Protein AF-0000000072294744 (afdb_homodimer)

Secondary structure (DSSP, 8-state):
-------------------------------------------TT--HHHHH-S-EEEEEES-TTSTT--EEEEEEHHHHHHHBHHHHHHHHSS-S--TTPEEEE-SS-HHHHHHHHHHHHH-------TTS-HHHHHHHHHHHHHHHHHHHHTTB-HHHHHHHHHHHHHHHHHHT----HHHHHHHHHHSPTT-HHHHHHHHHHHHHHHSTT---HHHHHHHHH-HHHHHHHHHHHHHS-TT-EEEEE-GGGGT--S------------EE-TTS-EE----S-EE-TTTT---------SS-----------HHHHTT--/-------------------------------------------TT--HHHHH-S-EEEEEES-TTSTT--EEEEEEHHHHHHHBHHHHHHHHSS-S--TTPEEEE-SS-HHHHHHHHHHHHH-------TTS-HHHHHHHHHHHHHHHHHHHHTTB-HHHHHHHHHHHHHHHHHHT----HHHHHHHHHHSPTT-HHHHHHHHHHHHHHHSTT---HHHHHHHHH-HHHHHHHHHHHHHS-TT-EEEEE-GGGGS--S------------EE-TTS-EE----S-EE-TTTT----------S-----------HHHHTT--

Organism: Botryotinia fuckeliana (strain B05.10) (NCBI:txid332648)

Sequence (644 aa):
MGNPNEHECAVSAGNDSPKKSQSASQSNRSTAQSKSTAMMKLEPDVLFTDTMGMETIMLKVGPSDDIHGNMVFSIHKNLLIASSRRFAKMLRTTGPLDRNQMYSIHDTSPAIFKYFNEYLYTHRIPVVSRRLSKAEQGTRILELCQLYVFAEMFEMDNTFLNKIIDTIQDGLAVSSTFLSFSLVRNILEHSKPESPLRKFCAANALYSAMVPGLDTTGFQWLIKNSEEFLAEFMKMLVKLTKATDPRIRDVKQEYAKETKIKEEELENGGVAVDNGSVIVSVVGPGVHPCQFHIHGRSGSGSGAADGADDDEICYLLADLEAMGNPNEHECAVSAGNDSPKKSQSASQSNRSTAQSKSTAMMKLEPDVLFTDTMGMETIMLKVGPSDDIHGNMVFSIHKNLLIASSRRFAKMLRTTGPLDRNQMYSIHDTSPAIFKYFNEYLYTHRIPVVSRRLSKAEQGTRILELCQLYVFAEMFEMDNTFLNKIIDTIQDGLAVSSTFLSFSLVRNILEHSKPESPLRKFCAANALYSAMVPGLDTTGFQWLIKNSEEFLAEFMKMLVKLTKATDPRIRDVKQEYAKETKIKEEELENGGVAVDNGSVIVSVVGPGVHPCQFHIHGRSGSGSGAADGADDDEICYLLADLEA

Foldseek 3Di:
DDDDDDDDPDDDDDDDDPDPPPDDPPPPPPVLVQCLDPPVCVVVPDDPDVQLDDQKAKEWEEAPVCVVHIDIDIGRLSLQLQFFVQSVVVVVVPPPDPSPDYHYDHLDHPVLVVQVRCCSVPVDGDAADPPDDLVVLVVSLLSLLRNLLVSQVRHTDQLSNLVSVLRSLQSCQNSQFADDLVSLVVSVVRHDQPALVLLLNLLRLLLQVLQPPHDSPSVVVCCVPPPSSVVSNVVNVVVDDNFADASDAAQCVVVPDDDDDPPDDLPPFFDQDPVRTGRRHDDDHYDHSCSSGDWQDPPPDDDPCSPSSNRPPRPVVSVVVD/DDYDDDDDDPDDPPPDPPDDPCPDCPVPPPVCPQCLDDLVCCVVPDDPDVQLDDQKAKEWEEAPVCVVHIDIDIGRLSLQLQFFVQSVVVVVVPPPDPSPDYHYDHLDHPVLVVQVRCCSVPVDGDAADPVDDLVVLVVSLLSLLRNLLVSVVRHTDQLSNLVSVLRSLQSCQNSQFADDLVSLVVSVVRHDQPALVLLLNLLRLLLQVLQPPHDSPSVVVCCVPPPSSVVSNVVNVVVDDNFADASDAAQCVVVPDDDDPPPDDLPDFQDQDPVRTGRRHDDDHYDHSCSSGDWQDPPPDDDPPSPSSNRPPRPVVSVVVD

InterPro domains:
  IPR000210 BTB/POZ domain [PF00651] (70-161)
  IPR000210 BTB/POZ domain [PS50097] (55-129)
  IPR011333 SKP1/BTB/POZ domain superfamily [G3DSA:3.30.710.10] (57-208)
  IPR011333 SKP1/BTB/POZ domain superfamily [SSF54695] (69-158)

Solvent-accessible surface area (backbone atoms only — not comparable to full-atom values): 38616 Å² total; per-residue (Å²): 135,91,79,80,88,87,78,85,80,83,75,93,75,84,84,85,80,77,78,78,76,77,78,72,84,71,73,76,74,70,73,73,75,66,63,68,68,78,67,76,59,68,49,93,80,66,55,68,55,70,60,28,53,52,54,54,38,36,35,39,24,11,53,84,81,55,79,85,44,65,42,71,42,53,41,42,42,44,47,46,39,75,44,14,57,50,47,30,56,61,53,67,71,45,62,89,71,57,77,77,50,70,44,77,41,56,89,44,49,45,74,41,48,48,49,53,54,29,26,71,65,66,72,45,72,92,72,57,53,83,88,47,52,69,68,53,37,54,50,47,49,53,44,47,53,52,37,43,38,47,39,57,74,41,46,35,50,53,63,60,50,35,50,44,53,50,43,45,26,45,24,29,40,68,66,15,41,72,84,48,55,69,56,47,53,52,46,65,73,67,44,61,88,88,33,46,66,56,47,48,45,24,36,47,49,53,46,46,68,69,41,70,89,54,87,47,64,57,52,52,49,42,48,74,73,28,71,68,53,31,53,40,31,53,53,35,61,71,71,47,57,96,61,42,32,70,40,35,65,27,71,64,56,76,74,56,68,80,79,76,71,80,74,73,76,85,66,74,62,48,50,69,37,94,87,70,51,48,34,39,78,78,59,78,51,37,33,53,68,61,72,60,45,74,62,55,76,79,80,73,83,90,75,94,65,74,67,51,74,70,60,56,63,51,66,76,57,52,61,66,75,97,136,92,91,88,93,85,92,82,84,79,83,80,78,70,77,72,73,78,76,75,78,63,81,73,78,76,71,71,73,71,75,72,78,68,73,82,59,84,62,81,58,70,48,92,80,69,56,69,56,70,61,28,54,50,54,54,38,34,35,38,24,11,54,84,80,55,78,86,43,65,42,71,41,54,41,43,43,45,47,48,38,74,45,14,57,50,46,30,55,60,52,67,71,45,62,88,72,55,74,77,49,68,44,77,40,56,88,45,50,45,74,42,49,48,49,53,54,28,26,71,65,68,72,45,71,90,72,57,54,84,87,46,51,69,69,53,38,52,52,48,48,53,44,47,53,50,38,43,40,48,39,57,74,40,46,37,50,53,64,59,51,35,51,44,52,51,42,46,27,45,24,29,42,68,65,15,41,75,84,48,54,68,56,48,54,52,48,64,72,68,43,63,87,87,33,46,65,56,47,49,47,23,38,45,50,54,45,46,67,69,41,74,91,55,88,45,64,58,53,53,50,42,49,74,73,27,71,66,53,30,52,42,30,53,54,36,62,70,70,44,58,95,61,42,32,70,42,35,65,27,72,63,58,78,73,55,67,80,77,76,72,80,75,73,77,84,65,75,67,50,50,68,38,93,88,69,50,48,33,40,78,79,61,77,51,37,32,52,67,62,72,61,46,73,61,52,74,78,77,74,81,88,77,90,68,79,69,74,75,76,60,53,63,50,66,76,57,52,60,66,77,98

Structure (mmCIF, N/CA/C/O backbone):
data_AF-0000000072294744-model_v1
#
loop_
_entity.id
_entity.type
_entity.pdbx_description
1 polymer 'BTB domain-containing protein'
#
loop_
_atom_site.group_PDB
_atom_site.id
_atom_site.type_symbol
_atom_site.label_atom_id
_atom_site.label_alt_id
_atom_site.label_comp_id
_atom_site.label_asym_id
_atom_site.label_entity_id
_atom_site.label_seq_id
_atom_site.pdbx_PDB_ins_code
_atom_site.Cartn_x
_atom_site.Cartn_y
_atom_site.Cartn_z
_atom_site.occupancy
_atom_site.B_iso_or_equiv
_atom_site.auth_seq_id
_atom_site.auth_comp_id
_atom_site.auth_asym_id
_atom_site.auth_atom_id
_atom_site.pdbx_PDB_model_num
ATOM 1 N N . MET A 1 1 ? 39.406 92.812 -18.812 1 16.53 1 MET A N 1
ATOM 2 C CA . MET A 1 1 ? 38.906 92.75 -20.188 1 16.53 1 MET A CA 1
ATOM 3 C C . MET A 1 1 ? 38.844 91.312 -20.703 1 16.53 1 MET A C 1
ATOM 5 O O . MET A 1 1 ? 37.781 90.812 -21.016 1 16.53 1 MET A O 1
ATOM 9 N N . GLY A 1 2 ? 39.906 90.812 -21.547 1 17.69 2 GLY A N 1
ATOM 10 C CA . GLY A 1 2 ? 39.688 90.188 -22.859 1 17.69 2 GLY A CA 1
ATOM 11 C C . GLY A 1 2 ? 39.375 88.688 -22.781 1 17.69 2 GLY A C 1
ATOM 12 O O . GLY A 1 2 ? 39.875 88 -21.922 1 17.69 2 GLY A O 1
ATOM 13 N N . ASN A 1 3 ? 38.438 88 -23.391 1 18.81 3 ASN A N 1
ATOM 14 C CA . ASN A 1 3 ? 37.406 86.938 -23.406 1 18.81 3 ASN A CA 1
ATOM 15 C C . ASN A 1 3 ? 38 85.625 -23.922 1 18.81 3 ASN A C 1
ATOM 17 O O . ASN A 1 3 ? 37.312 84.625 -23.922 1 18.81 3 ASN A O 1
ATOM 21 N N . PRO A 1 4 ? 39.125 85.625 -24.688 1 17.27 4 PRO A N 1
ATOM 22 C CA . PRO A 1 4 ? 38.844 84.938 -25.938 1 17.27 4 PRO A CA 1
ATOM 23 C C . PRO A 1 4 ? 38.688 83.438 -25.734 1 17.27 4 PRO A C 1
ATOM 25 O O . PRO A 1 4 ? 38.969 82.938 -24.656 1 17.27 4 PRO A O 1
ATOM 28 N N . ASN A 1 5 ? 39.312 82.625 -26.625 1 17.53 5 ASN A N 1
ATOM 29 C CA . ASN A 1 5 ? 38.906 81.75 -27.734 1 17.53 5 ASN A CA 1
ATOM 30 C C . ASN A 1 5 ? 38.938 80.312 -27.344 1 17.53 5 ASN A C 1
ATOM 32 O O . ASN A 1 5 ? 39.469 79.938 -26.297 1 17.53 5 ASN A O 1
ATOM 36 N N . GLU A 1 6 ? 39.719 79.375 -28.109 1 17.7 6 GLU A N 1
ATOM 37 C CA . GLU A 1 6 ? 39.375 78.312 -29.078 1 17.7 6 GLU A CA 1
ATOM 38 C C . GLU A 1 6 ? 39.594 76.938 -28.484 1 17.7 6 GLU A C 1
ATOM 40 O O . GLU A 1 6 ? 40.625 76.688 -27.844 1 17.7 6 GLU A O 1
ATOM 45 N N . HIS A 1 7 ? 38.656 75.938 -28.391 1 18.05 7 HIS A N 1
ATOM 46 C CA . HIS A 1 7 ? 38.031 74.75 -27.766 1 18.05 7 HIS A CA 1
ATOM 47 C C . HIS A 1 7 ? 38.688 73.5 -28.266 1 18.05 7 HIS A C 1
ATOM 49 O O . HIS A 1 7 ? 38.531 72.438 -27.672 1 18.05 7 HIS A O 1
ATOM 55 N N . GLU A 1 8 ? 39.406 73.375 -29.5 1 17.23 8 GLU A N 1
ATOM 56 C CA . GLU A 1 8 ? 39 72.25 -30.328 1 17.23 8 GLU A CA 1
ATOM 57 C C . GLU A 1 8 ? 39.719 71 -29.922 1 17.23 8 GLU A C 1
ATOM 59 O O . GLU A 1 8 ? 40.938 70.875 -30.109 1 17.23 8 GLU A O 1
ATOM 64 N N . CYS A 1 9 ? 39.531 70.375 -28.75 1 18.34 9 CYS A N 1
ATOM 65 C CA . CYS A 1 9 ? 40.219 69.25 -28.156 1 18.34 9 CYS A CA 1
ATOM 66 C C . CYS A 1 9 ? 40.094 68 -29.031 1 18.34 9 CYS A C 1
ATOM 68 O O . CYS A 1 9 ? 39 67.5 -29.281 1 18.34 9 CYS A O 1
ATOM 70 N N . ALA A 1 10 ? 41.125 67.688 -29.828 1 16.91 10 ALA A N 1
ATOM 71 C CA . ALA A 1 10 ? 41.438 66.812 -30.953 1 16.91 10 ALA A CA 1
ATOM 72 C C . ALA A 1 10 ? 41.188 65.375 -30.594 1 16.91 10 ALA A C 1
ATOM 74 O O . ALA A 1 10 ? 41.406 64.938 -29.453 1 16.91 10 ALA A O 1
ATOM 75 N N . VAL A 1 11 ? 40.781 64.438 -31.547 1 18.62 11 VAL A N 1
ATOM 76 C CA . VAL A 1 11 ? 39.938 63.344 -32.062 1 18.62 11 VAL A CA 1
ATOM 77 C C . VAL A 1 11 ? 40.75 62.031 -32.062 1 18.62 11 VAL A C 1
ATOM 79 O O . VAL A 1 11 ? 40.219 60.969 -32.312 1 18.62 11 VAL A O 1
ATOM 82 N N . SER A 1 12 ? 42.188 62 -31.859 1 17.22 12 SER A N 1
ATOM 83 C CA . SER A 1 12 ? 42.75 61.094 -32.844 1 17.22 12 SER A CA 1
ATOM 84 C C . SER A 1 12 ? 42.406 59.625 -32.469 1 17.22 12 SER A C 1
ATOM 86 O O . SER A 1 12 ? 42.469 59.25 -31.312 1 17.22 12 SER A O 1
ATOM 88 N N . ALA A 1 13 ? 42 58.75 -33.438 1 17.36 13 ALA A N 1
ATOM 89 C CA . ALA A 1 13 ? 41.188 57.625 -33.875 1 17.36 13 ALA A CA 1
ATOM 90 C C . ALA A 1 13 ? 41.875 56.312 -33.562 1 17.36 13 ALA A C 1
ATOM 92 O O . ALA A 1 13 ? 41.312 55.406 -32.938 1 17.36 13 ALA A O 1
ATOM 93 N N . GLY A 1 14 ? 42.969 55.875 -34.312 1 16.17 14 GLY A N 1
ATOM 94 C CA . GLY A 1 14 ? 42.719 54.75 -35.188 1 16.17 14 GLY A CA 1
ATOM 95 C C . GLY A 1 14 ? 42.938 53.406 -34.531 1 16.17 14 GLY A C 1
ATOM 96 O O . GLY A 1 14 ? 42 52.625 -34.406 1 16.17 14 GLY A O 1
ATOM 97 N N . ASN A 1 15 ? 44.188 52.781 -34.688 1 16.42 15 ASN A N 1
ATOM 98 C CA . ASN A 1 15 ? 44.406 51.625 -35.562 1 16.42 15 ASN A CA 1
ATOM 99 C C . ASN A 1 15 ? 44.406 50.312 -34.75 1 16.42 15 ASN A C 1
ATOM 101 O O . ASN A 1 15 ? 43.656 49.406 -35.062 1 16.42 15 ASN A O 1
ATOM 105 N N . ASP A 1 16 ? 45.594 49.812 -34.281 1 18.72 16 ASP A N 1
ATOM 106 C CA . ASP A 1 16 ? 46.219 48.562 -34.781 1 18.72 16 ASP A CA 1
ATOM 107 C C . ASP A 1 16 ? 45.75 47.344 -34 1 18.72 16 ASP A C 1
ATOM 109 O O . ASP A 1 16 ? 45.281 47.5 -32.875 1 18.72 16 ASP A O 1
ATOM 113 N N . SER A 1 17 ? 46 46.094 -34.531 1 20.25 17 SER A N 1
ATOM 114 C CA . SER A 1 17 ? 45.531 44.719 -34.812 1 20.25 17 SER A CA 1
ATOM 115 C C . SER A 1 17 ? 45.844 43.781 -33.656 1 20.25 17 SER A C 1
ATOM 117 O O . SER A 1 17 ? 47.031 43.438 -33.438 1 20.25 17 SER A O 1
ATOM 119 N N . PRO A 1 18 ? 45.438 44.062 -32.469 1 17.58 18 PRO A N 1
ATOM 120 C CA . PRO A 1 18 ? 46.094 43.281 -31.406 1 17.58 18 PRO A CA 1
ATOM 121 C C . PRO A 1 18 ? 45.906 41.781 -31.562 1 17.58 18 PRO A C 1
ATOM 123 O O . PRO A 1 18 ? 44.812 41.312 -31.812 1 17.58 18 PRO A O 1
ATOM 126 N N . LYS A 1 19 ? 47.062 41.156 -32.031 1 19.64 19 LYS A N 1
ATOM 127 C CA . LYS A 1 19 ? 47.25 39.75 -32.25 1 19.64 19 LYS A CA 1
ATOM 128 C C . LYS A 1 19 ? 46.75 38.938 -31.031 1 19.64 19 LYS A C 1
ATOM 130 O O . LYS A 1 19 ? 47.094 39.25 -29.891 1 19.64 19 LYS A O 1
ATOM 135 N N . LYS A 1 20 ? 45.656 38.188 -31.234 1 19.3 20 LYS A N 1
ATOM 136 C CA . LYS A 1 20 ? 44.781 37.25 -30.484 1 19.3 20 LYS A CA 1
ATOM 137 C C . LYS A 1 20 ? 45.594 36.125 -29.875 1 19.3 20 LYS A C 1
ATOM 139 O O . LYS A 1 20 ? 46.125 35.281 -30.609 1 19.3 20 LYS A O 1
ATOM 144 N N . SER A 1 21 ? 46.5 36.469 -29.047 1 17.92 21 SER A N 1
ATOM 145 C CA . SER A 1 21 ? 47.344 35.375 -28.547 1 17.92 21 SER A CA 1
ATOM 146 C C . SER A 1 21 ? 46.469 34.188 -28.094 1 17.92 21 SER A C 1
ATOM 148 O O . SER A 1 21 ? 45.375 34.375 -27.547 1 17.92 21 SER A O 1
ATOM 150 N N . GLN A 1 22 ? 46.75 32.938 -28.609 1 19.78 22 GLN A N 1
ATOM 151 C CA . GLN A 1 22 ? 46.281 31.562 -28.766 1 19.78 22 GLN A CA 1
ATOM 152 C C . GLN A 1 22 ? 46.188 30.844 -27.422 1 19.78 22 GLN A C 1
ATOM 154 O O . GLN A 1 22 ? 45.844 29.656 -27.375 1 19.78 22 GLN A O 1
ATOM 159 N N . SER A 1 23 ? 46.5 31.562 -26.359 1 18.23 23 SER A N 1
ATOM 160 C CA . SER A 1 23 ? 47.031 30.609 -25.375 1 18.23 23 SER A CA 1
ATOM 161 C C . SER A 1 23 ? 46.031 29.469 -25.141 1 18.23 23 SER A C 1
ATOM 163 O O . SER A 1 23 ? 44.844 29.609 -25.422 1 18.23 23 SER A O 1
ATOM 165 N N . ALA A 1 24 ? 46.531 28.328 -24.312 1 20.31 24 ALA A N 1
ATOM 166 C CA . ALA A 1 24 ? 46.625 26.891 -24.094 1 20.31 24 ALA A CA 1
ATOM 167 C C . ALA A 1 24 ? 45.5 26.375 -23.234 1 20.31 24 ALA A C 1
ATOM 169 O O . ALA A 1 24 ? 45.375 25.172 -22.984 1 20.31 24 ALA A O 1
ATOM 170 N N . SER A 1 25 ? 44.594 27.328 -22.656 1 20.03 25 SER A N 1
ATOM 171 C CA . SER A 1 25 ? 44.156 26.688 -21.438 1 20.03 25 SER A CA 1
ATOM 172 C C . SER A 1 25 ? 43.375 25.406 -21.734 1 20.03 25 SER A C 1
ATOM 174 O O . SER A 1 25 ? 42.344 25.453 -22.422 1 20.03 25 SER A O 1
ATOM 176 N N . GLN A 1 26 ? 44 24.328 -21.891 1 19.67 26 GLN A N 1
ATOM 177 C CA . GLN A 1 26 ? 43.531 22.953 -22.016 1 19.67 26 GLN A CA 1
ATOM 178 C C . GLN A 1 26 ? 42.531 22.625 -20.922 1 19.67 26 GLN A C 1
ATOM 180 O O . GLN A 1 26 ? 42.906 22.422 -19.766 1 19.67 26 GLN A O 1
ATOM 185 N N . SER A 1 27 ? 41.656 23.547 -20.656 1 21.27 27 SER A N 1
ATOM 186 C CA . SER A 1 27 ? 40.781 23.156 -19.562 1 21.27 27 SER A CA 1
ATOM 187 C C . SER A 1 27 ? 40.25 21.734 -19.766 1 21.27 27 SER A C 1
ATOM 189 O O . SER A 1 27 ? 39.75 21.406 -20.828 1 21.27 27 SER A O 1
ATOM 191 N N . ASN A 1 28 ? 40.938 20.797 -19.078 1 20.34 28 ASN A N 1
ATOM 192 C CA . ASN A 1 28 ? 40.625 19.406 -18.797 1 20.34 28 ASN A CA 1
ATOM 193 C C . ASN A 1 28 ? 39.156 19.234 -18.375 1 20.34 28 ASN A C 1
ATOM 195 O O . ASN A 1 28 ? 38.719 19.812 -17.375 1 20.34 28 ASN A O 1
ATOM 199 N N . ARG A 1 29 ? 38.281 19.203 -19.359 1 21.98 29 ARG A N 1
ATOM 200 C CA . ARG A 1 29 ? 36.875 18.812 -19.266 1 21.98 29 ARG A CA 1
ATOM 201 C C . ARG A 1 29 ? 36.688 17.609 -18.344 1 21.98 29 ARG A C 1
ATOM 203 O O . ARG A 1 29 ? 36.812 16.469 -18.781 1 21.98 29 ARG A O 1
ATOM 210 N N . SER A 1 30 ? 37.469 17.625 -17.234 1 23.59 30 SER A N 1
ATOM 211 C CA . SER A 1 30 ? 37.125 16.422 -16.5 1 23.59 30 SER A CA 1
ATOM 212 C C . SER A 1 30 ? 35.594 16.312 -16.328 1 23.59 30 SER A C 1
ATOM 214 O O . SER A 1 30 ? 34.938 17.266 -15.898 1 23.59 30 SER A O 1
ATOM 216 N N . THR A 1 31 ? 34.969 15.578 -17.234 1 23.7 31 THR A N 1
ATOM 217 C CA . THR A 1 31 ? 33.625 15.062 -17.344 1 23.7 31 THR A CA 1
ATOM 218 C C . THR A 1 31 ? 33.094 14.633 -15.969 1 23.7 31 THR A C 1
ATOM 220 O O . THR A 1 31 ? 33.5 13.594 -15.445 1 23.7 31 THR A O 1
ATOM 223 N N . ALA A 1 32 ? 33.281 15.484 -14.984 1 22.19 32 ALA A N 1
ATOM 224 C CA . ALA A 1 32 ? 32.688 15.008 -13.734 1 22.19 32 ALA A CA 1
ATOM 225 C C . ALA A 1 32 ? 31.25 14.523 -13.961 1 22.19 32 ALA A C 1
ATOM 227 O O . ALA A 1 32 ? 30.375 15.305 -14.32 1 22.19 32 ALA A O 1
ATOM 228 N N . GLN A 1 33 ? 31.109 13.305 -14.531 1 23.28 33 GLN A N 1
ATOM 229 C CA . GLN A 1 33 ? 29.891 12.492 -14.555 1 23.28 33 GLN A CA 1
ATOM 230 C C . GLN A 1 33 ? 29.172 12.539 -13.211 1 23.28 33 GLN A C 1
ATOM 232 O O . GLN A 1 33 ? 29.656 11.984 -12.219 1 23.28 33 GLN A O 1
ATOM 237 N N . SER A 1 34 ? 28.844 13.68 -12.734 1 24.22 34 SER A N 1
ATOM 238 C CA . SER A 1 34 ? 28.109 13.828 -11.477 1 24.22 34 SER A CA 1
ATOM 239 C C . SER A 1 34 ? 27.031 12.75 -11.336 1 24.22 34 SER A C 1
ATOM 241 O O . SER A 1 34 ? 26.266 12.516 -12.258 1 24.22 34 SER A O 1
ATOM 243 N N . LYS A 1 35 ? 27.219 11.82 -10.305 1 24.72 35 LYS A N 1
ATOM 244 C CA . LYS A 1 35 ? 26.391 10.781 -9.703 1 24.72 35 LYS A CA 1
ATOM 245 C C . LYS A 1 35 ? 25.016 11.32 -9.32 1 24.72 35 LYS A C 1
ATOM 247 O O . LYS A 1 35 ? 24.844 11.883 -8.234 1 24.72 35 LYS A O 1
ATOM 252 N N . SER A 1 36 ? 24.422 12.258 -10.062 1 27.05 36 SER A N 1
ATOM 253 C CA . SER A 1 36 ? 23 12.516 -9.781 1 27.05 36 SER A CA 1
ATOM 254 C C . SER A 1 36 ? 22.312 11.258 -9.273 1 27.05 36 SER A C 1
ATOM 256 O O . SER A 1 36 ? 22.188 10.273 -10.008 1 27.05 36 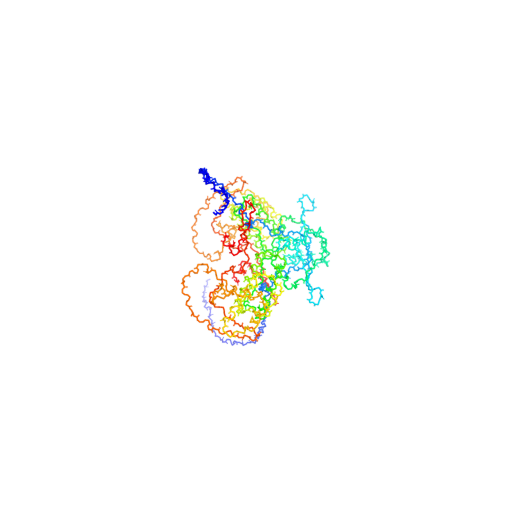SER A O 1
ATOM 258 N N . THR A 1 37 ? 22.406 10.922 -8.016 1 24.05 37 THR A N 1
ATOM 259 C CA . THR A 1 37 ? 21.828 9.812 -7.254 1 24.05 37 THR A CA 1
ATOM 260 C C . THR A 1 37 ? 20.406 9.516 -7.711 1 24.05 37 THR A C 1
ATOM 262 O O . THR A 1 37 ? 19.781 10.344 -8.367 1 24.05 37 THR A O 1
ATOM 265 N N . ALA A 1 38 ? 19.5 8.93 -6.625 1 25.31 38 ALA A N 1
ATOM 266 C CA . ALA A 1 38 ? 18.578 7.801 -6.551 1 25.31 38 ALA A CA 1
ATOM 267 C C . ALA A 1 38 ? 17.172 8.219 -6.957 1 25.31 38 ALA A C 1
ATOM 269 O O . ALA A 1 38 ? 16.5 8.969 -6.234 1 25.31 38 ALA A O 1
ATOM 270 N N . MET A 1 39 ? 16.812 8.93 -7.973 1 28.66 39 MET A N 1
ATOM 271 C CA . MET A 1 39 ? 15.5 8.617 -8.508 1 28.66 39 MET A CA 1
ATOM 272 C C . MET A 1 39 ? 15.008 7.266 -8 1 28.66 39 MET A C 1
ATOM 274 O O . MET A 1 39 ? 15.617 6.234 -8.281 1 28.66 39 MET A O 1
ATOM 278 N N . MET A 1 40 ? 14.57 7.195 -6.805 1 29.14 40 MET A N 1
ATOM 279 C CA . MET A 1 40 ? 14.094 5.84 -6.535 1 29.14 40 MET A CA 1
ATOM 280 C C . MET A 1 40 ? 13.414 5.25 -7.766 1 29.14 40 MET A C 1
ATOM 282 O O . MET A 1 40 ? 12.297 5.641 -8.109 1 29.14 40 MET A O 1
ATOM 286 N N . LYS A 1 41 ? 13.867 5.246 -8.875 1 31.61 41 LYS A N 1
ATOM 287 C CA . LYS A 1 41 ? 13.578 4.172 -9.82 1 31.61 41 LYS A CA 1
ATOM 288 C C . LYS A 1 41 ? 12.992 2.955 -9.109 1 31.61 41 LYS A C 1
ATOM 290 O O . LYS A 1 41 ? 13.727 2.168 -8.516 1 31.61 41 LYS A O 1
ATOM 295 N N . LEU A 1 42 ? 12.055 3.191 -8.32 1 36.91 42 LEU A N 1
ATOM 296 C CA . LEU A 1 42 ? 11.57 1.85 -8.008 1 36.91 42 LEU A CA 1
ATOM 297 C C . LEU A 1 42 ? 11.781 0.908 -9.195 1 36.91 42 LEU A C 1
ATOM 299 O O . LEU A 1 42 ? 11.195 1.104 -10.258 1 36.91 42 LEU A O 1
ATOM 303 N N . GLU A 1 43 ? 12.891 0.692 -9.539 1 43 43 GLU A N 1
ATOM 304 C CA . GLU A 1 43 ? 13.094 -0.433 -10.445 1 43 43 GLU A CA 1
ATOM 305 C C . GLU A 1 43 ? 11.984 -1.469 -10.305 1 43 43 GLU A C 1
ATOM 307 O O . GLU A 1 43 ? 11.625 -1.857 -9.188 1 43 43 GLU A O 1
ATOM 312 N N . PRO A 1 44 ? 11.062 -1.517 -11.219 1 52.12 44 PRO A N 1
ATOM 313 C CA . PRO A 1 44 ? 9.891 -2.398 -11.25 1 52.12 44 PRO A CA 1
ATOM 314 C C . PRO A 1 44 ? 10.078 -3.652 -10.398 1 52.12 44 PRO A C 1
ATOM 316 O O . PRO A 1 44 ? 9.094 -4.219 -9.898 1 52.12 44 PRO A O 1
ATOM 319 N N . ASP A 1 45 ? 11.422 -3.887 -9.945 1 67 45 ASP A N 1
ATOM 320 C CA . ASP A 1 45 ? 11.562 -5.246 -9.43 1 67 45 ASP A CA 1
ATOM 321 C C . ASP A 1 45 ? 11.844 -5.238 -7.93 1 67 45 ASP A C 1
ATOM 323 O O . ASP A 1 45 ? 12.109 -6.285 -7.34 1 67 45 ASP A O 1
ATOM 327 N N . VAL A 1 46 ? 11.789 -3.91 -7.266 1 81.69 46 VAL A N 1
ATOM 328 C CA . VAL A 1 46 ? 12.047 -3.955 -5.832 1 81.69 46 VAL A CA 1
ATOM 329 C C . VAL A 1 46 ? 10.734 -4.059 -5.066 1 81.69 46 VAL A C 1
ATOM 331 O O . VAL A 1 46 ? 9.828 -3.236 -5.258 1 81.69 46 VAL A O 1
ATOM 334 N N . LEU A 1 47 ? 10.688 -5.023 -4.234 1 91.12 47 LEU A N 1
ATOM 335 C CA . LEU A 1 47 ? 9.492 -5.227 -3.432 1 91.12 47 LEU A CA 1
ATOM 336 C C . LEU A 1 47 ? 9.5 -4.324 -2.201 1 91.12 47 LEU A C 1
ATOM 338 O O . LEU A 1 47 ? 10.555 -4.09 -1.607 1 91.12 47 LEU A O 1
ATOM 342 N N . PHE A 1 48 ? 8.43 -3.721 -1.861 1 92.44 48 PHE A N 1
ATOM 343 C CA . PHE A 1 48 ? 8.25 -2.941 -0.642 1 92.44 48 PHE A CA 1
ATOM 344 C C . PHE A 1 48 ? 8.742 -3.719 0.574 1 92.44 48 PHE A C 1
ATOM 346 O O . PHE A 1 48 ? 9.422 -3.166 1.439 1 92.44 48 PHE A O 1
ATOM 353 N N . THR A 1 49 ? 8.453 -4.98 0.633 1 89.94 49 THR A N 1
ATOM 354 C CA . THR A 1 49 ? 8.75 -5.801 1.802 1 89.94 49 THR A CA 1
ATOM 355 C C . THR A 1 49 ? 10.242 -6.102 1.893 1 89.94 49 THR A C 1
ATOM 357 O O . THR A 1 49 ? 10.734 -6.504 2.947 1 89.94 49 THR A O 1
ATOM 360 N N . ASP A 1 50 ? 10.922 -5.918 0.768 1 89.75 50 ASP A N 1
ATOM 361 C CA . ASP A 1 50 ? 12.375 -6.016 0.824 1 89.75 50 ASP A CA 1
ATOM 362 C C . ASP A 1 50 ? 12.977 -4.836 1.584 1 89.75 50 ASP A C 1
ATOM 364 O O . ASP A 1 50 ? 13.977 -4.988 2.285 1 89.75 50 ASP A O 1
ATOM 368 N N . THR A 1 51 ? 12.32 -3.742 1.553 1 90.38 51 THR A N 1
ATOM 369 C CA . THR A 1 51 ? 12.859 -2.518 2.131 1 90.38 51 THR A CA 1
ATOM 370 C C . THR A 1 51 ? 12.406 -2.355 3.58 1 90.38 51 THR A C 1
ATOM 372 O O . THR A 1 51 ? 13.102 -1.735 4.387 1 90.38 51 THR A O 1
ATOM 375 N N . MET A 1 52 ? 11.305 -2.963 3.885 1 91.81 52 MET A N 1
ATOM 376 C CA . MET A 1 52 ? 10.727 -2.727 5.207 1 91.81 52 MET A CA 1
ATOM 377 C C . MET A 1 52 ? 11.5 -3.486 6.281 1 91.81 52 MET A C 1
ATOM 379 O O . MET A 1 52 ? 11.445 -3.133 7.457 1 91.81 52 MET A O 1
ATOM 383 N N . GLY A 1 53 ? 12.258 -4.535 5.883 1 88.56 53 GLY A N 1
ATOM 384 C CA . GLY A 1 53 ? 13.031 -5.336 6.82 1 88.56 53 GLY A CA 1
ATOM 385 C C . GLY A 1 53 ? 12.164 -6.23 7.691 1 88.56 53 GLY A C 1
ATOM 386 O O . GLY A 1 53 ? 10.945 -6.285 7.516 1 88.56 53 GLY A O 1
ATOM 387 N N . MET A 1 54 ? 12.781 -6.891 8.703 1 88.31 54 MET A N 1
ATOM 388 C CA . MET A 1 54 ? 12.062 -7.855 9.523 1 88.31 54 MET A CA 1
ATOM 389 C C . MET A 1 54 ? 11.961 -7.375 10.969 1 88.31 54 MET A C 1
ATOM 391 O O . MET A 1 54 ? 11.117 -7.859 11.734 1 88.31 54 MET A O 1
ATOM 395 N N . GLU A 1 55 ? 12.828 -6.469 11.344 1 89.31 55 GLU A N 1
ATOM 396 C CA . GLU A 1 55 ? 12.789 -5.977 12.719 1 89.31 55 GLU A CA 1
ATOM 397 C C . GLU A 1 55 ? 11.602 -5.043 12.93 1 89.31 55 GLU A C 1
ATOM 399 O O . GLU A 1 55 ? 11.336 -4.164 12.109 1 89.31 55 GLU A O 1
ATOM 404 N N . THR A 1 56 ? 10.867 -5.305 14.031 1 90.44 56 THR A N 1
ATOM 405 C CA . THR A 1 56 ? 9.734 -4.449 14.375 1 90.44 56 THR A CA 1
ATOM 406 C C . THR A 1 56 ? 9.961 -3.764 15.719 1 90.44 56 THR A C 1
ATOM 408 O O . THR A 1 56 ? 10.586 -4.332 16.609 1 90.44 56 THR A O 1
ATOM 411 N N . ILE A 1 57 ? 9.469 -2.576 15.805 1 89.88 57 ILE A N 1
ATOM 412 C CA . ILE A 1 57 ? 9.578 -1.8 17.031 1 89.88 57 ILE A CA 1
ATOM 413 C C . ILE A 1 57 ? 8.188 -1.484 17.578 1 89.88 57 ILE A C 1
ATOM 415 O O . ILE A 1 57 ? 7.25 -1.275 16.812 1 89.88 57 ILE A O 1
ATOM 419 N N . MET A 1 58 ? 8.109 -1.493 18.906 1 91.25 58 MET A N 1
ATOM 420 C CA . MET A 1 58 ? 6.879 -1.064 19.562 1 91.25 58 MET A CA 1
ATOM 421 C C . MET A 1 58 ? 6.996 0.38 20.047 1 91.25 58 MET A C 1
ATOM 423 O O . MET A 1 58 ? 7.941 0.731 20.75 1 91.25 58 MET A O 1
ATOM 427 N N . LEU A 1 59 ? 6.066 1.16 19.656 1 93 59 LEU A N 1
ATOM 428 C CA . LEU A 1 59 ? 6.031 2.564 20.047 1 93 59 LEU A CA 1
ATOM 429 C C . LEU A 1 59 ? 4.777 2.869 20.859 1 93 59 LEU A C 1
ATOM 431 O O . LEU A 1 59 ? 3.658 2.67 20.391 1 93 59 LEU A O 1
ATOM 435 N N . LYS A 1 60 ? 4.98 3.273 22.047 1 93.25 60 LYS A N 1
ATOM 436 C CA . LYS A 1 60 ? 3.883 3.799 22.859 1 93.25 60 LYS A CA 1
ATOM 437 C C . LYS A 1 60 ? 3.678 5.289 22.594 1 93.25 60 LYS A C 1
ATOM 439 O O . LYS A 1 60 ? 4.566 6.098 22.875 1 93.25 60 LYS A O 1
ATOM 444 N N . VAL A 1 61 ? 2.537 5.633 22.125 1 94.81 61 VAL A N 1
ATOM 445 C CA . VAL A 1 61 ? 2.281 7.004 21.703 1 94.81 61 VAL A CA 1
ATOM 446 C C . VAL A 1 61 ? 1.181 7.613 22.562 1 94.81 61 VAL A C 1
ATOM 448 O O . VAL A 1 61 ? 0.131 6.996 22.766 1 94.81 61 VAL A O 1
ATOM 451 N N . GLY A 1 62 ? 1.37 8.828 22.953 1 92.38 62 GLY A N 1
ATOM 452 C CA . GLY A 1 62 ? 0.414 9.562 23.766 1 92.38 62 GLY A CA 1
ATOM 453 C C . GLY A 1 62 ? 1.066 10.383 24.859 1 92.38 62 GLY A C 1
ATOM 454 O O . GLY A 1 62 ? 2.273 10.273 25.094 1 92.38 62 GLY A O 1
ATOM 455 N N . PRO A 1 63 ? 0.245 11.242 25.453 1 83.88 63 PRO A N 1
ATOM 456 C CA . PRO A 1 63 ? 0.793 12.07 26.531 1 83.88 63 PRO A CA 1
ATOM 457 C C . PRO A 1 63 ? 1.346 11.242 27.688 1 83.88 63 PRO A C 1
ATOM 459 O O . PRO A 1 63 ? 0.962 10.086 27.859 1 83.88 63 PRO A O 1
ATOM 462 N N . SER A 1 64 ? 2.26 11.781 28.359 1 76.56 64 SER A N 1
ATOM 463 C CA . SER A 1 64 ? 2.912 11.109 29.469 1 76.56 64 SER A CA 1
ATOM 464 C C . SER A 1 64 ? 1.938 10.875 30.625 1 76.56 64 SER A C 1
ATOM 466 O O . SER A 1 64 ? 2.092 9.914 31.391 1 76.56 64 SER A O 1
ATOM 468 N N . ASP A 1 65 ? 1.027 11.75 30.797 1 68.44 65 ASP A N 1
ATOM 469 C CA . ASP A 1 65 ? 0.19 11.711 31.984 1 68.44 65 ASP A CA 1
ATOM 470 C C . ASP A 1 65 ? -0.951 10.711 31.828 1 68.44 65 ASP A C 1
ATOM 472 O O . ASP A 1 65 ? -1.706 10.461 32.781 1 68.44 65 ASP A O 1
ATOM 476 N N . ASP A 1 66 ? -1.016 9.734 30.984 1 62.72 66 ASP A N 1
ATOM 477 C CA . ASP A 1 66 ? -1.893 8.594 30.703 1 62.72 66 ASP A CA 1
ATOM 478 C C . ASP A 1 66 ? -3.355 9.031 30.656 1 62.72 66 ASP A C 1
ATOM 480 O O . ASP A 1 66 ? -4.25 8.211 30.469 1 62.72 66 ASP A O 1
ATOM 484 N N . ILE A 1 67 ? -3.768 10.289 30.922 1 59.97 67 ILE A N 1
ATOM 485 C CA . ILE A 1 67 ? -5.164 10.703 31 1 59.97 67 ILE A CA 1
ATOM 486 C C . ILE A 1 67 ? -5.824 10.57 29.641 1 59.97 67 ILE A C 1
ATOM 488 O O . ILE A 1 67 ? -7 10.211 29.531 1 59.97 67 ILE A O 1
ATOM 492 N N . HIS A 1 68 ? -5.098 10.969 28.641 1 66.25 68 HIS A N 1
ATOM 493 C CA . HIS A 1 68 ? -5.742 10.984 27.344 1 66.25 68 HIS A CA 1
ATOM 494 C C . HIS A 1 68 ? -5.492 9.68 26.578 1 66.25 68 HIS A C 1
ATOM 496 O O . HIS A 1 68 ? -5.875 9.547 25.422 1 66.25 68 HIS A O 1
ATOM 502 N N . GLY A 1 69 ? -4.992 8.711 27.203 1 81.25 69 GLY A N 1
ATOM 503 C CA . GLY A 1 69 ? -4.883 7.371 26.656 1 81.25 69 GLY A CA 1
ATOM 504 C C . GLY A 1 69 ? -3.682 7.195 25.75 1 81.25 69 GLY A C 1
ATOM 505 O O . GLY A 1 69 ? -3.174 8.164 25.188 1 81.25 69 GLY A O 1
ATOM 506 N N . ASN A 1 70 ? -2.984 6.262 25.859 1 89.88 70 ASN A N 1
ATOM 507 C CA . ASN A 1 70 ? -1.873 5.855 25.016 1 89.88 70 ASN A CA 1
ATOM 508 C C . ASN A 1 70 ? -2.25 4.676 24.125 1 89.88 70 ASN A C 1
ATOM 510 O O . ASN A 1 70 ? -3.242 3.988 24.391 1 89.88 70 ASN A O 1
ATOM 514 N N . MET A 1 71 ? -1.624 4.664 23.031 1 92 71 MET A N 1
ATOM 515 C CA . MET A 1 71 ? -1.743 3.514 22.141 1 92 71 MET A CA 1
ATOM 516 C C . MET A 1 71 ? -0.367 2.992 21.734 1 92 71 MET A C 1
ATOM 518 O O . MET A 1 71 ? 0.586 3.766 21.625 1 92 71 MET A O 1
ATOM 522 N N . VAL A 1 72 ? -0.308 1.692 21.547 1 92.44 72 VAL A N 1
ATOM 523 C CA . VAL A 1 72 ? 0.946 1.075 21.141 1 92.44 72 VAL A CA 1
ATOM 524 C C . VAL A 1 72 ? 0.877 0.714 19.656 1 92.44 72 VAL A C 1
ATOM 526 O O . VAL A 1 72 ? -0.136 0.194 19.188 1 92.44 72 VAL A O 1
ATOM 529 N N . PHE A 1 73 ? 1.925 1.043 18.953 1 94.19 73 PHE A N 1
ATOM 530 C CA . PHE A 1 73 ? 2.059 0.733 17.547 1 94.19 73 PHE A CA 1
ATOM 531 C C . PHE A 1 73 ? 3.266 -0.165 17.297 1 94.19 73 PHE A C 1
ATOM 533 O O . PHE A 1 73 ? 4.324 0.026 17.906 1 94.19 73 PHE A O 1
ATOM 540 N N . SER A 1 74 ? 3.111 -1.238 16.531 1 93.25 74 SER A N 1
ATOM 541 C CA . SER A 1 74 ? 4.223 -2.049 16.047 1 93.25 74 SER A CA 1
ATOM 542 C C . SER A 1 74 ? 4.57 -1.705 14.602 1 93.25 74 SER A C 1
ATOM 544 O O . SER A 1 74 ? 3.719 -1.802 13.711 1 93.25 74 SER A O 1
ATOM 546 N N . ILE A 1 75 ? 5.762 -1.293 14.391 1 94.56 75 ILE A N 1
ATOM 547 C CA . ILE A 1 75 ? 6.168 -0.785 13.086 1 94.56 75 ILE A CA 1
ATOM 548 C C . ILE A 1 75 ? 7.504 -1.4 12.688 1 94.56 75 ILE A C 1
ATOM 550 O O . ILE A 1 75 ? 8.398 -1.55 13.523 1 94.56 75 ILE A O 1
ATOM 554 N N . HIS A 1 76 ? 7.59 -1.846 11.438 1 94.06 76 HIS A N 1
ATOM 555 C CA . HIS A 1 76 ? 8.883 -2.307 10.93 1 94.06 76 HIS A CA 1
ATOM 556 C C . HIS A 1 76 ? 9.93 -1.205 11.016 1 94.06 76 HIS A C 1
ATOM 558 O O . HIS A 1 76 ? 9.719 -0.096 10.523 1 94.06 76 HIS A O 1
ATOM 564 N N . LYS A 1 77 ? 11.016 -1.52 11.562 1 92.88 77 LYS A N 1
ATOM 565 C CA . LYS A 1 77 ? 12.055 -0.574 11.953 1 92.88 77 LYS A CA 1
ATOM 566 C C . LYS A 1 77 ? 12.562 0.215 10.742 1 92.88 77 LYS A C 1
ATOM 568 O O . LYS A 1 77 ? 12.734 1.433 10.82 1 92.88 77 LYS A O 1
ATOM 573 N N . ASN A 1 78 ? 12.82 -0.455 9.633 1 94 78 ASN A N 1
ATOM 574 C CA . ASN A 1 78 ? 13.383 0.197 8.461 1 94 78 ASN A CA 1
ATOM 575 C C . ASN A 1 78 ? 12.445 1.262 7.898 1 94 78 ASN A C 1
ATOM 577 O O . ASN A 1 78 ? 12.898 2.25 7.32 1 94 78 ASN A O 1
ATOM 581 N N . LEU A 1 79 ? 11.148 1.088 8.094 1 95.25 79 LEU A N 1
ATOM 582 C CA . LEU A 1 79 ? 10.195 2.094 7.645 1 95.25 79 LEU A CA 1
ATOM 583 C C . LEU A 1 79 ? 10.352 3.385 8.438 1 95.25 79 LEU A C 1
ATOM 585 O O . LEU A 1 79 ? 10.312 4.477 7.871 1 95.25 79 LEU A O 1
ATOM 589 N N . LEU A 1 80 ? 10.523 3.246 9.719 1 94 80 LEU A N 1
ATOM 590 C CA . LEU A 1 80 ? 10.711 4.41 10.578 1 94 80 LEU A CA 1
ATOM 591 C C . LEU A 1 80 ? 12.016 5.129 10.234 1 94 80 LEU A C 1
ATOM 593 O O . LEU A 1 80 ? 12.031 6.355 10.078 1 94 80 LEU A O 1
ATOM 597 N N . ILE A 1 81 ? 13.047 4.367 10.078 1 93.62 81 ILE A N 1
ATOM 598 C CA . ILE A 1 81 ? 14.367 4.922 9.797 1 93.62 81 ILE A CA 1
ATOM 599 C C . ILE A 1 81 ? 14.328 5.684 8.469 1 93.62 81 ILE A C 1
ATOM 601 O O . ILE A 1 81 ? 14.906 6.77 8.359 1 93.62 81 ILE A O 1
ATOM 605 N N . ALA A 1 82 ? 13.648 5.172 7.516 1 94 82 ALA A N 1
ATOM 606 C CA . ALA A 1 82 ? 13.586 5.77 6.188 1 94 82 ALA A CA 1
ATOM 607 C C . ALA A 1 82 ? 12.727 7.031 6.191 1 94 82 ALA A C 1
ATOM 609 O O . ALA A 1 82 ? 12.898 7.91 5.344 1 94 82 ALA A O 1
ATOM 610 N N . SER A 1 83 ? 11.797 7.207 7.105 1 94.69 83 SER A N 1
ATOM 611 C CA . SER A 1 83 ? 10.781 8.25 7.055 1 94.69 83 SER A CA 1
ATOM 612 C C . SER A 1 83 ? 11.25 9.516 7.77 1 94.69 83 SER A C 1
ATOM 614 O O . SER A 1 83 ? 10.734 10.609 7.516 1 94.69 83 SER A O 1
ATOM 616 N N . SER A 1 84 ? 12.156 9.367 8.672 1 94.62 84 SER A N 1
ATOM 617 C CA . SER A 1 84 ? 12.469 10.461 9.578 1 94.62 84 SER A CA 1
ATOM 618 C C . SER A 1 84 ? 13.922 10.398 10.039 1 94.62 84 SER A C 1
ATOM 620 O O . SER A 1 84 ? 14.398 9.352 10.484 1 94.62 84 SER A O 1
ATOM 622 N N . ARG A 1 85 ? 14.562 11.539 10.016 1 92.56 85 ARG A N 1
ATOM 623 C CA . ARG A 1 85 ? 15.93 11.641 10.516 1 92.56 85 ARG A CA 1
ATOM 624 C C . ARG A 1 85 ? 15.977 11.438 12.023 1 92.56 85 ARG A C 1
ATOM 626 O O . ARG A 1 85 ? 16.906 10.836 12.547 1 92.56 85 ARG A O 1
ATOM 633 N N . ARG A 1 86 ? 15.07 11.922 12.656 1 92.19 86 ARG A N 1
ATOM 634 C CA . ARG A 1 86 ? 15.008 11.789 14.109 1 92.19 86 ARG A CA 1
ATOM 635 C C . ARG A 1 86 ? 14.828 10.328 14.516 1 92.19 86 ARG A C 1
ATOM 637 O O . ARG A 1 86 ? 15.492 9.852 15.438 1 92.19 86 ARG A O 1
ATOM 644 N N . PHE A 1 87 ? 13.953 9.625 13.883 1 93.06 87 PHE A N 1
ATOM 645 C CA . PHE A 1 87 ? 13.781 8.203 14.164 1 93.06 87 PHE A CA 1
ATOM 646 C C . PHE A 1 87 ? 15.047 7.426 13.82 1 93.06 87 PHE A C 1
ATOM 648 O O . PHE A 1 87 ? 15.414 6.484 14.523 1 93.06 87 PHE A O 1
ATOM 655 N N . ALA A 1 88 ? 15.656 7.785 12.68 1 93.06 88 ALA A N 1
ATOM 656 C CA . ALA A 1 88 ? 16.906 7.133 12.297 1 93.06 88 ALA A CA 1
ATOM 657 C C . ALA A 1 88 ? 17.953 7.258 13.391 1 93.06 88 ALA A C 1
ATOM 659 O O . ALA A 1 88 ? 18.609 6.277 13.758 1 93.06 88 ALA A O 1
ATOM 660 N N . LYS A 1 89 ? 18.078 8.453 13.906 1 90.5 89 LYS A N 1
ATOM 661 C CA . LYS A 1 89 ? 19.031 8.703 14.984 1 90.5 89 LYS A CA 1
ATOM 662 C C . LYS A 1 89 ? 18.656 7.926 16.25 1 90.5 89 LYS A C 1
ATOM 664 O O . LYS A 1 89 ? 19.516 7.301 16.875 1 90.5 89 LYS A O 1
ATOM 669 N N . MET A 1 90 ? 17.438 7.926 16.562 1 86.69 90 MET A N 1
ATOM 670 C CA . MET A 1 90 ? 16.922 7.266 17.766 1 86.69 90 MET A CA 1
ATOM 671 C C . MET A 1 90 ? 17.156 5.762 17.703 1 86.69 90 MET A C 1
ATOM 673 O O . MET A 1 90 ? 17.531 5.145 18.703 1 86.69 90 MET A O 1
ATOM 677 N N . LEU A 1 91 ? 17 5.145 16.562 1 87.19 91 LEU A N 1
ATOM 678 C CA . LEU A 1 91 ? 16.984 3.691 16.438 1 87.19 91 LEU A CA 1
ATOM 679 C C . LEU A 1 91 ? 18.344 3.16 16.031 1 87.19 91 LEU A C 1
ATOM 681 O O . LEU A 1 91 ? 18.625 1.971 16.203 1 87.19 91 LEU A O 1
ATOM 685 N N . ARG A 1 92 ? 19.125 3.842 15.336 1 80.81 92 ARG A N 1
ATOM 686 C CA . ARG A 1 92 ? 20.469 3.4 15 1 80.81 92 ARG A CA 1
ATOM 687 C C . ARG A 1 92 ? 21.375 3.4 16.234 1 80.81 92 ARG A C 1
ATOM 689 O O . ARG A 1 92 ? 22.328 2.615 16.312 1 80.81 92 ARG A O 1
ATOM 696 N N . THR A 1 93 ? 21.125 4.293 17.031 1 70.38 93 THR A N 1
ATOM 697 C CA . THR A 1 93 ? 21.953 4.402 18.234 1 70.38 93 THR A CA 1
ATOM 698 C C . THR A 1 93 ? 21.594 3.293 19.219 1 70.38 93 THR A C 1
ATOM 700 O O . THR A 1 93 ? 22.406 2.965 20.094 1 70.38 93 THR A O 1
ATOM 703 N N . THR A 1 94 ? 20.422 2.719 18.969 1 63.5 94 THR A N 1
ATOM 704 C CA . THR A 1 94 ? 19.984 1.717 19.938 1 63.5 94 THR A CA 1
ATOM 705 C C . THR A 1 94 ? 20.391 0.316 19.484 1 63.5 94 THR A C 1
ATOM 707 O O . THR A 1 94 ? 20.297 -0.011 18.297 1 63.5 94 THR A O 1
ATOM 710 N N . GLY A 1 95 ? 21.547 -0.192 19.703 1 59.28 95 GLY A N 1
ATOM 711 C CA . GLY A 1 95 ? 22.016 -1.547 19.453 1 59.28 95 GLY A CA 1
ATOM 712 C C . GLY A 1 95 ? 20.875 -2.508 19.109 1 59.28 95 GLY A C 1
ATOM 713 O O . GLY A 1 95 ? 19.75 -2.084 18.875 1 59.28 95 GLY A O 1
ATOM 714 N N . PRO A 1 96 ? 21.219 -3.842 18.953 1 56.88 96 PRO A N 1
ATOM 715 C CA . PRO A 1 96 ? 20.219 -4.859 18.641 1 56.88 96 PRO A CA 1
ATOM 716 C C . PRO A 1 96 ? 18.969 -4.77 19.531 1 56.88 96 PRO A C 1
ATOM 718 O O . PRO A 1 96 ? 19.094 -4.68 20.75 1 56.88 96 PRO A O 1
ATOM 721 N N . LEU A 1 97 ? 17.922 -4.301 19 1 54.94 97 LEU A N 1
ATOM 722 C CA . LEU A 1 97 ? 16.703 -3.988 19.719 1 54.94 97 LEU A CA 1
ATOM 723 C C . LEU A 1 97 ? 16.109 -5.246 20.359 1 54.94 97 LEU A C 1
ATOM 725 O O . LEU A 1 97 ? 16.047 -6.297 19.703 1 54.94 97 LEU A O 1
ATOM 729 N N . ASP A 1 98 ? 16.203 -5.242 21.672 1 58.53 98 ASP A N 1
ATOM 730 C CA . ASP A 1 98 ? 15.328 -6.188 22.359 1 58.53 98 ASP A CA 1
ATOM 731 C C . ASP A 1 98 ? 13.898 -6.086 21.844 1 58.53 98 ASP A C 1
ATOM 733 O O . ASP A 1 98 ? 13.32 -5 21.797 1 58.53 98 ASP A O 1
ATOM 737 N N . ARG A 1 99 ? 13.43 -7.051 21.125 1 58.88 99 ARG A N 1
ATOM 738 C CA . ARG A 1 99 ? 12.109 -7.117 20.516 1 58.88 99 ARG A CA 1
ATOM 739 C C . ARG A 1 99 ? 11.039 -6.602 21.484 1 58.88 99 ARG A C 1
ATOM 741 O O . ARG A 1 99 ? 9.953 -6.203 21.047 1 58.88 99 ARG A O 1
ATOM 748 N N . ASN A 1 100 ? 11.484 -6.484 22.75 1 61.47 100 ASN A N 1
ATOM 749 C CA . ASN A 1 100 ? 10.516 -6.031 23.75 1 61.47 100 ASN A CA 1
ATOM 750 C C . ASN A 1 100 ? 10.742 -4.574 24.125 1 61.47 100 ASN A C 1
ATOM 752 O O . ASN A 1 100 ? 10.047 -4.039 25 1 61.47 100 ASN A O 1
ATOM 756 N N . GLN A 1 101 ? 11.664 -4.035 23.422 1 70.06 101 GLN A N 1
ATOM 757 C CA . GLN A 1 101 ? 11.914 -2.645 23.797 1 70.06 101 GLN A CA 1
ATOM 758 C C . GLN A 1 101 ? 10.828 -1.728 23.234 1 70.06 101 GLN A C 1
ATOM 760 O O . GLN A 1 101 ? 10.523 -1.78 22.031 1 70.06 101 GLN A O 1
ATOM 765 N N . MET A 1 102 ? 10.156 -1.051 24.188 1 80.69 102 MET A N 1
ATOM 766 C CA . MET A 1 102 ? 9.102 -0.1 23.859 1 80.69 102 MET A CA 1
ATOM 767 C C . MET A 1 102 ? 9.625 1.332 23.906 1 80.69 102 MET A C 1
ATOM 769 O O . MET A 1 102 ? 10.258 1.732 24.875 1 80.69 102 MET A O 1
ATOM 773 N N . TYR A 1 103 ? 9.5 2.059 22.859 1 86.62 103 TYR A N 1
ATOM 774 C CA . TYR A 1 103 ? 9.828 3.479 22.797 1 86.62 103 TYR A CA 1
ATOM 775 C C . TYR A 1 103 ? 8.586 4.336 22.969 1 86.62 103 TYR A C 1
ATOM 777 O O . TYR A 1 103 ? 7.488 3.943 22.562 1 86.62 103 TYR A O 1
ATOM 785 N N . SER A 1 104 ? 8.789 5.469 23.656 1 90.5 104 SER A N 1
ATOM 786 C CA . SER A 1 104 ? 7.641 6.328 23.906 1 90.5 104 SER A CA 1
ATOM 787 C C . SER A 1 104 ? 7.738 7.633 23.125 1 90.5 104 SER A C 1
ATOM 789 O O . SER A 1 104 ? 8.805 8.242 23.047 1 90.5 104 SER A O 1
ATOM 791 N N . ILE A 1 105 ? 6.691 7.961 22.547 1 91.44 105 ILE A N 1
ATOM 792 C CA . ILE A 1 105 ? 6.539 9.242 21.875 1 91.44 105 ILE A CA 1
ATOM 793 C C . ILE A 1 105 ? 5.449 10.062 22.562 1 91.44 105 ILE A C 1
ATOM 795 O O . ILE A 1 105 ? 4.273 9.688 22.547 1 91.44 105 ILE A O 1
ATOM 799 N N . HIS A 1 106 ? 5.797 11.18 23.109 1 91.44 106 HIS A N 1
ATOM 800 C CA . HIS A 1 106 ? 4.859 11.984 23.891 1 91.44 106 HIS A CA 1
ATOM 801 C C . HIS A 1 106 ? 4.477 13.258 23.125 1 91.44 106 HIS A C 1
ATOM 803 O O . HIS A 1 106 ? 3.582 13.992 23.562 1 91.44 106 HIS A O 1
ATOM 809 N N . ASP A 1 107 ? 5.023 13.484 22 1 87.75 107 ASP A N 1
ATOM 810 C CA . ASP A 1 107 ? 4.926 14.75 21.281 1 87.75 107 ASP A CA 1
ATOM 811 C C . ASP A 1 107 ? 3.674 14.797 20.406 1 87.75 107 ASP A C 1
ATOM 813 O O . ASP A 1 107 ? 3.4 15.805 19.75 1 87.75 107 ASP A O 1
ATOM 817 N N . THR A 1 108 ? 2.979 13.68 20.422 1 91.56 108 THR A N 1
ATOM 818 C CA . THR A 1 108 ? 1.809 13.625 19.547 1 91.56 108 THR A CA 1
ATOM 819 C C . THR A 1 108 ? 0.744 12.703 20.125 1 91.56 108 THR A C 1
ATOM 821 O O . THR A 1 108 ? 1.017 11.938 21.062 1 91.56 108 THR A O 1
ATOM 824 N N . SER A 1 109 ? -0.491 12.852 19.625 1 92.5 109 SER A N 1
ATOM 825 C CA . SER A 1 109 ? -1.58 11.977 20.047 1 92.5 109 SER A CA 1
ATOM 826 C C . SER A 1 109 ? -1.611 10.703 19.203 1 92.5 109 SER A C 1
ATOM 828 O O . SER A 1 109 ? -1.09 10.672 18.094 1 92.5 109 SER A O 1
ATOM 830 N N . PRO A 1 110 ? -2.242 9.648 19.734 1 93.81 110 PRO A N 1
ATOM 831 C CA . PRO A 1 110 ? -2.408 8.406 18.953 1 93.81 110 PRO A CA 1
ATOM 832 C C . PRO A 1 110 ? -3.152 8.625 17.641 1 93.81 110 PRO A C 1
ATOM 834 O O . PRO A 1 110 ? -2.822 8 16.641 1 93.81 110 PRO A O 1
ATOM 837 N N . ALA A 1 111 ? -4.109 9.516 17.641 1 92.88 111 ALA A N 1
ATOM 838 C CA . ALA A 1 111 ? -4.902 9.773 16.453 1 92.88 111 ALA A CA 1
ATOM 839 C C . ALA A 1 111 ? -4.031 10.305 15.312 1 92.88 111 ALA A C 1
ATOM 841 O O . ALA A 1 111 ? -4.168 9.875 14.164 1 92.88 111 ALA A O 1
ATOM 842 N N . ILE A 1 112 ? -3.125 11.164 15.625 1 95.62 112 ILE A N 1
ATOM 843 C CA . ILE A 1 112 ? -2.236 11.75 14.625 1 95.62 112 ILE A CA 1
ATOM 844 C C . ILE A 1 112 ? -1.21 10.711 14.172 1 95.62 112 ILE A C 1
ATOM 846 O O . ILE A 1 112 ? -0.935 10.578 12.977 1 95.62 112 ILE A O 1
ATOM 850 N N . PHE A 1 113 ? -0.732 9.992 15.133 1 96.38 113 PHE A N 1
ATOM 851 C CA . PHE A 1 113 ? 0.29 9 14.82 1 96.38 113 PHE A CA 1
ATOM 852 C C . PHE A 1 113 ? -0.269 7.918 13.914 1 96.38 113 PHE A C 1
ATOM 854 O O . PHE A 1 113 ? 0.456 7.363 13.086 1 96.38 113 PHE A O 1
ATOM 861 N N . LYS A 1 114 ? -1.521 7.672 14.039 1 95.44 114 LYS A N 1
ATOM 862 C CA . LYS A 1 114 ? -2.18 6.707 13.156 1 95.44 114 LYS A CA 1
ATOM 863 C C . LYS A 1 114 ? -2.061 7.125 11.695 1 95.44 114 LYS A C 1
ATOM 865 O O . LYS A 1 114 ? -1.872 6.285 10.82 1 95.44 114 LYS A O 1
ATOM 870 N N . TYR A 1 115 ? -2.182 8.367 11.414 1 96.69 115 TYR A N 1
ATOM 871 C CA . TYR A 1 115 ? -2.045 8.852 10.047 1 96.69 115 TYR A CA 1
ATOM 872 C C . TYR A 1 115 ? -0.626 8.648 9.531 1 96.69 115 TYR A C 1
ATOM 874 O O . TYR A 1 115 ? -0.427 8.266 8.375 1 96.69 115 TYR A O 1
ATOM 882 N N . PHE A 1 116 ? 0.299 8.938 10.406 1 97.31 116 PHE A N 1
ATOM 883 C CA . PHE A 1 116 ? 1.693 8.703 10.055 1 97.31 116 PHE A CA 1
ATOM 884 C C . PHE A 1 116 ? 1.938 7.223 9.773 1 97.31 116 PHE A C 1
ATOM 886 O O . PHE A 1 116 ? 2.553 6.871 8.766 1 97.31 116 PHE A O 1
ATOM 893 N N . ASN A 1 117 ? 1.433 6.387 10.664 1 96.88 117 ASN A N 1
ATOM 894 C CA . ASN A 1 117 ? 1.536 4.941 10.492 1 96.88 117 ASN A CA 1
ATOM 895 C C . ASN A 1 117 ? 0.926 4.488 9.172 1 96.88 117 ASN A C 1
ATOM 897 O O . ASN A 1 117 ? 1.498 3.648 8.469 1 96.88 117 ASN A O 1
ATOM 901 N N . GLU A 1 118 ? -0.232 5.031 8.852 1 96.12 118 GLU A N 1
ATOM 902 C CA . GLU A 1 118 ? -0.885 4.746 7.578 1 96.12 118 GLU A CA 1
ATOM 903 C C . GLU A 1 118 ? 0.015 5.109 6.398 1 96.12 118 GLU A C 1
ATOM 905 O O . GLU A 1 118 ? 0.173 4.324 5.465 1 96.12 118 GLU A O 1
ATOM 910 N N . TYR A 1 119 ? 0.601 6.266 6.449 1 96.38 119 TYR A N 1
ATOM 911 C CA . TYR A 1 119 ? 1.468 6.73 5.371 1 96.38 119 TYR A CA 1
ATOM 912 C C . TYR A 1 119 ? 2.682 5.824 5.219 1 96.38 119 TYR A C 1
ATOM 914 O O . TYR A 1 119 ? 3.148 5.586 4.102 1 96.38 119 TYR A O 1
ATOM 922 N N . LEU A 1 120 ? 3.268 5.316 6.301 1 96.56 120 LEU A N 1
ATOM 923 C CA . LEU A 1 120 ? 4.449 4.465 6.27 1 96.56 120 LEU A CA 1
ATOM 924 C C . LEU A 1 120 ? 4.207 3.229 5.414 1 96.56 120 LEU A C 1
ATOM 926 O O . LEU A 1 120 ? 5.078 2.818 4.645 1 96.56 120 LEU A O 1
ATOM 930 N N . TYR A 1 121 ? 3.01 2.738 5.539 1 94.5 121 TYR A N 1
ATOM 931 C CA . TYR A 1 121 ? 2.766 1.444 4.914 1 94.5 121 TYR A CA 1
ATOM 932 C C . TYR A 1 121 ? 2.078 1.612 3.564 1 94.5 121 TYR A C 1
ATOM 934 O O . TYR A 1 121 ? 2.227 0.77 2.676 1 94.5 121 TYR A O 1
ATOM 942 N N . THR A 1 122 ? 1.327 2.666 3.43 1 93.06 122 THR A N 1
ATOM 943 C CA . THR A 1 122 ? 0.5 2.744 2.23 1 93.06 122 THR A CA 1
ATOM 944 C C . THR A 1 122 ? 0.912 3.932 1.365 1 93.06 122 THR A C 1
ATOM 946 O O . THR A 1 122 ? 0.521 4.023 0.2 1 93.06 122 THR A O 1
ATOM 949 N N . HIS A 1 123 ? 1.623 4.898 1.939 1 92.25 123 HIS A N 1
ATOM 950 C CA . HIS A 1 123 ? 2.02 6.148 1.3 1 92.25 123 HIS A CA 1
ATOM 951 C C . HIS A 1 123 ? 0.804 7.016 0.984 1 92.25 123 HIS A C 1
ATOM 953 O O . HIS A 1 123 ? 0.851 7.852 0.08 1 92.25 123 HIS A O 1
ATOM 959 N N . ARG A 1 124 ? -0.279 6.727 1.758 1 91.5 124 ARG A N 1
ATOM 960 C CA . ARG A 1 124 ? -1.494 7.52 1.599 1 91.5 124 ARG A CA 1
ATOM 961 C C . ARG A 1 124 ? -1.779 8.344 2.85 1 91.5 124 ARG A C 1
ATOM 963 O O . ARG A 1 124 ? -1.511 7.898 3.967 1 91.5 124 ARG A O 1
ATOM 970 N N . ILE A 1 125 ? -2.303 9.469 2.57 1 94.69 125 ILE A N 1
ATOM 971 C CA . ILE A 1 125 ? -2.77 10.352 3.633 1 94.69 125 ILE A CA 1
ATOM 972 C C . ILE A 1 125 ? -4.289 10.469 3.578 1 94.69 125 ILE A C 1
ATOM 974 O O . ILE A 1 125 ? -4.863 10.719 2.516 1 94.69 125 ILE A O 1
ATOM 978 N N . PRO A 1 126 ? -4.957 10.289 4.715 1 93.31 126 PRO A N 1
ATOM 979 C CA . PRO A 1 126 ? -6.414 10.438 4.711 1 93.31 126 PRO A CA 1
ATOM 980 C C . PRO A 1 126 ? -6.863 11.812 4.234 1 93.31 126 PRO A C 1
ATOM 982 O O . PRO A 1 126 ? -6.32 12.828 4.668 1 93.31 126 PRO A O 1
ATOM 985 N N . VAL A 1 127 ? -7.848 11.789 3.445 1 93.69 127 VAL A N 1
ATOM 986 C CA . VAL A 1 127 ? -8.266 13.031 2.805 1 93.69 127 VAL A CA 1
ATOM 987 C C . VAL A 1 127 ? -9.594 13.492 3.391 1 93.69 127 VAL A C 1
ATOM 989 O O . VAL A 1 127 ? -10.25 12.75 4.129 1 93.69 127 VAL A O 1
ATOM 992 N N . VAL A 1 128 ? -9.922 14.75 3.098 1 91.88 128 VAL A N 1
ATOM 993 C CA . VAL A 1 128 ? -11.242 15.297 3.395 1 91.88 128 VAL A CA 1
ATOM 994 C C . VAL A 1 128 ? -12.18 15.039 2.221 1 91.88 128 VAL A C 1
ATOM 996 O O . VAL A 1 128 ? -11.867 15.383 1.079 1 91.88 128 VAL A O 1
ATOM 999 N N . SER A 1 129 ? -13.25 14.391 2.557 1 88.31 129 SER A N 1
ATOM 1000 C CA . SER A 1 129 ? -14.203 14.039 1.508 1 88.31 129 SER A CA 1
ATOM 1001 C C . SER A 1 129 ? -15.555 14.703 1.75 1 88.31 129 SER A C 1
ATOM 1003 O O . SER A 1 129 ? -15.914 15 2.891 1 88.31 129 SER A O 1
ATOM 1005 N N . ARG A 1 130 ? -16.297 14.852 0.658 1 85.88 130 ARG A N 1
ATOM 1006 C CA . ARG A 1 130 ? -17.625 15.438 0.736 1 85.88 130 ARG A CA 1
ATOM 1007 C C . ARG A 1 130 ? -18.594 14.492 1.447 1 85.88 130 ARG A C 1
ATOM 1009 O O . ARG A 1 130 ? -19.656 14.922 1.917 1 85.88 130 ARG A O 1
ATOM 1016 N N . ARG A 1 131 ? -18.25 13.266 1.53 1 86.19 131 ARG A N 1
ATOM 1017 C CA . ARG A 1 131 ? -19.109 12.266 2.164 1 86.19 131 ARG A CA 1
ATOM 1018 C C . ARG A 1 131 ? -19.062 12.398 3.684 1 86.19 131 ARG A C 1
ATOM 1020 O O . ARG A 1 131 ? -19.938 11.875 4.379 1 86.19 131 ARG A O 1
ATOM 1027 N N . LEU A 1 132 ? -18.125 13.086 4.176 1 88.25 132 LEU A N 1
ATOM 1028 C CA . LEU A 1 132 ? -18 13.312 5.609 1 88.25 132 LEU A CA 1
ATOM 1029 C C . LEU A 1 132 ? -18.953 14.422 6.062 1 88.25 132 LEU A C 1
ATOM 1031 O O . LEU A 1 132 ? -19.234 15.359 5.305 1 88.25 132 LEU A O 1
ATOM 1035 N N . SER A 1 133 ? -19.406 14.211 7.273 1 91.75 133 SER A N 1
ATOM 1036 C CA . SER A 1 133 ? -20.141 15.32 7.867 1 91.75 133 SER A CA 1
ATOM 1037 C C . SER A 1 133 ? -19.266 16.547 8.031 1 91.75 133 SER A C 1
ATOM 1039 O O . SER A 1 133 ? -18.031 16.438 8.023 1 91.75 133 SER A O 1
ATOM 1041 N N . LYS A 1 134 ? -19.859 17.703 8.195 1 89.44 134 LYS A N 1
ATOM 1042 C CA . LYS A 1 134 ? -19.109 18.938 8.367 1 89.44 134 LYS A CA 1
ATOM 1043 C C . LYS A 1 134 ? -18.203 18.859 9.602 1 89.44 134 LYS A C 1
ATOM 1045 O O . LYS A 1 134 ? -17.062 19.312 9.578 1 89.44 134 LYS A O 1
ATOM 1050 N N . ALA A 1 135 ? -18.75 18.297 10.641 1 92.69 135 ALA A N 1
ATOM 1051 C CA . ALA A 1 135 ? -17.969 18.125 11.859 1 92.69 135 ALA A CA 1
ATOM 1052 C C . ALA A 1 135 ? -16.766 17.219 11.617 1 92.69 135 ALA A C 1
ATOM 1054 O O . ALA A 1 135 ? -15.664 17.516 12.094 1 92.69 135 ALA A O 1
ATOM 1055 N N . GLU A 1 136 ? -17 16.203 10.828 1 93.31 136 GLU A N 1
ATOM 1056 C CA . GLU A 1 136 ? -15.922 15.266 10.5 1 93.31 136 GLU A CA 1
ATOM 1057 C C . GLU A 1 136 ? -14.883 15.922 9.602 1 93.31 136 GLU A C 1
ATOM 1059 O O . GLU A 1 136 ? -13.688 15.664 9.734 1 93.31 136 GLU A O 1
ATOM 1064 N N . GLN A 1 137 ? -15.336 16.719 8.727 1 92.81 137 GLN A N 1
ATOM 1065 C CA . GLN A 1 137 ? -14.422 17.453 7.859 1 92.81 137 GLN A CA 1
ATOM 1066 C C . GLN A 1 137 ? -13.523 18.375 8.672 1 92.81 137 GLN A C 1
ATOM 1068 O O . GLN A 1 137 ? -12.305 18.406 8.461 1 92.81 137 GLN A O 1
ATOM 1073 N N . GLY A 1 138 ? -14.117 19.094 9.57 1 93.69 138 GLY A N 1
ATOM 1074 C CA . GLY A 1 138 ? -13.352 19.984 10.438 1 93.69 138 GLY A CA 1
ATOM 1075 C C . GLY A 1 138 ? -12.328 19.25 11.281 1 93.69 138 GLY A C 1
ATOM 1076 O O . GLY A 1 138 ? -11.188 19.703 11.406 1 93.69 138 GLY A O 1
ATOM 1077 N N . THR A 1 139 ? -12.742 18.125 11.805 1 94.81 139 THR A N 1
ATOM 1078 C CA . THR A 1 139 ? -11.844 17.312 12.617 1 94.81 139 THR A CA 1
ATOM 1079 C C . THR A 1 139 ? -10.664 16.812 11.781 1 94.81 139 THR A C 1
ATOM 1081 O O . THR A 1 139 ? -9.516 16.859 12.227 1 94.81 139 THR A O 1
ATOM 1084 N N . ARG A 1 140 ? -10.953 16.391 10.594 1 95.56 140 ARG A N 1
ATOM 1085 C CA . ARG A 1 140 ? -9.906 15.898 9.703 1 95.56 140 ARG A CA 1
ATOM 1086 C C . ARG A 1 140 ? -8.898 17 9.383 1 95.56 140 ARG A C 1
ATOM 1088 O O . ARG A 1 140 ? -7.691 16.75 9.383 1 95.56 140 ARG A O 1
ATOM 1095 N N . ILE A 1 141 ? -9.359 18.172 9.125 1 95.19 141 ILE A N 1
ATOM 1096 C CA . ILE A 1 141 ? -8.477 19.281 8.812 1 95.19 141 ILE A CA 1
ATOM 1097 C C . ILE A 1 141 ? -7.574 19.578 10.008 1 95.19 141 ILE A C 1
ATOM 1099 O O . ILE A 1 141 ? -6.367 19.766 9.852 1 95.19 141 ILE A O 1
ATOM 1103 N N . LEU A 1 142 ? -8.164 19.609 11.148 1 96.81 142 LEU A N 1
ATOM 1104 C CA . LEU A 1 142 ? -7.402 19.828 12.375 1 96.81 142 LEU A CA 1
ATOM 1105 C C . LEU A 1 142 ? -6.312 18.781 12.539 1 96.81 142 LEU A C 1
ATOM 1107 O O . LEU A 1 142 ? -5.16 19.109 12.828 1 96.81 142 LEU A O 1
ATOM 1111 N N . GLU A 1 143 ? -6.695 17.578 12.32 1 96.69 143 GLU A N 1
ATOM 1112 C CA . GLU A 1 143 ? -5.762 16.469 12.469 1 96.69 143 GLU A CA 1
ATOM 1113 C C . GLU A 1 143 ? -4.645 16.531 11.43 1 96.69 143 GLU A C 1
ATOM 1115 O O . GLU A 1 143 ? -3.49 16.234 11.734 1 96.69 143 GLU A O 1
ATOM 1120 N N . LEU A 1 144 ? -4.98 16.906 10.25 1 97.81 144 LEU A N 1
ATOM 1121 C CA . LEU A 1 144 ? -3.975 17.047 9.203 1 97.81 144 LEU A CA 1
ATOM 1122 C C . LEU A 1 144 ? -2.973 18.141 9.562 1 97.81 144 LEU A C 1
ATOM 1124 O O . LEU A 1 144 ? -1.772 17.984 9.32 1 97.81 144 LEU A O 1
ATOM 1128 N N . CYS A 1 145 ? -3.441 19.234 10.078 1 97.56 145 CYS A N 1
ATOM 1129 C CA . CYS A 1 145 ? -2.541 20.297 10.516 1 97.56 145 CYS A CA 1
ATOM 1130 C C . CYS A 1 145 ? -1.612 19.812 11.617 1 97.56 145 CYS A C 1
ATOM 1132 O O . CYS A 1 145 ? -0.413 20.094 11.594 1 97.56 145 CYS A O 1
ATOM 1134 N N . GLN A 1 146 ? -2.176 19.078 12.547 1 96.94 146 GLN A N 1
ATOM 1135 C CA . GLN A 1 146 ? -1.357 18.516 13.617 1 96.94 146 GLN A CA 1
ATOM 1136 C C . GLN A 1 146 ? -0.347 17.516 13.07 1 96.94 146 GLN A C 1
ATOM 1138 O O . GLN A 1 146 ? 0.779 17.422 13.562 1 96.94 146 GLN A O 1
ATOM 1143 N N . LEU A 1 147 ? -0.77 16.719 12.125 1 97.81 147 LEU A N 1
ATOM 1144 C CA . LEU A 1 147 ? 0.132 15.781 11.469 1 97.81 147 LEU A CA 1
ATOM 1145 C C . LEU A 1 147 ? 1.322 16.516 10.852 1 97.81 147 LEU A C 1
ATOM 1147 O O . LEU A 1 147 ? 2.459 16.047 10.953 1 97.81 147 LEU A O 1
ATOM 1151 N N . TYR A 1 148 ? 1.059 17.641 10.172 1 98.06 148 TYR A N 1
ATOM 1152 C CA . TYR A 1 148 ? 2.137 18.422 9.57 1 98.06 148 TYR A CA 1
ATOM 1153 C C . TYR A 1 148 ? 3.137 18.875 10.625 1 98.06 148 TYR A C 1
ATOM 1155 O O . TYR A 1 148 ? 4.348 18.75 10.438 1 98.06 148 TYR A O 1
ATOM 1163 N N . VAL A 1 149 ? 2.631 19.406 11.688 1 97.19 149 VAL A N 1
ATOM 1164 C CA . VAL A 1 149 ? 3.482 19.906 12.766 1 97.19 149 VAL A CA 1
ATOM 1165 C C . VAL A 1 149 ? 4.328 18.766 13.32 1 97.19 149 VAL A C 1
ATOM 1167 O O . VAL A 1 149 ? 5.531 18.922 13.539 1 97.19 149 VAL A O 1
ATOM 1170 N N . PHE A 1 150 ? 3.719 17.641 13.516 1 95.94 150 PHE A N 1
ATOM 1171 C CA . PHE A 1 150 ? 4.434 16.453 13.977 1 95.94 150 PHE A CA 1
ATOM 1172 C C . PHE A 1 150 ? 5.535 16.078 13 1 95.94 150 PHE A C 1
ATOM 1174 O O . PHE A 1 150 ? 6.668 15.797 13.406 1 95.94 150 PHE A O 1
ATOM 1181 N N . ALA A 1 151 ? 5.176 15.984 11.75 1 97 151 ALA A N 1
ATOM 1182 C CA . ALA A 1 151 ? 6.125 15.602 10.711 1 97 151 ALA A CA 1
ATOM 1183 C C . ALA A 1 151 ? 7.328 16.547 10.695 1 97 151 ALA A C 1
ATOM 1185 O O . ALA A 1 151 ? 8.469 16.109 10.523 1 97 151 ALA A O 1
ATOM 1186 N N . GLU A 1 152 ? 7.035 17.828 10.898 1 95.38 152 GLU A N 1
ATOM 1187 C CA . GLU A 1 152 ? 8.117 18.797 10.969 1 95.38 152 GLU A CA 1
ATOM 1188 C C . GLU A 1 152 ? 8.992 18.578 12.195 1 95.38 152 GLU A C 1
ATOM 1190 O O . GLU A 1 152 ? 10.219 18.578 12.102 1 95.38 152 GLU A O 1
ATOM 1195 N N . MET A 1 153 ? 8.375 18.375 13.273 1 93.62 153 MET A N 1
ATOM 1196 C CA . MET A 1 153 ? 9.078 18.172 14.531 1 93.62 153 MET A CA 1
ATOM 1197 C C . MET A 1 153 ? 10.008 16.969 14.453 1 93.62 153 MET A C 1
ATOM 1199 O O . MET A 1 153 ? 11.109 16.984 15.008 1 93.62 153 MET A O 1
ATOM 1203 N N . PHE A 1 154 ? 9.594 15.93 13.781 1 94.62 154 PHE A N 1
ATOM 1204 C CA . PHE A 1 154 ? 10.359 14.688 13.711 1 94.62 154 PHE A CA 1
ATOM 1205 C C . PHE A 1 154 ? 11.234 14.664 12.461 1 94.62 154 PHE A C 1
ATOM 1207 O O . PHE A 1 154 ? 11.812 13.625 12.125 1 94.62 154 PHE A O 1
ATOM 1214 N N . GLU A 1 155 ? 11.273 15.758 11.703 1 94.56 155 GLU A N 1
ATOM 1215 C CA . GLU A 1 155 ? 12.156 15.922 10.555 1 94.56 155 GLU A CA 1
ATOM 1216 C C . GLU A 1 155 ? 11.906 14.852 9.5 1 94.56 155 GLU A C 1
ATOM 1218 O O . GLU A 1 155 ? 12.844 14.188 9.039 1 94.56 155 GLU A O 1
ATOM 1223 N N . MET A 1 156 ? 10.695 14.703 9.164 1 95.12 156 MET A N 1
ATOM 1224 C CA . MET A 1 156 ? 10.305 13.727 8.148 1 95.12 156 MET A CA 1
ATOM 1225 C C . MET A 1 156 ? 10.594 14.25 6.75 1 95.12 156 MET A C 1
ATOM 1227 O O . MET A 1 156 ? 10.938 15.422 6.578 1 95.12 156 MET A O 1
ATOM 1231 N N . ASP A 1 157 ? 10.484 13.32 5.824 1 91.5 157 ASP A N 1
ATOM 1232 C CA . ASP A 1 157 ? 10.836 13.656 4.449 1 91.5 157 ASP A CA 1
ATOM 1233 C C . ASP A 1 157 ? 9.938 14.766 3.906 1 91.5 157 ASP A C 1
ATOM 1235 O O . ASP A 1 157 ? 8.758 14.828 4.242 1 91.5 157 ASP A O 1
ATOM 1239 N N . ASN A 1 158 ? 10.477 15.547 3.006 1 92.56 158 ASN A N 1
ATOM 1240 C CA . ASN A 1 158 ? 9.773 16.688 2.426 1 92.56 158 ASN A CA 1
ATOM 1241 C C . ASN A 1 158 ? 8.555 16.234 1.618 1 92.56 158 ASN A C 1
ATOM 1243 O O . ASN A 1 158 ? 7.539 16.938 1.581 1 92.56 158 ASN A O 1
ATOM 1247 N N . THR A 1 159 ? 8.711 15.164 0.942 1 92.56 159 THR A N 1
ATOM 1248 C CA . THR A 1 159 ? 7.594 14.656 0.155 1 92.56 159 THR A CA 1
ATOM 1249 C C . THR A 1 159 ? 6.355 14.469 1.03 1 92.56 159 THR A C 1
ATOM 1251 O O . THR A 1 159 ? 5.25 14.836 0.635 1 92.56 159 THR A O 1
ATOM 1254 N N . PHE A 1 160 ? 6.582 13.914 2.172 1 95.81 160 PHE A N 1
ATOM 1255 C CA . PHE A 1 160 ? 5.48 13.703 3.102 1 95.81 160 PHE A CA 1
ATOM 1256 C C . PHE A 1 160 ? 4.883 15.039 3.541 1 95.81 160 PHE A C 1
ATOM 1258 O O . PHE A 1 160 ? 3.664 15.211 3.521 1 95.81 160 PHE A O 1
ATOM 1265 N N . LEU A 1 161 ? 5.68 15.984 3.908 1 95.94 161 LEU A N 1
ATOM 1266 C CA . LEU A 1 161 ? 5.223 17.312 4.316 1 95.94 161 LEU A CA 1
ATOM 1267 C C . LEU A 1 161 ? 4.438 17.984 3.193 1 95.94 161 LEU A C 1
ATOM 1269 O O . LEU A 1 161 ? 3.357 18.531 3.424 1 95.94 161 LEU A O 1
ATOM 1273 N N . ASN A 1 162 ? 4.984 17.891 2.008 1 94.81 162 ASN A N 1
ATOM 1274 C CA . ASN A 1 162 ? 4.328 18.5 0.853 1 94.81 162 ASN A CA 1
ATOM 1275 C C . ASN A 1 162 ? 2.977 17.844 0.572 1 94.81 162 ASN A C 1
ATOM 1277 O O . ASN A 1 162 ? 2.004 18.531 0.26 1 94.81 162 ASN A O 1
ATOM 1281 N N . LYS A 1 163 ? 2.924 16.594 0.745 1 94.62 163 LYS A N 1
ATOM 1282 C CA . LYS A 1 163 ? 1.658 15.891 0.532 1 94.62 163 LYS A CA 1
ATOM 1283 C C . LYS A 1 163 ? 0.623 16.297 1.576 1 94.62 163 LYS A C 1
ATOM 1285 O O . LYS A 1 163 ? -0.564 16.422 1.267 1 94.62 163 LYS A O 1
ATOM 1290 N N . ILE A 1 164 ? 1.056 16.484 2.809 1 97.19 164 ILE A N 1
ATOM 1291 C CA . ILE A 1 164 ? 0.128 16.859 3.869 1 97.19 164 ILE A CA 1
ATOM 1292 C C . ILE A 1 164 ? -0.469 18.234 3.566 1 97.19 164 ILE A C 1
ATOM 1294 O O . ILE A 1 164 ? -1.686 18.422 3.645 1 97.19 164 ILE A O 1
ATOM 1298 N N . ILE A 1 165 ? 0.379 19.172 3.271 1 95.88 165 ILE A N 1
ATOM 1299 C CA . ILE A 1 165 ? -0.131 20.531 3.055 1 95.88 165 ILE A CA 1
ATOM 1300 C C . ILE A 1 165 ? -1.055 20.531 1.838 1 95.88 165 ILE A C 1
ATOM 1302 O O . ILE A 1 165 ? -2.055 21.266 1.818 1 95.88 165 ILE A O 1
ATOM 1306 N N . ASP A 1 166 ? -0.734 19.781 0.769 1 93.31 166 ASP A N 1
ATOM 1307 C CA . ASP A 1 166 ? -1.654 19.641 -0.356 1 93.31 166 ASP A CA 1
ATOM 1308 C C . ASP A 1 166 ? -3.018 19.141 0.11 1 93.31 166 ASP A C 1
ATOM 1310 O O . ASP A 1 166 ? -4.055 19.641 -0.326 1 93.31 166 ASP A O 1
ATOM 1314 N N . THR A 1 167 ? -2.979 18.172 0.951 1 94.69 167 THR A N 1
ATOM 1315 C CA . THR A 1 167 ? -4.215 17.578 1.447 1 94.69 167 THR A CA 1
ATOM 1316 C C . THR A 1 167 ? -5 18.578 2.287 1 94.69 167 THR A C 1
ATOM 1318 O O . THR A 1 167 ? -6.234 18.594 2.252 1 94.69 167 THR A O 1
ATOM 1321 N N . ILE A 1 168 ? -4.309 19.359 3.053 1 96.06 168 ILE A N 1
ATOM 1322 C CA . ILE A 1 168 ? -4.945 20.406 3.832 1 96.06 168 ILE A CA 1
ATOM 1323 C C . ILE A 1 168 ? -5.633 21.406 2.893 1 96.06 168 ILE A C 1
ATOM 1325 O O . ILE A 1 168 ? -6.801 21.734 3.084 1 96.06 168 ILE A O 1
ATOM 1329 N N . GLN A 1 169 ? -4.879 21.844 1.857 1 93.44 169 GLN A N 1
ATOM 1330 C CA . GLN A 1 169 ? -5.426 22.797 0.89 1 93.44 169 GLN A CA 1
ATOM 1331 C C . GLN A 1 169 ? -6.672 22.219 0.214 1 93.44 169 GLN A C 1
ATOM 1333 O O . GLN A 1 169 ? -7.723 22.875 0.202 1 93.44 169 GLN A O 1
ATOM 1338 N N . ASP A 1 170 ? -6.547 21.078 -0.257 1 90.94 170 ASP A N 1
ATOM 1339 C CA . ASP A 1 170 ? -7.672 20.422 -0.925 1 90.94 170 ASP A CA 1
ATOM 1340 C C . ASP A 1 170 ? -8.844 20.234 0.034 1 90.94 170 ASP A C 1
ATOM 1342 O O . ASP A 1 170 ? -10 20.391 -0.359 1 90.94 170 ASP A O 1
ATOM 1346 N N . GLY A 1 171 ? -8.477 19.844 1.197 1 92.06 171 GLY A N 1
ATOM 1347 C CA . GLY A 1 171 ? -9.523 19.641 2.188 1 92.06 171 GLY A CA 1
ATOM 1348 C C . GLY A 1 171 ? -10.32 20.891 2.482 1 92.06 171 GLY A C 1
ATOM 1349 O O . GLY A 1 171 ? -11.547 20.844 2.59 1 92.06 171 GLY A O 1
ATOM 1350 N N . LEU A 1 172 ? -9.672 21.984 2.641 1 92.38 172 LEU A N 1
ATOM 1351 C CA . LEU A 1 172 ? -10.344 23.25 2.883 1 92.38 172 LEU A CA 1
ATOM 1352 C C . LEU A 1 172 ? -11.195 23.656 1.685 1 92.38 172 LEU A C 1
ATOM 1354 O O . LEU A 1 172 ? -12.281 24.203 1.851 1 92.38 172 LEU A O 1
ATOM 1358 N N . ALA A 1 173 ? -10.688 23.375 0.517 1 88.62 173 ALA A N 1
ATOM 1359 C CA . ALA A 1 173 ? -11.461 23.656 -0.692 1 88.62 173 ALA A CA 1
ATOM 1360 C C . ALA A 1 173 ? -12.734 22.812 -0.744 1 88.62 173 ALA A C 1
ATOM 1362 O O . ALA A 1 173 ? -13.82 23.328 -1.012 1 88.62 173 ALA A O 1
ATOM 1363 N N . VAL A 1 174 ? -12.586 21.562 -0.46 1 86.62 174 VAL A N 1
ATOM 1364 C CA . VAL A 1 174 ? -13.703 20.625 -0.5 1 86.62 174 VAL A CA 1
ATOM 1365 C C . VAL A 1 174 ? -14.75 21.016 0.549 1 86.62 174 VAL A C 1
ATOM 1367 O O . VAL A 1 174 ? -15.953 20.984 0.283 1 86.62 174 VAL A O 1
ATOM 1370 N N . SER A 1 175 ? -14.297 21.391 1.728 1 88.81 175 SER A N 1
ATOM 1371 C CA . SER A 1 175 ? -15.203 21.719 2.824 1 88.81 175 SER A CA 1
ATOM 1372 C C . SER A 1 175 ? -15.703 23.156 2.709 1 88.81 175 SER A C 1
ATOM 1374 O O . SER A 1 175 ? -16.609 23.562 3.436 1 88.81 175 SER A O 1
ATOM 1376 N N . SER A 1 176 ? -15.062 23.906 1.821 1 88.62 176 SER A N 1
ATOM 1377 C CA . SER A 1 176 ? -15.383 25.312 1.648 1 88.62 176 SER A CA 1
ATOM 1378 C C . SER A 1 176 ? -15.25 26.078 2.963 1 88.62 176 SER A C 1
ATOM 1380 O O . SER A 1 176 ? -16.141 26.859 3.33 1 88.62 176 SER A O 1
ATOM 1382 N N . THR A 1 177 ? -14.203 25.797 3.688 1 90.31 177 THR A N 1
ATOM 1383 C CA . THR A 1 177 ? -13.93 26.469 4.957 1 90.31 177 THR A CA 1
ATOM 1384 C C . THR A 1 177 ? -12.508 27.016 4.988 1 90.31 177 THR A C 1
ATOM 1386 O O . THR A 1 177 ? -11.703 26.719 4.094 1 90.31 177 THR A O 1
ATOM 1389 N N . PHE A 1 178 ? -12.234 27.859 5.969 1 90.69 178 PHE A N 1
ATOM 1390 C CA . PHE A 1 178 ? -10.906 28.406 6.238 1 90.69 178 PHE A CA 1
ATOM 1391 C C . PHE A 1 178 ? -10.375 27.891 7.574 1 90.69 178 PHE A C 1
ATOM 1393 O O . PHE A 1 178 ? -11.133 27.359 8.383 1 90.69 178 PHE A O 1
ATOM 1400 N N . LEU A 1 179 ? -9.102 28.125 7.672 1 93.75 179 LEU A N 1
ATOM 1401 C CA . LEU A 1 179 ? -8.539 27.828 8.984 1 93.75 179 LEU A CA 1
ATOM 1402 C C . LEU A 1 179 ? -9.086 28.781 10.039 1 93.75 179 LEU A C 1
ATOM 1404 O O . LEU A 1 179 ? -9.117 30 9.812 1 93.75 179 LEU A O 1
ATOM 1408 N N . SER A 1 180 ? -9.523 28.234 11.164 1 90.75 180 SER A N 1
ATOM 1409 C CA . SER A 1 180 ? -10 29.078 12.25 1 90.75 180 SER A CA 1
ATOM 1410 C C . SER A 1 180 ? -8.844 29.781 12.953 1 90.75 180 SER A C 1
ATOM 1412 O O . SER A 1 180 ? -7.707 29.312 12.906 1 90.75 180 SER A O 1
ATOM 1414 N N . PHE A 1 181 ? -9.219 30.844 13.602 1 90.94 181 PHE A N 1
ATOM 1415 C CA . PHE A 1 181 ? -8.227 31.594 14.367 1 90.94 181 PHE A CA 1
ATOM 1416 C C . PHE A 1 181 ? -7.574 30.703 15.422 1 90.94 181 PHE A C 1
ATOM 1418 O O . PHE A 1 181 ? -6.355 30.719 15.586 1 90.94 181 PHE A O 1
ATOM 1425 N N . SER A 1 182 ? -8.383 29.953 16.109 1 92.25 182 SER A N 1
ATOM 1426 C CA . SER A 1 182 ? -7.875 29.094 17.172 1 92.25 182 SER A CA 1
ATOM 1427 C C . SER A 1 182 ? -6.883 28.062 16.641 1 92.25 182 SER A C 1
ATOM 1429 O O . SER A 1 182 ? -5.859 27.797 17.266 1 92.25 182 SER A O 1
ATOM 1431 N N . LEU A 1 183 ? -7.176 27.5 15.531 1 93.94 183 LEU A N 1
ATOM 1432 C CA . LEU A 1 183 ? -6.285 26.531 14.914 1 93.94 183 LEU A CA 1
ATOM 1433 C C . LEU A 1 183 ? -4.977 27.172 14.477 1 93.94 183 LEU A C 1
ATOM 1435 O O . LEU A 1 183 ? -3.898 26.641 14.719 1 93.94 183 LEU A O 1
ATOM 1439 N N . VAL A 1 184 ? -5.043 28.328 13.844 1 94.69 184 VAL A N 1
ATOM 1440 C CA . VAL A 1 184 ? -3.855 29.062 13.391 1 94.69 184 VAL A CA 1
ATOM 1441 C C . VAL A 1 184 ? -2.971 29.391 14.594 1 94.69 184 VAL A C 1
ATOM 1443 O O . VAL A 1 184 ? -1.751 29.219 14.539 1 94.69 184 VAL A O 1
ATOM 1446 N N . ARG A 1 185 ? -3.6 29.875 15.648 1 93.25 185 ARG A N 1
ATOM 1447 C CA . ARG A 1 185 ? -2.852 30.203 16.859 1 93.25 185 ARG A CA 1
ATOM 1448 C C . ARG A 1 185 ? -2.115 28.969 17.391 1 93.25 185 ARG A C 1
ATOM 1450 O O . ARG A 1 185 ? -0.942 29.062 17.75 1 93.25 185 ARG A O 1
ATOM 1457 N N . ASN A 1 186 ? -2.777 27.859 17.438 1 92.69 186 ASN A N 1
ATOM 1458 C CA . ASN A 1 186 ? -2.174 26.609 17.891 1 92.69 186 ASN A CA 1
ATOM 1459 C C . ASN A 1 186 ? -1.009 26.188 17 1 92.69 186 ASN A C 1
ATOM 1461 O O . ASN A 1 186 ? 0.027 25.734 17.5 1 92.69 186 ASN A O 1
ATOM 1465 N N . ILE A 1 187 ? -1.181 26.281 15.695 1 95.12 187 ILE A N 1
ATOM 1466 C CA . ILE A 1 187 ? -0.13 25.969 14.734 1 95.12 187 ILE A CA 1
ATOM 1467 C C . ILE A 1 187 ? 1.099 26.828 15.008 1 95.12 187 ILE A C 1
ATOM 1469 O O . ILE A 1 187 ? 2.221 26.328 15.07 1 95.12 187 ILE A O 1
ATOM 1473 N N . LEU A 1 188 ? 0.888 28.125 15.195 1 93.75 188 LEU A N 1
ATOM 1474 C CA . LEU A 1 188 ? 1.981 29.062 15.422 1 93.75 188 LEU A CA 1
ATOM 1475 C C . LEU A 1 188 ? 2.732 28.734 16.703 1 93.75 188 LEU A C 1
ATOM 1477 O O . LEU A 1 188 ? 3.949 28.906 16.781 1 93.75 188 LEU A O 1
ATOM 1481 N N . GLU A 1 189 ? 2.092 28.172 17.656 1 92.12 189 GLU A N 1
ATOM 1482 C CA . GLU A 1 189 ? 2.68 27.859 18.953 1 92.12 189 GLU A CA 1
ATOM 1483 C C . GLU A 1 189 ? 3.553 26.609 18.859 1 92.12 189 GLU A C 1
ATOM 1485 O O . GLU A 1 189 ? 4.473 26.438 19.672 1 92.12 189 GLU A O 1
ATOM 1490 N N . HIS A 1 190 ? 3.359 25.766 17.875 1 91.75 190 HIS A N 1
ATOM 1491 C CA . HIS A 1 190 ? 4 24.453 17.922 1 91.75 190 HIS A CA 1
ATOM 1492 C C . HIS A 1 190 ? 4.852 24.219 16.688 1 91.75 190 HIS A C 1
ATOM 1494 O O . HIS A 1 190 ? 5.652 23.281 16.656 1 91.75 190 HIS A O 1
ATOM 1500 N N . SER A 1 191 ? 4.668 24.984 15.688 1 92.38 191 SER A N 1
ATOM 1501 C CA . SER A 1 191 ? 5.422 24.781 14.453 1 92.38 191 SER A CA 1
ATOM 1502 C C . SER A 1 191 ? 6.707 25.609 14.453 1 92.38 191 SER A C 1
ATOM 1504 O O . SER A 1 191 ? 6.887 26.484 15.305 1 92.38 191 SER A O 1
ATOM 1506 N N . LYS A 1 192 ? 7.594 25.312 13.555 1 90.19 192 LYS A N 1
ATOM 1507 C CA . LYS A 1 192 ? 8.867 26.016 13.43 1 90.19 192 LYS A CA 1
ATOM 1508 C C . LYS A 1 192 ? 8.703 27.328 12.688 1 90.19 192 LYS A C 1
ATOM 1510 O O . LYS A 1 192 ? 7.832 27.453 11.82 1 90.19 192 LYS A O 1
ATOM 1515 N N . PRO A 1 193 ? 9.641 28.234 13 1 88.44 193 PRO A N 1
ATOM 1516 C CA . PRO A 1 193 ? 9.625 29.453 12.203 1 88.44 193 PRO A CA 1
ATOM 1517 C C . PRO A 1 193 ? 9.859 29.188 10.711 1 88.44 193 PRO A C 1
ATOM 1519 O O . PRO A 1 193 ? 10.586 28.266 10.352 1 88.44 193 PRO A O 1
ATOM 1522 N N . GLU A 1 194 ? 9.188 29.828 9.875 1 86.31 194 GLU A N 1
ATOM 1523 C CA . GLU A 1 194 ? 9.312 29.766 8.422 1 86.31 194 GLU A CA 1
ATOM 1524 C C . GLU A 1 194 ? 8.695 28.5 7.859 1 86.31 194 GLU A C 1
ATOM 1526 O O . GLU A 1 194 ? 8.945 28.141 6.703 1 86.31 194 GLU A O 1
ATOM 1531 N N . SER A 1 195 ? 8.016 27.75 8.695 1 93.75 195 SER A N 1
ATOM 1532 C CA . SER A 1 195 ? 7.285 26.578 8.234 1 93.75 195 SER A CA 1
ATOM 1533 C C . SER A 1 195 ? 6.344 26.938 7.086 1 93.75 195 SER A C 1
ATOM 1535 O O . SER A 1 195 ? 5.645 27.938 7.133 1 93.75 195 SER A O 1
ATOM 1537 N N . PRO A 1 196 ? 6.312 26.141 6.055 1 94 196 PRO A N 1
ATOM 1538 C CA . PRO A 1 196 ? 5.328 26.359 4.992 1 94 196 PRO A CA 1
ATOM 1539 C C . PRO A 1 196 ? 3.896 26.406 5.516 1 94 196 PRO A C 1
ATOM 1541 O O . PRO A 1 196 ? 3.055 27.125 4.957 1 94 196 PRO A O 1
ATOM 1544 N N . LEU A 1 197 ? 3.65 25.703 6.578 1 97 197 LEU A N 1
ATOM 1545 C CA . LEU A 1 197 ? 2.309 25.719 7.148 1 97 197 LEU A CA 1
ATOM 1546 C C . LEU A 1 197 ? 1.986 27.094 7.738 1 97 197 LEU A C 1
ATOM 1548 O O . LEU A 1 197 ? 0.846 27.547 7.66 1 97 197 LEU A O 1
ATOM 1552 N N . ARG A 1 198 ? 2.924 27.734 8.336 1 95.25 198 ARG A N 1
ATOM 1553 C CA . ARG A 1 198 ? 2.729 29.094 8.828 1 95.25 198 ARG A CA 1
ATOM 1554 C C . ARG A 1 198 ? 2.455 30.062 7.68 1 95.25 198 ARG A C 1
ATOM 1556 O O . ARG A 1 198 ? 1.6 30.938 7.789 1 95.25 198 ARG A O 1
ATOM 1563 N N . LYS A 1 199 ? 3.211 29.859 6.598 1 93.31 199 LYS A N 1
ATOM 1564 C CA . LYS A 1 199 ? 2.961 30.672 5.406 1 93.31 199 LYS A CA 1
ATOM 1565 C C . LYS A 1 199 ? 1.528 30.5 4.914 1 93.31 199 LYS A C 1
ATOM 1567 O O . LYS A 1 199 ? 0.869 31.469 4.539 1 93.31 199 LYS A O 1
ATOM 1572 N N . PHE A 1 200 ? 1.141 29.297 4.898 1 95.69 200 PHE A N 1
ATOM 1573 C CA . PHE A 1 200 ? -0.218 29 4.465 1 95.69 200 PHE A CA 1
ATOM 1574 C C . PHE A 1 200 ? -1.238 29.625 5.402 1 95.69 200 PHE A C 1
ATOM 1576 O O . PHE A 1 200 ? -2.27 30.141 4.957 1 95.69 200 PHE A O 1
ATOM 1583 N N . CYS A 1 201 ? -0.991 29.594 6.695 1 95.19 201 CYS A N 1
ATOM 1584 C CA . CYS A 1 201 ? -1.854 30.25 7.672 1 95.19 201 CYS A CA 1
ATOM 1585 C C . CYS A 1 201 ? -1.984 31.734 7.371 1 95.19 201 CYS A C 1
ATOM 1587 O O . CYS A 1 201 ? -3.084 32.281 7.418 1 95.19 201 CYS A O 1
ATOM 1589 N N . ALA A 1 202 ? -0.892 32.344 7.098 1 93.19 202 ALA A N 1
ATOM 1590 C CA . ALA A 1 202 ? -0.891 33.781 6.773 1 93.19 202 ALA A CA 1
ATOM 1591 C C . ALA A 1 202 ? -1.7 34.031 5.512 1 93.19 202 ALA A C 1
ATOM 1593 O O . ALA A 1 202 ? -2.469 35 5.457 1 93.19 202 ALA A O 1
ATOM 1594 N N . ALA A 1 203 ? -1.512 33.188 4.504 1 90.94 203 ALA A N 1
ATOM 1595 C CA . ALA A 1 203 ? -2.264 33.344 3.258 1 90.94 203 ALA A CA 1
ATOM 1596 C C . ALA A 1 203 ? -3.762 33.188 3.504 1 90.94 203 ALA A C 1
ATOM 1598 O O . ALA A 1 203 ? -4.566 33.906 2.918 1 90.94 203 ALA A O 1
ATOM 1599 N N . ASN A 1 204 ? -4.09 32.25 4.301 1 91.38 204 ASN A N 1
ATOM 1600 C CA . ASN A 1 204 ? -5.484 32.031 4.676 1 91.38 204 ASN A CA 1
ATOM 1601 C C . ASN A 1 204 ? -6.062 33.25 5.395 1 91.38 204 ASN A C 1
ATOM 1603 O O . ASN A 1 204 ? -7.18 33.688 5.102 1 91.38 204 ASN A O 1
ATOM 1607 N N . ALA A 1 205 ? -5.328 33.812 6.32 1 90.19 205 ALA A N 1
ATOM 1608 C CA . ALA A 1 205 ? -5.758 35 7.051 1 90.19 205 ALA A CA 1
ATOM 1609 C C . ALA A 1 205 ? -5.949 36.188 6.105 1 90.19 205 ALA A C 1
ATOM 1611 O O . ALA A 1 205 ? -6.93 36.906 6.215 1 90.19 205 ALA A O 1
ATOM 1612 N N . LEU A 1 206 ? -5.02 36.312 5.207 1 88.12 206 LEU A N 1
ATOM 1613 C CA . LEU A 1 206 ? -5.082 37.406 4.227 1 88.12 206 LEU A CA 1
ATOM 1614 C C . LEU A 1 206 ? -6.344 37.281 3.375 1 88.12 206 LEU A C 1
ATOM 1616 O O . LEU A 1 206 ? -7.082 38.25 3.223 1 88.12 206 LEU A O 1
ATOM 1620 N N . TYR A 1 207 ? -6.555 36.125 2.893 1 86.25 207 TYR A N 1
ATOM 1621 C CA . TYR A 1 207 ? -7.727 35.906 2.045 1 86.25 207 TYR A CA 1
ATOM 1622 C C . TYR A 1 207 ? -9.016 36.125 2.83 1 86.25 207 TYR A C 1
ATOM 1624 O O . TYR A 1 207 ? -9.961 36.75 2.33 1 86.25 207 TYR A O 1
ATOM 1632 N N . SER A 1 208 ? -9.055 35.625 4.062 1 84.69 208 SER A N 1
ATOM 1633 C CA . SER A 1 208 ? -10.211 35.812 4.934 1 84.69 208 SER A CA 1
ATOM 1634 C C . SER A 1 208 ? -10.516 37.312 5.133 1 84.69 208 SER A C 1
ATOM 1636 O O . SER A 1 208 ? -11.68 37.719 5.207 1 84.69 208 SER A O 1
ATOM 1638 N N . ALA A 1 209 ? -9.5 38.062 5.227 1 83.25 209 ALA A N 1
ATOM 1639 C CA . ALA A 1 209 ? -9.648 39.5 5.43 1 83.25 209 ALA A CA 1
ATOM 1640 C C . ALA A 1 209 ? -10.258 40.156 4.199 1 83.25 209 ALA A C 1
ATOM 1642 O O . ALA A 1 209 ? -10.844 41.25 4.297 1 83.25 209 ALA A O 1
ATOM 1643 N N . MET A 1 210 ? -10.109 39.531 3.098 1 79.19 210 MET A N 1
ATOM 1644 C CA . MET A 1 210 ? -10.578 40.094 1.841 1 79.19 210 MET A CA 1
ATOM 1645 C C . MET A 1 210 ? -12 39.656 1.531 1 79.19 210 MET A C 1
ATOM 1647 O O . MET A 1 210 ? -12.641 40.188 0.626 1 79.19 210 MET A O 1
ATOM 1651 N N . VAL A 1 211 ? -12.445 38.688 2.188 1 75.62 211 VAL A N 1
ATOM 1652 C CA . VAL A 1 211 ? -13.805 38.188 1.988 1 75.62 211 VAL A CA 1
ATOM 1653 C C . VAL A 1 211 ? -14.766 38.938 2.906 1 75.62 211 VAL A C 1
ATOM 1655 O O . VAL A 1 211 ? -14.641 38.875 4.133 1 75.62 211 VAL A O 1
ATOM 1658 N N . PRO A 1 212 ? -15.727 39.625 2.348 1 79.81 212 PRO A N 1
ATOM 1659 C CA . PRO A 1 212 ? -16.656 40.375 3.174 1 79.81 212 PRO A CA 1
ATOM 1660 C C . PRO A 1 212 ? -17.516 39.5 4.074 1 79.81 212 PRO A C 1
ATOM 1662 O O . PRO A 1 212 ? -17.938 38.406 3.664 1 79.81 212 PRO A O 1
ATOM 1665 N N . GLY A 1 213 ? -17.781 39.938 5.32 1 78 213 GLY A N 1
ATOM 1666 C CA . GLY A 1 213 ? -18.734 39.25 6.195 1 78 213 GLY A CA 1
ATOM 1667 C C . GLY A 1 213 ? -18.062 38.25 7.129 1 78 213 GLY A C 1
ATOM 1668 O O . GLY A 1 213 ? -18.719 37.75 8.039 1 78 213 GLY A O 1
ATOM 1669 N N . LEU A 1 214 ? -16.828 38 6.832 1 82.06 214 LEU A N 1
ATOM 1670 C CA . LEU A 1 214 ? -16.156 37.062 7.707 1 82.06 214 LEU A CA 1
ATOM 1671 C C . LEU A 1 214 ? -15.586 37.75 8.938 1 82.06 214 LEU A C 1
ATOM 1673 O O . LEU A 1 214 ? -15.086 38.875 8.844 1 82.06 214 LEU A O 1
ATOM 1677 N N . ASP A 1 215 ? -15.742 37.094 10.023 1 83.75 215 ASP A N 1
ATOM 1678 C CA . ASP A 1 215 ? -15.156 37.625 11.258 1 83.75 215 ASP A CA 1
ATOM 1679 C C . ASP A 1 215 ? -13.633 37.469 11.242 1 83.75 215 ASP A C 1
ATOM 1681 O O . ASP A 1 215 ? -13.117 36.344 11.258 1 83.75 215 ASP A O 1
ATOM 1685 N N . THR A 1 216 ? -12.961 38.562 11.242 1 85.88 216 THR A N 1
ATOM 1686 C CA . THR A 1 216 ? -11.5 38.562 11.172 1 85.88 216 THR A CA 1
ATOM 1687 C C . THR A 1 216 ? -10.891 39.062 12.469 1 85.88 216 THR A C 1
ATOM 1689 O O . THR A 1 216 ? -9.695 39.375 12.523 1 85.88 216 THR A O 1
ATOM 1692 N N . THR A 1 217 ? -11.672 39.156 13.555 1 90.94 217 THR A N 1
ATOM 1693 C CA . THR A 1 217 ? -11.211 39.719 14.812 1 90.94 217 THR A CA 1
ATOM 1694 C C . THR A 1 217 ? -10.023 38.938 15.359 1 90.94 217 THR A C 1
ATOM 1696 O O . THR A 1 217 ? -9.047 39.531 15.828 1 90.94 217 THR A O 1
ATOM 1699 N N . GLY A 1 218 ? -10.109 37.75 15.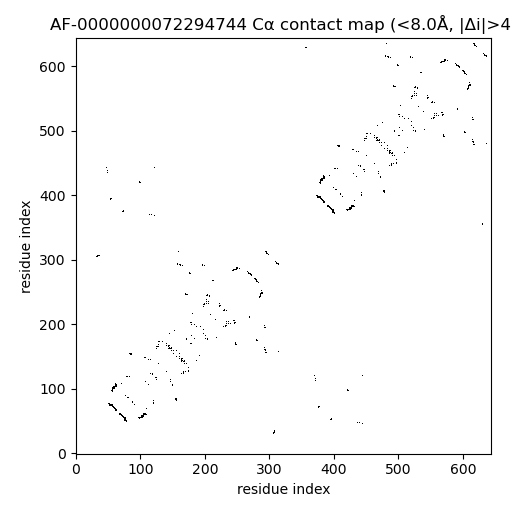32 1 90.44 218 GLY A N 1
ATOM 1700 C CA . GLY A 1 218 ? -9.016 36.906 15.781 1 90.44 218 GLY A CA 1
ATOM 1701 C C . GLY A 1 218 ? -7.73 37.125 15 1 90.44 218 GLY A C 1
ATOM 1702 O O . GLY A 1 218 ? -6.656 37.25 15.586 1 90.44 218 GLY A O 1
ATOM 1703 N N . PHE A 1 219 ? -7.793 37.188 13.75 1 90.94 219 PHE A N 1
ATOM 1704 C CA . PHE A 1 219 ? -6.625 37.375 12.906 1 90.94 219 PHE A CA 1
ATOM 1705 C C . PHE A 1 219 ? -6.035 38.781 13.109 1 90.94 219 PHE A C 1
ATOM 1707 O O . PHE A 1 219 ? -4.816 38.969 13.086 1 90.94 219 PHE A O 1
ATOM 1714 N N . GLN A 1 220 ? -6.949 39.75 13.289 1 90.94 220 GLN A N 1
ATOM 1715 C CA . GLN A 1 220 ? -6.469 41.094 13.609 1 90.94 220 GLN A CA 1
ATOM 1716 C C . GLN A 1 220 ? -5.656 41.094 14.898 1 90.94 220 GLN A C 1
ATOM 1718 O O . GLN A 1 220 ? -4.605 41.75 14.969 1 90.94 220 GLN A O 1
ATOM 1723 N N . TRP A 1 221 ? -6.168 40.406 15.828 1 92.94 221 TRP A N 1
ATOM 1724 C CA . TRP A 1 221 ? -5.449 40.281 17.094 1 92.94 221 TRP A CA 1
ATOM 1725 C C . TRP A 1 221 ? -4.078 39.625 16.875 1 92.94 221 TRP A C 1
ATOM 1727 O O . TRP A 1 221 ? -3.076 40.094 17.406 1 92.94 221 TRP A O 1
ATOM 1737 N N . LEU A 1 222 ? -3.984 38.594 16.125 1 92 222 LEU A N 1
ATOM 1738 C CA . LEU A 1 222 ? -2.736 37.906 15.844 1 92 222 LEU A CA 1
ATOM 1739 C C . LEU A 1 222 ? -1.746 38.812 15.133 1 92 222 LEU A C 1
ATOM 1741 O O . LEU A 1 222 ? -0.557 38.812 15.453 1 92 222 LEU A O 1
ATOM 1745 N N . ILE A 1 223 ? -2.178 39.562 14.172 1 91.12 223 ILE A N 1
ATOM 1746 C CA . ILE A 1 223 ? -1.354 40.5 13.406 1 91.12 223 ILE A CA 1
ATOM 1747 C C . ILE A 1 223 ? -0.749 41.531 14.336 1 91.12 223 ILE A C 1
ATOM 1749 O O . ILE A 1 223 ? 0.43 41.875 14.211 1 91.12 223 ILE A O 1
ATOM 1753 N N . LYS A 1 224 ? -1.518 41.906 15.32 1 92.94 224 LYS A N 1
ATOM 1754 C CA . LYS A 1 224 ? -1.1 42.969 16.234 1 92.94 224 LYS A CA 1
ATOM 1755 C C . LYS A 1 224 ? -0.174 42.438 17.312 1 92.94 224 LYS A C 1
ATOM 1757 O O . LYS A 1 224 ? 0.701 43.156 17.812 1 92.94 224 LYS A O 1
ATOM 1762 N N . ASN A 1 225 ? -0.334 41.188 17.656 1 93.19 225 ASN A N 1
ATOM 1763 C CA . ASN A 1 225 ? 0.304 40.688 18.875 1 93.19 225 ASN A CA 1
ATOM 1764 C C . ASN A 1 225 ? 1.376 39.656 18.562 1 93.19 225 ASN A C 1
ATOM 1766 O O . ASN A 1 225 ? 2.068 39.188 19.469 1 93.19 225 ASN A O 1
ATOM 1770 N N . SER A 1 226 ? 1.548 39.281 17.406 1 92.5 226 SER A N 1
ATOM 1771 C CA . SER A 1 226 ? 2.59 38.344 17 1 92.5 226 SER A CA 1
ATOM 1772 C C . SER A 1 226 ? 3.434 38.906 15.859 1 92.5 226 SER A C 1
ATOM 1774 O O . SER A 1 226 ? 2.988 38.938 14.711 1 92.5 226 SER A O 1
ATOM 1776 N N . GLU A 1 227 ? 4.676 39.219 16.188 1 91.81 227 GLU A N 1
ATOM 1777 C CA . GLU A 1 227 ? 5.578 39.75 15.188 1 91.81 227 GLU A CA 1
ATOM 1778 C C . GLU A 1 227 ? 5.867 38.75 14.086 1 91.81 227 GLU A C 1
ATOM 1780 O O . GLU A 1 227 ? 5.973 39.094 12.914 1 91.81 227 GLU A O 1
ATOM 1785 N N . GLU A 1 228 ? 5.977 37.531 14.453 1 90.88 228 GLU A N 1
ATOM 1786 C CA . GLU A 1 228 ? 6.262 36.469 13.492 1 90.88 228 GLU A CA 1
ATOM 1787 C C . GLU A 1 228 ? 5.109 36.312 12.5 1 90.88 228 GLU A C 1
ATOM 1789 O O . GLU A 1 228 ? 5.336 36.156 11.297 1 90.88 228 GLU A O 1
ATOM 1794 N N . PHE A 1 229 ? 3.99 36.312 13.047 1 92.56 229 PHE A N 1
ATOM 1795 C CA . PHE A 1 229 ? 2.826 36.156 12.18 1 92.56 229 PHE A CA 1
ATOM 1796 C C . PHE A 1 229 ? 2.682 37.375 11.258 1 92.56 229 PHE A C 1
ATOM 1798 O O . PHE A 1 229 ? 2.373 37.219 10.07 1 92.56 229 PHE A O 1
ATOM 1805 N N . LEU A 1 230 ? 2.809 38.562 11.828 1 90.94 230 LEU A N 1
ATOM 1806 C CA . LEU A 1 230 ? 2.746 39.781 11.023 1 90.94 230 LEU A CA 1
ATOM 1807 C C . LEU A 1 230 ? 3.729 39.719 9.859 1 90.94 230 LEU A C 1
ATOM 1809 O O . LEU A 1 230 ? 3.379 40.031 8.727 1 90.94 230 LEU A O 1
ATOM 1813 N N . ALA A 1 231 ? 4.879 39.312 10.156 1 91 231 ALA A N 1
ATOM 1814 C CA . ALA A 1 231 ? 5.895 39.219 9.109 1 91 231 ALA A CA 1
ATOM 1815 C C . ALA A 1 231 ? 5.449 38.312 7.984 1 91 231 ALA A C 1
ATOM 1817 O O . ALA A 1 231 ? 5.562 38.656 6.809 1 91 231 ALA A O 1
ATOM 1818 N N . GLU A 1 232 ? 4.961 37.125 8.312 1 89.81 232 GLU A N 1
ATOM 1819 C CA . GLU A 1 232 ? 4.492 36.188 7.305 1 89.81 232 GLU A CA 1
ATOM 1820 C C . GLU A 1 232 ? 3.291 36.75 6.543 1 89.81 232 GLU A C 1
ATOM 1822 O O . GLU A 1 232 ? 3.18 36.562 5.328 1 89.81 232 GLU A O 1
ATOM 1827 N N . PHE A 1 233 ? 2.447 37.375 7.285 1 90.31 233 PHE A N 1
ATOM 1828 C CA . PHE A 1 233 ? 1.266 38 6.695 1 90.31 233 PHE A CA 1
ATOM 1829 C C . PHE A 1 233 ? 1.66 39.031 5.641 1 90.31 233 PHE A C 1
ATOM 1831 O O . PHE A 1 233 ? 1.118 39.031 4.531 1 90.31 233 PHE A O 1
ATOM 1838 N N . MET A 1 234 ? 2.598 39.844 5.953 1 88.31 234 MET A N 1
ATOM 1839 C CA . MET A 1 234 ? 3.064 40.875 5.027 1 88.31 234 MET A CA 1
ATOM 1840 C C . MET A 1 234 ? 3.703 40.25 3.795 1 88.31 234 MET A C 1
ATOM 1842 O O . MET A 1 234 ? 3.535 40.75 2.68 1 88.31 234 MET A O 1
ATOM 1846 N N . LYS A 1 235 ? 4.453 39.219 3.945 1 87.12 235 LYS A N 1
ATOM 1847 C CA . LYS A 1 235 ? 5.035 38.5 2.812 1 87.12 235 LYS A CA 1
ATOM 1848 C C . LYS A 1 235 ? 3.953 38 1.854 1 87.12 235 LYS A C 1
ATOM 1850 O O . LYS A 1 235 ? 4.105 38.125 0.634 1 87.12 235 LYS A O 1
ATOM 1855 N N . MET A 1 236 ? 2.865 37.469 2.455 1 86.56 236 MET A N 1
ATOM 1856 C CA . MET A 1 236 ? 1.783 36.969 1.622 1 86.56 236 MET A CA 1
ATOM 1857 C C . MET A 1 236 ? 1.047 38.094 0.921 1 86.56 236 MET A C 1
ATOM 1859 O O . MET A 1 236 ? 0.579 37.938 -0.207 1 86.56 236 MET A O 1
ATOM 1863 N N . LEU A 1 237 ? 0.923 39.188 1.583 1 82.69 237 LEU A N 1
ATOM 1864 C CA . LEU A 1 237 ? 0.294 40.375 1.006 1 82.69 237 LEU A CA 1
ATOM 1865 C C . LEU A 1 237 ? 1.018 40.781 -0.264 1 82.69 237 LEU A C 1
ATOM 1867 O O . LEU A 1 237 ? 0.381 41.219 -1.236 1 82.69 237 LEU A O 1
ATOM 1871 N N . VAL A 1 238 ? 2.264 40.594 -0.315 1 79.88 238 VAL A N 1
ATOM 1872 C CA . VAL A 1 238 ? 3.08 41 -1.46 1 79.88 238 VAL A CA 1
ATOM 1873 C C . VAL A 1 238 ? 2.998 39.906 -2.543 1 79.88 238 VAL A C 1
ATOM 1875 O O . VAL A 1 238 ? 2.92 40.25 -3.732 1 79.88 238 VAL A O 1
ATOM 1878 N N . LYS A 1 239 ? 2.99 38.719 -2.166 1 78.69 239 LYS A N 1
ATOM 1879 C CA . LYS A 1 239 ? 3.127 37.594 -3.094 1 78.69 239 LYS A CA 1
ATOM 1880 C C . LYS A 1 239 ? 1.787 37.25 -3.736 1 78.69 239 LYS A C 1
ATOM 1882 O O . LYS A 1 239 ? 1.743 36.75 -4.867 1 78.69 239 LYS A O 1
ATOM 1887 N N . LEU A 1 240 ? 0.749 37.438 -3 1 74 240 LEU A N 1
ATOM 1888 C CA . LEU A 1 240 ? -0.539 36.969 -3.508 1 74 240 LEU A CA 1
ATOM 1889 C C . LEU A 1 240 ? -1.359 38.156 -4.055 1 74 240 LEU A C 1
ATOM 1891 O O . LEU A 1 240 ? -1.234 39.281 -3.576 1 74 240 LEU A O 1
ATOM 1895 N N . THR A 1 241 ? -1.91 37.75 -5.172 1 66.44 241 THR A N 1
ATOM 1896 C CA . THR A 1 241 ? -2.814 38.75 -5.723 1 66.44 241 THR A CA 1
ATOM 1897 C C . THR A 1 241 ? -4.164 38.719 -5.012 1 66.44 241 THR A C 1
ATOM 1899 O O . THR A 1 241 ? -4.508 37.719 -4.379 1 66.44 241 THR A O 1
ATOM 1902 N N . LYS A 1 242 ? -4.824 39.844 -4.934 1 63.81 242 LYS A N 1
ATOM 1903 C CA . LYS A 1 242 ? -6.07 40.031 -4.195 1 63.81 242 LYS A CA 1
ATOM 1904 C C . LYS A 1 242 ? -7.078 38.938 -4.562 1 63.81 242 LYS A C 1
ATOM 1906 O O . LYS A 1 242 ? -7.898 38.531 -3.732 1 63.81 242 LYS A O 1
ATOM 1911 N N . ALA A 1 243 ? -6.891 38.281 -5.648 1 66.38 243 ALA A N 1
ATOM 1912 C CA . ALA A 1 243 ? -7.977 37.406 -6.062 1 66.38 243 ALA A CA 1
ATOM 1913 C C . ALA A 1 243 ? -7.555 35.938 -5.977 1 66.38 243 ALA A C 1
ATOM 1915 O O . ALA A 1 243 ? -8.32 35.062 -6.348 1 66.38 243 ALA A O 1
ATOM 1916 N N . THR A 1 244 ? -6.496 35.812 -5.262 1 78.06 244 THR A N 1
ATOM 1917 C CA . THR A 1 244 ? -6.047 34.406 -5.289 1 78.06 244 THR A CA 1
ATOM 1918 C C . THR A 1 244 ? -6.516 33.656 -4.043 1 78.06 244 THR A C 1
ATOM 1920 O O . THR A 1 244 ? -6.234 34.094 -2.92 1 78.06 244 THR A O 1
ATOM 1923 N N . ASP A 1 245 ? -7.246 32.594 -4.199 1 83.81 245 ASP A N 1
ATOM 1924 C CA . ASP A 1 245 ? -7.695 31.734 -3.113 1 83.81 245 ASP A CA 1
ATOM 1925 C C . ASP A 1 245 ? -6.629 30.703 -2.76 1 83.81 245 ASP A C 1
ATOM 1927 O O . ASP A 1 245 ? -6.32 29.828 -3.562 1 83.81 245 ASP A O 1
ATOM 1931 N N . PRO A 1 246 ? -6.047 30.781 -1.625 1 85.06 246 PRO A N 1
ATOM 1932 C CA . PRO A 1 246 ? -4.938 29.891 -1.272 1 85.06 246 PRO A CA 1
ATOM 1933 C C . PRO A 1 246 ? -5.367 28.438 -1.135 1 85.06 246 PRO A C 1
ATOM 1935 O O . PRO A 1 246 ? -4.52 27.531 -1.078 1 85.06 246 PRO A O 1
ATOM 1938 N N . ARG A 1 247 ? -6.586 28.109 -1.097 1 87.12 247 ARG A N 1
ATOM 1939 C CA . ARG A 1 247 ? -7.09 26.734 -0.977 1 87.12 247 ARG A CA 1
ATOM 1940 C C . ARG A 1 247 ? -6.98 26 -2.305 1 87.12 247 ARG A C 1
ATOM 1942 O O . ARG A 1 247 ? -7.012 24.766 -2.338 1 87.12 247 ARG A O 1
ATOM 1949 N N . ILE A 1 248 ? -6.871 26.812 -3.375 1 84 248 ILE A N 1
ATOM 1950 C CA . ILE A 1 248 ? -6.891 26.25 -4.719 1 84 248 ILE A CA 1
ATOM 1951 C C . ILE A 1 248 ? -5.461 26.125 -5.246 1 84 248 ILE A C 1
ATOM 1953 O O . ILE A 1 248 ? -4.719 27.109 -5.289 1 84 248 ILE A O 1
ATOM 1957 N N . ARG A 1 249 ? -5.121 24.875 -5.602 1 83.94 249 ARG A N 1
ATOM 1958 C CA . ARG A 1 249 ? -3.846 24.609 -6.258 1 83.94 249 ARG A CA 1
ATOM 1959 C C . ARG A 1 249 ? -3.996 24.625 -7.773 1 83.94 249 ARG A C 1
ATOM 1961 O O . ARG A 1 249 ? -4.418 23.625 -8.375 1 83.94 249 ARG A O 1
ATOM 1968 N N . ASP A 1 250 ? -3.807 25.734 -8.375 1 73.75 250 ASP A N 1
ATOM 1969 C CA . ASP A 1 250 ? -4.094 25.984 -9.781 1 73.75 250 ASP A CA 1
ATOM 1970 C C . ASP A 1 250 ? -2.885 25.656 -10.656 1 73.75 250 ASP A C 1
ATOM 1972 O O . ASP A 1 250 ? -1.887 26.375 -10.641 1 73.75 250 ASP A O 1
ATOM 1976 N N . VAL A 1 251 ? -2.889 24.484 -11.367 1 64.88 251 VAL A N 1
ATOM 1977 C CA . VAL A 1 251 ? -1.807 24 -12.227 1 64.88 251 VAL A CA 1
ATOM 1978 C C . VAL A 1 251 ? -1.601 24.969 -13.391 1 64.88 251 VAL A C 1
ATOM 1980 O O . VAL A 1 251 ? -0.472 25.188 -13.844 1 64.88 251 VAL A O 1
ATOM 1983 N N . LYS A 1 252 ? -2.688 25.438 -14 1 53.06 252 LYS A N 1
ATOM 1984 C CA . LYS A 1 252 ? -2.572 26.328 -15.156 1 53.06 252 LYS A CA 1
ATOM 1985 C C . LYS A 1 252 ? -1.849 27.625 -14.781 1 53.06 252 LYS A C 1
ATOM 1987 O O . LYS A 1 252 ? -1.488 28.406 -15.656 1 53.06 252 LYS A O 1
ATOM 1992 N N . GLN A 1 253 ? -1.633 27.891 -13.594 1 44.62 253 GLN A N 1
ATOM 1993 C CA . GLN A 1 253 ? -0.961 29.141 -13.258 1 44.62 253 GLN A CA 1
ATOM 1994 C C . GLN A 1 253 ? 0.497 29.125 -13.711 1 44.62 253 GLN A C 1
ATOM 1996 O O . GLN A 1 253 ? 1.177 30.156 -13.672 1 44.62 253 GLN A O 1
ATOM 2001 N N . GLU A 1 254 ? 1.074 28 -14.055 1 42.19 254 GLU A N 1
ATOM 2002 C CA . GLU A 1 254 ? 2.367 28.266 -14.688 1 42.19 254 GLU A CA 1
ATOM 2003 C C . GLU A 1 254 ? 2.223 29.203 -15.875 1 42.19 254 GLU A C 1
ATOM 2005 O O . GLU A 1 254 ? 3.078 30.062 -16.109 1 42.19 254 GLU A O 1
ATOM 2010 N N . TYR A 1 255 ? 1.386 28.625 -17.016 1 32.22 255 TYR A N 1
ATOM 2011 C CA . TYR A 1 255 ? 1.296 29.422 -18.234 1 32.22 255 TYR A CA 1
ATOM 2012 C C . TYR A 1 255 ? 0.213 30.484 -18.109 1 32.22 255 TYR A C 1
ATOM 2014 O O . TYR A 1 255 ? -0.315 30.953 -19.125 1 32.22 255 TYR A O 1
ATOM 2022 N N . ALA A 1 256 ? -0.354 30.641 -17.172 1 32.56 256 ALA A N 1
ATOM 2023 C CA . ALA A 1 256 ? -1.366 31.703 -17.125 1 32.56 256 ALA A CA 1
ATOM 2024 C C . ALA A 1 256 ? -0.762 33.062 -17.469 1 32.56 256 ALA A C 1
ATOM 2026 O O . ALA A 1 256 ? -0.083 33.656 -16.641 1 32.56 256 ALA A O 1
ATOM 2027 N N . LYS A 1 257 ? -0.217 33.188 -18.703 1 29.11 257 LYS A N 1
ATOM 2028 C CA . LYS A 1 257 ? -0.274 34.594 -19.125 1 29.11 257 LYS A CA 1
ATOM 2029 C C . LYS A 1 257 ? -1.623 35.219 -18.797 1 29.11 257 LYS A C 1
ATOM 2031 O O . LYS A 1 257 ? -2.557 34.531 -18.391 1 29.11 257 LYS A O 1
ATOM 2036 N N . GLU A 1 258 ? -2.256 36.156 -19.922 1 26.83 258 GLU A N 1
ATOM 2037 C CA . GLU A 1 258 ? -3.078 37.375 -20.078 1 26.83 258 GLU A CA 1
ATOM 2038 C C . GLU A 1 258 ? -4.559 37.031 -19.875 1 26.83 258 GLU A C 1
ATOM 2040 O O . GLU A 1 258 ? -5.418 37.875 -20.156 1 26.83 258 GLU A O 1
ATOM 2045 N N . THR A 1 259 ? -5.051 35.844 -20.062 1 26.66 259 THR A N 1
ATOM 2046 C CA . THR A 1 259 ? -6.465 36.094 -20.312 1 26.66 259 THR A CA 1
ATOM 2047 C C . THR A 1 259 ? -7.145 36.656 -19.062 1 26.66 259 THR A C 1
ATOM 2049 O O . THR A 1 259 ? -6.809 36.281 -17.938 1 26.66 259 THR A O 1
ATOM 2052 N N . LYS A 1 260 ? -8 37.656 -19.297 1 27.67 260 LYS A N 1
ATOM 2053 C CA . LYS A 1 260 ? -8.93 38.531 -18.562 1 27.67 260 LYS A CA 1
ATOM 2054 C C . LYS A 1 260 ? -9.859 37.719 -17.672 1 27.67 260 LYS A C 1
ATOM 2056 O O . LYS A 1 260 ? -10.602 36.844 -18.156 1 27.67 260 LYS A O 1
ATOM 2061 N N . ILE A 1 261 ? -9.477 37.5 -16.578 1 28.05 261 ILE A N 1
ATOM 2062 C CA . ILE A 1 261 ? -10.375 37.031 -15.547 1 28.05 261 ILE A CA 1
ATOM 2063 C C . ILE A 1 261 ? -11.672 37.812 -15.562 1 28.05 261 ILE A C 1
ATOM 2065 O O . ILE A 1 261 ? -11.656 39.062 -15.398 1 28.05 261 ILE A O 1
ATOM 2069 N N . LYS A 1 262 ? -12.672 37.469 -16.328 1 27.72 262 LYS A N 1
ATOM 2070 C CA . LYS A 1 262 ? -13.906 38.156 -15.992 1 27.72 262 LYS A CA 1
ATOM 2071 C C . LYS A 1 262 ? -14.172 38.156 -14.492 1 27.72 262 LYS A C 1
ATOM 2073 O O . LYS A 1 262 ? -14.117 37.094 -13.867 1 27.72 262 LYS A O 1
ATOM 2078 N N . GLU A 1 263 ? -13.992 39.25 -13.688 1 28.83 263 GLU A N 1
ATOM 2079 C CA . GLU A 1 263 ? -14.227 39.781 -12.352 1 28.83 263 GLU A CA 1
ATOM 2080 C C . GLU A 1 263 ? -15.547 39.25 -11.781 1 28.83 263 GLU A C 1
ATOM 2082 O O . GLU A 1 263 ? -16.562 39.938 -11.789 1 28.83 263 GLU A O 1
ATOM 2087 N N . GLU A 1 264 ? -16.172 38.188 -12.227 1 31.83 264 GLU A N 1
ATOM 2088 C CA . GLU A 1 264 ? -17.438 38.219 -11.5 1 31.83 264 GLU A CA 1
ATOM 2089 C C . GLU A 1 264 ? -17.219 38.219 -9.992 1 31.83 264 GLU A C 1
ATOM 2091 O O . GLU A 1 264 ? -16.25 37.656 -9.5 1 31.83 264 GLU A O 1
ATOM 2096 N N . GLU A 1 265 ? -17.891 39.094 -9.18 1 32.62 265 GLU A N 1
ATOM 2097 C CA . GLU A 1 265 ? -18.016 39.531 -7.793 1 32.62 265 GLU A CA 1
ATOM 2098 C C . GLU A 1 265 ? -18.016 38.344 -6.832 1 32.62 265 GLU A C 1
ATOM 2100 O O . GLU A 1 265 ? -18.781 37.406 -7.02 1 32.62 265 GLU A O 1
ATOM 2105 N N . LEU A 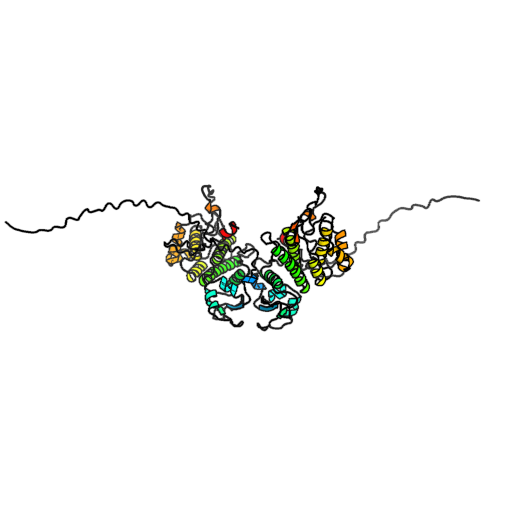1 266 ? -16.984 38 -6.234 1 35.56 266 LEU A N 1
ATOM 2106 C CA . LEU A 1 266 ? -16.875 37.25 -4.988 1 35.56 266 LEU A CA 1
ATOM 2107 C C . LEU A 1 266 ? -18.047 37.562 -4.066 1 35.56 266 LEU A C 1
ATOM 2109 O O . LEU A 1 266 ? -17.875 38.188 -3.021 1 35.56 266 LEU A O 1
ATOM 2113 N N . GLU A 1 267 ? -19.141 38.031 -4.516 1 35.91 267 GLU A N 1
ATOM 2114 C CA . GLU A 1 267 ? -20.219 38.406 -3.604 1 35.91 267 GLU A CA 1
ATOM 2115 C C . GLU A 1 267 ? -20.703 37.219 -2.797 1 35.91 267 GLU A C 1
ATOM 2117 O O . GLU A 1 267 ? -21.734 37.281 -2.123 1 35.91 267 GLU A O 1
ATOM 2122 N N . ASN A 1 268 ? -20.234 35.969 -2.863 1 37.84 268 ASN A N 1
ATOM 2123 C CA . ASN A 1 268 ? -21.078 35.062 -2.094 1 37.84 268 ASN A CA 1
ATOM 2124 C C . ASN A 1 268 ? -20.719 35.094 -0.611 1 37.84 268 ASN A C 1
ATOM 2126 O O . ASN A 1 268 ? -19.578 34.781 -0.24 1 37.84 268 ASN A O 1
ATOM 2130 N N . GLY A 1 269 ? -21.344 35.875 0.269 1 40.06 269 GLY A N 1
ATOM 2131 C CA . GLY A 1 269 ? -21.359 35.875 1.723 1 40.06 269 GLY A CA 1
ATOM 2132 C C . GLY A 1 269 ? -21.312 34.5 2.322 1 40.06 269 GLY A C 1
ATOM 2133 O O . GLY A 1 269 ? -21.953 33.562 1.813 1 40.06 269 GLY A O 1
ATOM 2134 N N . GLY A 1 270 ? -20.25 34.125 3.045 1 46.78 270 GLY A N 1
ATOM 2135 C CA . GLY A 1 270 ? -20.188 32.938 3.867 1 46.78 270 GLY A CA 1
ATOM 2136 C C . GLY A 1 270 ? -21.453 32.656 4.641 1 46.78 270 GLY A C 1
ATOM 2137 O O . GLY A 1 270 ? -22.109 33.594 5.129 1 46.78 270 GLY A O 1
ATOM 2138 N N . VAL A 1 271 ? -22.188 31.672 4.387 1 46 271 VAL A N 1
ATOM 2139 C CA . VAL A 1 271 ? -23.344 31.25 5.16 1 46 271 VAL A CA 1
ATOM 2140 C C . VAL A 1 271 ? -22.906 30.391 6.348 1 46 271 VAL A C 1
ATOM 2142 O O . VAL A 1 271 ? -22.141 29.438 6.18 1 46 271 VAL A O 1
ATOM 2145 N N . ALA A 1 272 ? -23.031 31.016 7.457 1 47.56 272 ALA A N 1
ATOM 2146 C CA . ALA A 1 272 ? -22.766 30.234 8.664 1 47.56 272 ALA A CA 1
ATOM 2147 C C . ALA A 1 272 ? -23.625 28.984 8.711 1 47.56 272 ALA A C 1
ATOM 2149 O O . ALA A 1 272 ? -24.844 29.047 8.453 1 47.56 272 ALA A O 1
ATOM 2150 N N . VAL A 1 273 ? -22.922 27.953 8.586 1 46.88 273 VAL A N 1
ATOM 2151 C CA . VAL A 1 273 ? -23.688 26.734 8.82 1 46.88 273 VAL A CA 1
ATOM 2152 C C . VAL A 1 273 ? -23.797 26.469 10.32 1 46.88 273 VAL A C 1
ATOM 2154 O O . VAL A 1 273 ? -23.031 27.016 11.109 1 46.88 273 VAL A O 1
ATOM 2157 N N . ASP A 1 274 ? -24.906 25.734 10.672 1 43.88 274 ASP A N 1
ATOM 2158 C CA . ASP A 1 274 ? -25.375 25.516 12.039 1 43.88 274 ASP A CA 1
ATOM 2159 C C . ASP A 1 274 ? -24.203 25.312 12.992 1 43.88 274 ASP A C 1
ATOM 2161 O O . ASP A 1 274 ? -24.266 25.75 14.148 1 43.88 274 ASP A O 1
ATOM 2165 N N . ASN A 1 275 ? -23.203 24.594 12.672 1 47.97 275 ASN A N 1
ATOM 2166 C CA . ASN A 1 275 ? -22.234 24.344 13.734 1 47.97 275 ASN A CA 1
ATOM 2167 C C . ASN A 1 275 ? -21.109 25.359 13.727 1 47.97 275 ASN A C 1
ATOM 2169 O O . ASN A 1 275 ? -20.016 25.078 14.234 1 47.97 275 ASN A O 1
ATOM 2173 N N . GLY A 1 276 ? -21.438 26.594 13.297 1 52.78 276 GLY A N 1
ATOM 2174 C CA . GLY A 1 276 ? -20.516 27.719 13.453 1 52.78 276 GLY A CA 1
ATOM 2175 C C . GLY A 1 276 ? -19.484 27.797 12.344 1 52.78 276 GLY A C 1
ATOM 2176 O O . GLY A 1 276 ? -18.609 28.672 12.367 1 52.78 276 GLY A O 1
ATOM 2177 N N . SER A 1 277 ? -19.469 26.75 11.609 1 59.28 277 SER A N 1
ATOM 2178 C CA . SER A 1 277 ? -18.453 26.875 10.555 1 59.28 277 SER A CA 1
ATOM 2179 C C . SER A 1 277 ? -18.984 27.672 9.367 1 59.28 277 SER A C 1
ATOM 2181 O O . SER A 1 277 ? -20.141 27.5 8.969 1 59.28 277 SER A O 1
ATOM 2183 N N . VAL A 1 278 ? -18.375 28.859 9.125 1 69.44 278 VAL A N 1
ATOM 2184 C CA . VAL A 1 278 ? -18.719 29.703 7.98 1 69.44 278 VAL A CA 1
ATOM 2185 C C . VAL A 1 278 ? -18.25 29.047 6.688 1 69.44 278 VAL A C 1
ATOM 2187 O O . VAL A 1 278 ? -17.094 28.641 6.578 1 69.44 278 VAL A O 1
ATOM 2190 N N . ILE A 1 279 ? -19.156 28.703 5.887 1 73.19 279 ILE A N 1
ATOM 2191 C CA . ILE A 1 279 ? -18.844 28.141 4.582 1 73.19 279 ILE A CA 1
ATOM 2192 C C . ILE A 1 279 ? -18.516 29.25 3.59 1 73.19 279 ILE A C 1
ATOM 2194 O O . ILE A 1 279 ? -19.266 30.234 3.49 1 73.19 279 ILE A O 1
ATOM 2198 N N . VAL A 1 280 ? -17.406 29.266 3.066 1 76.12 280 VAL A N 1
ATOM 2199 C CA . VAL A 1 280 ? -16.984 30.219 2.043 1 76.12 280 VAL A CA 1
ATOM 2200 C C . VAL A 1 280 ? -16.719 29.484 0.731 1 76.12 280 VAL A C 1
ATOM 2202 O O . VAL A 1 280 ? -15.789 28.688 0.641 1 76.12 280 VAL A O 1
ATOM 2205 N N . SER A 1 281 ? -17.484 29.719 -0.304 1 76.69 281 SER A N 1
ATOM 2206 C CA . SER A 1 281 ? -17.344 29.062 -1.599 1 76.69 281 SER A CA 1
ATOM 2207 C C . SER A 1 281 ? -15.953 29.312 -2.184 1 76.69 281 SER A C 1
ATOM 2209 O O . SER A 1 281 ? -15.367 30.375 -1.97 1 76.69 281 SER A O 1
ATOM 2211 N N . VAL A 1 282 ? -15.461 28.297 -2.822 1 75.94 282 VAL A N 1
ATOM 2212 C CA . VAL A 1 282 ? -14.18 28.406 -3.516 1 75.94 282 VAL A CA 1
ATOM 2213 C C . VAL A 1 282 ? -14.375 29.078 -4.875 1 75.94 282 VAL A C 1
ATOM 2215 O O . VAL A 1 282 ? -15.188 28.625 -5.684 1 75.94 282 VAL A O 1
ATOM 2218 N N . VAL A 1 283 ? -13.742 30.203 -5.016 1 70.12 283 VAL A N 1
ATOM 2219 C CA . VAL A 1 283 ? -13.953 30.953 -6.242 1 70.12 283 VAL A CA 1
ATOM 2220 C C . VAL A 1 283 ? -12.633 31.562 -6.715 1 70.12 283 VAL A C 1
ATOM 2222 O O . VAL A 1 283 ? -11.727 31.797 -5.91 1 70.12 283 VAL A O 1
ATOM 2225 N N . GLY A 1 284 ? -12.523 31.719 -8.055 1 67.88 284 GLY A N 1
ATOM 2226 C CA . GLY A 1 284 ? -11.406 32.469 -8.625 1 67.88 284 GLY A CA 1
ATOM 2227 C C . GLY A 1 284 ? -10.172 31.609 -8.844 1 67.88 284 GLY A C 1
ATOM 2228 O O . GLY A 1 284 ? -10.219 30.391 -8.695 1 67.88 284 GLY A O 1
ATOM 2229 N N . PRO A 1 285 ? -9.055 32.281 -9.188 1 77.75 285 PRO A N 1
ATOM 2230 C CA . PRO A 1 285 ? -7.805 31.562 -9.43 1 77.75 285 PRO A CA 1
ATOM 2231 C C . PRO A 1 285 ? -7.152 31.062 -8.133 1 77.75 285 PRO A C 1
ATOM 2233 O O . PRO A 1 285 ? -7.418 31.609 -7.059 1 77.75 285 PRO A O 1
ATOM 2236 N N . GLY A 1 286 ? -6.434 30.062 -8.312 1 84.69 286 GLY A N 1
ATOM 2237 C CA . GLY A 1 286 ? -5.707 29.516 -7.176 1 84.69 286 GLY A CA 1
ATOM 2238 C C . GLY A 1 286 ? -4.242 29.906 -7.16 1 84.69 286 GLY A C 1
ATOM 2239 O O . GLY A 1 286 ? -3.836 30.844 -7.84 1 84.69 286 GLY A O 1
ATOM 2240 N N . VAL A 1 287 ? -3.586 29.375 -6.211 1 84.38 287 VAL A N 1
ATOM 2241 C CA . VAL A 1 287 ? -2.146 29.594 -6.102 1 84.38 287 VAL A CA 1
ATOM 2242 C C . VAL A 1 287 ? -1.401 28.516 -6.883 1 84.38 287 VAL A C 1
ATOM 2244 O O . VAL A 1 287 ? -1.989 27.5 -7.27 1 84.38 287 VAL A O 1
ATOM 2247 N N . HIS A 1 288 ? -0.079 28.812 -7.137 1 81.75 288 HIS A N 1
ATOM 2248 C CA . HIS A 1 288 ? 0.75 27.766 -7.719 1 81.75 288 HIS A CA 1
ATOM 2249 C C . HIS A 1 288 ? 0.736 26.516 -6.859 1 81.75 288 HIS A C 1
ATOM 2251 O O . HIS A 1 288 ? 0.81 26.594 -5.629 1 81.75 288 HIS A O 1
ATOM 2257 N N . PRO A 1 289 ? 0.691 25.359 -7.465 1 84.44 289 PRO A N 1
ATOM 2258 C CA . PRO A 1 289 ? 0.538 24.109 -6.703 1 84.44 289 PRO A CA 1
ATOM 2259 C C . PRO A 1 289 ? 1.688 23.875 -5.73 1 84.44 289 PRO A C 1
ATOM 2261 O O . PRO A 1 289 ? 1.508 23.203 -4.707 1 84.44 289 PRO A O 1
ATOM 2264 N N . CYS A 1 290 ? 2.826 24.438 -5.984 1 87.25 290 CYS A N 1
ATOM 2265 C CA . CYS A 1 290 ? 3.98 24.219 -5.121 1 87.25 290 CYS A CA 1
ATOM 2266 C C . CYS A 1 290 ? 4.227 25.422 -4.223 1 87.25 290 CYS A C 1
ATOM 2268 O O . CYS A 1 290 ? 5.293 25.547 -3.615 1 87.25 290 CYS A O 1
ATOM 2270 N N . GLN A 1 291 ? 3.283 26.375 -4.16 1 83.94 291 GLN A N 1
ATOM 2271 C CA . GLN A 1 291 ? 3.441 27.625 -3.424 1 83.94 291 GLN A CA 1
ATOM 2272 C C . GLN A 1 291 ? 3.854 27.359 -1.979 1 83.94 291 GLN A C 1
ATOM 2274 O O . GLN A 1 291 ? 4.625 28.125 -1.399 1 83.94 291 GLN A O 1
ATOM 2279 N N . PHE A 1 292 ? 3.359 26.281 -1.446 1 92.31 292 PHE A N 1
ATOM 2280 C CA . PHE A 1 292 ? 3.613 26.031 -0.033 1 92.31 292 PHE A CA 1
ATOM 2281 C C . PHE A 1 292 ? 4.418 24.75 0.148 1 92.31 292 PHE A C 1
ATOM 2283 O O . PHE A 1 292 ? 4.34 24.109 1.194 1 92.31 292 PHE A O 1
ATOM 2290 N N . HIS A 1 293 ? 5.105 24.344 -0.865 1 91.94 293 HIS A N 1
ATOM 2291 C CA . HIS A 1 293 ? 5.953 23.156 -0.82 1 91.94 293 HIS A CA 1
ATOM 2292 C C . HIS A 1 293 ? 7.363 23.5 -0.354 1 91.94 293 HIS A C 1
ATOM 2294 O O . HIS A 1 293 ? 7.77 24.672 -0.411 1 91.94 293 HIS A O 1
ATOM 2300 N N . ILE A 1 294 ? 8.062 22.516 0.173 1 91.88 294 ILE A N 1
ATOM 2301 C CA . ILE A 1 294 ? 9.5 22.562 0.409 1 91.88 294 ILE A CA 1
ATOM 2302 C C . ILE A 1 294 ? 10.234 21.969 -0.79 1 91.88 294 ILE A C 1
ATOM 2304 O O . ILE A 1 294 ? 9.945 20.844 -1.21 1 91.88 294 ILE A O 1
ATOM 2308 N N . HIS A 1 295 ? 11.078 22.797 -1.427 1 83.88 295 HIS A N 1
ATOM 2309 C CA . HIS A 1 295 ? 11.883 22.312 -2.543 1 83.88 295 HIS A CA 1
ATOM 2310 C C . HIS A 1 295 ? 13.359 22.25 -2.17 1 83.88 295 HIS A C 1
ATOM 2312 O O . HIS A 1 295 ? 13.836 23.047 -1.35 1 83.88 295 HIS A O 1
ATOM 2318 N N . GLY A 1 296 ? 14.133 21.297 -2.25 1 65.56 296 GLY A N 1
ATOM 2319 C CA . GLY A 1 296 ? 15.539 21.172 -1.918 1 65.56 296 GLY A CA 1
ATOM 2320 C C . GLY A 1 296 ? 16.359 22.391 -2.334 1 65.56 296 GLY A C 1
ATOM 2321 O O . GLY A 1 296 ? 16.047 23.047 -3.33 1 65.56 296 GLY A O 1
ATOM 2322 N N . ARG A 1 297 ? 16.953 23.188 -1.443 1 47.19 297 ARG A N 1
ATOM 2323 C CA . ARG A 1 297 ? 17.859 24.312 -1.694 1 47.19 297 ARG A CA 1
ATOM 2324 C C . ARG A 1 297 ? 18.859 23.969 -2.799 1 47.19 297 ARG A C 1
ATOM 2326 O O . ARG A 1 297 ? 19.484 22.906 -2.77 1 47.19 297 ARG A O 1
ATOM 2333 N N . SER A 1 298 ? 18.75 24.438 -3.998 1 37.31 298 SER A N 1
ATOM 2334 C CA . SER A 1 298 ? 19.953 24.594 -4.801 1 37.31 298 SER A CA 1
ATOM 2335 C C . SER A 1 298 ? 21.047 25.312 -4.027 1 37.31 298 SER A C 1
ATOM 2337 O O . SER A 1 298 ? 20.875 26.469 -3.621 1 37.31 298 SER A O 1
ATOM 2339 N N . GLY A 1 299 ? 21.922 24.672 -3.191 1 33 299 GLY A N 1
ATOM 2340 C CA . GLY A 1 299 ? 23.125 25.344 -2.703 1 33 299 GLY A CA 1
ATOM 2341 C C . GLY A 1 299 ? 23.844 26.125 -3.781 1 33 299 GLY A C 1
ATOM 2342 O O . GLY A 1 299 ? 24.344 25.547 -4.742 1 33 299 GLY A O 1
ATOM 2343 N N . SER A 1 300 ? 23.797 27.281 -4.055 1 30.62 300 SER A N 1
ATOM 2344 C CA . SER A 1 300 ? 24.531 28.188 -4.926 1 30.62 300 SER A CA 1
ATOM 2345 C C . SER A 1 300 ? 26.016 28.203 -4.562 1 30.62 300 SER A C 1
ATOM 2347 O O . SER A 1 300 ? 26.812 28.906 -5.191 1 30.62 300 SER A O 1
ATOM 2349 N N . GLY A 1 301 ? 26.641 28.156 -3.371 1 29.81 301 GLY A N 1
ATOM 2350 C CA . GLY A 1 301 ? 27.938 28.828 -3.297 1 29.81 301 GLY A CA 1
ATOM 2351 C C . GLY A 1 301 ? 28.984 28.188 -4.176 1 29.81 301 GLY A C 1
ATOM 2352 O O . GLY A 1 301 ? 28.734 27.156 -4.816 1 29.81 301 GLY A O 1
ATOM 2353 N N . SER A 1 302 ? 30.453 28.172 -3.666 1 29.64 302 SER A N 1
ATOM 2354 C CA . SER A 1 302 ? 31.797 28.156 -4.238 1 29.64 302 SER A CA 1
ATOM 2355 C C . SER A 1 302 ? 32.031 26.859 -5.016 1 29.64 302 SER A C 1
ATOM 2357 O O . SER A 1 302 ? 32.438 26.906 -6.188 1 29.64 302 SER A O 1
ATOM 2359 N N . GLY A 1 303 ? 33.344 26.125 -4.582 1 30.89 303 GLY A N 1
ATOM 2360 C CA . GLY A 1 303 ? 34.312 25.172 -5.098 1 30.89 303 GLY A CA 1
ATOM 2361 C C . GLY A 1 303 ? 33.688 23.906 -5.625 1 30.89 303 GLY A C 1
ATOM 2362 O O . GLY A 1 303 ? 32.469 23.656 -5.414 1 30.89 303 GLY A O 1
ATOM 2363 N N . ALA A 1 304 ? 34.656 22.797 -6.191 1 29.02 304 ALA A N 1
ATOM 2364 C CA . ALA A 1 304 ? 34.469 21.562 -6.949 1 29.02 304 ALA A CA 1
ATOM 2365 C C . ALA A 1 304 ? 33.5 20.641 -6.242 1 29.02 304 ALA A C 1
ATOM 2367 O O . ALA A 1 304 ? 33.875 19.812 -5.422 1 29.02 304 ALA A O 1
ATOM 2368 N N . ALA A 1 305 ? 32.5 21.188 -5.684 1 27.03 305 ALA A N 1
ATOM 2369 C CA . ALA A 1 305 ? 31.578 20.453 -4.828 1 27.03 305 ALA A CA 1
ATOM 2370 C C . ALA A 1 305 ? 30.922 19.312 -5.59 1 27.03 305 ALA A C 1
ATOM 2372 O O . ALA A 1 305 ? 30.125 19.531 -6.496 1 27.03 305 ALA A O 1
ATOM 2373 N N . ASP A 1 306 ? 31.641 18.281 -5.898 1 30.62 306 ASP A N 1
ATOM 2374 C CA . ASP A 1 306 ? 31.203 17.031 -6.512 1 30.62 306 ASP A CA 1
ATOM 2375 C C . ASP A 1 306 ? 29.906 16.531 -5.879 1 30.62 306 ASP A C 1
ATOM 2377 O O . ASP A 1 306 ? 29.531 15.367 -6.043 1 30.62 306 ASP A O 1
ATOM 2381 N N . GLY A 1 307 ? 29.562 17.078 -4.738 1 29.67 307 GLY A N 1
ATOM 2382 C CA . GLY A 1 307 ? 28.438 16.484 -4.047 1 29.67 307 GLY A CA 1
ATOM 2383 C C . GLY A 1 307 ? 27.141 16.562 -4.836 1 29.67 307 GLY A C 1
ATOM 2384 O O . GLY A 1 307 ? 26.766 17.625 -5.316 1 29.67 307 GLY A O 1
ATOM 2385 N N . ALA A 1 308 ? 26.75 15.594 -5.547 1 31.17 308 ALA A N 1
ATOM 2386 C CA . ALA A 1 308 ? 25.469 15.422 -6.234 1 31.17 308 ALA A CA 1
ATOM 2387 C C . ALA A 1 308 ? 24.328 16.016 -5.43 1 31.17 308 ALA A C 1
ATOM 2389 O O . ALA A 1 308 ? 24 15.531 -4.34 1 31.17 308 ALA A O 1
ATOM 2390 N N . ASP A 1 309 ? 24.078 17.203 -5.328 1 34.72 309 ASP A N 1
ATOM 2391 C CA . ASP A 1 309 ? 22.906 17.938 -4.883 1 34.72 309 ASP A CA 1
ATOM 2392 C C . ASP A 1 309 ? 21.625 17.297 -5.383 1 34.72 309 ASP A C 1
ATOM 2394 O O . ASP A 1 309 ? 21.297 17.391 -6.566 1 34.72 309 ASP A O 1
ATOM 2398 N N . ASP A 1 310 ? 21.188 16.125 -4.922 1 37.53 310 ASP A N 1
ATOM 2399 C CA . ASP A 1 310 ? 19.875 15.516 -5.168 1 37.53 310 ASP A CA 1
ATOM 2400 C C . ASP A 1 310 ? 18.766 16.547 -5.051 1 37.53 310 ASP A C 1
ATOM 2402 O O . ASP A 1 310 ? 18.297 16.844 -3.947 1 37.53 310 ASP A O 1
ATOM 2406 N N . ASP A 1 311 ? 18.656 17.531 -5.707 1 42.09 311 ASP A N 1
ATOM 2407 C CA . ASP A 1 311 ? 17.469 18.359 -5.91 1 42.09 311 ASP A CA 1
ATOM 2408 C C . ASP A 1 311 ? 16.203 17.5 -5.914 1 42.09 311 ASP A C 1
ATOM 2410 O O . ASP A 1 311 ? 15.961 16.734 -6.855 1 42.09 311 ASP A O 1
ATOM 2414 N N . GLU A 1 312 ? 15.641 17.203 -4.789 1 52.97 312 GLU A N 1
ATOM 2415 C CA . GLU A 1 312 ? 14.383 16.453 -4.719 1 52.97 312 GLU A CA 1
ATOM 2416 C C . GLU A 1 312 ? 13.305 17.141 -5.559 1 52.97 312 GLU A C 1
ATOM 2418 O O . GLU A 1 312 ? 12.945 18.281 -5.309 1 52.97 312 GLU A O 1
ATOM 2423 N N . ILE A 1 313 ? 13.148 16.859 -6.73 1 56.53 313 ILE A N 1
ATOM 2424 C CA . ILE A 1 313 ? 12.062 17.25 -7.621 1 56.53 313 ILE A CA 1
ATOM 2425 C C . ILE A 1 313 ? 10.727 17.141 -6.883 1 56.53 313 ILE A C 1
ATOM 2427 O O . ILE A 1 313 ? 10.508 16.188 -6.129 1 56.53 313 ILE A O 1
ATOM 2431 N N . CYS A 1 314 ? 10.039 18.328 -6.879 1 74.75 314 CYS A N 1
ATOM 2432 C CA . CYS A 1 314 ? 8.695 18.328 -6.312 1 74.75 314 CYS A CA 1
ATOM 2433 C C . CYS A 1 314 ? 7.93 17.078 -6.719 1 74.75 314 CYS A C 1
ATOM 2435 O O . CYS A 1 314 ? 8.047 16.609 -7.855 1 74.75 314 CYS A O 1
ATOM 2437 N N . TYR A 1 315 ? 7.395 16.438 -5.738 1 70.75 315 TYR A N 1
ATOM 2438 C CA . TYR A 1 315 ? 6.746 15.148 -5.977 1 70.75 315 TYR A CA 1
ATOM 2439 C C . TYR A 1 315 ? 5.699 15.266 -7.074 1 70.75 315 TYR A C 1
ATOM 2441 O O . TYR A 1 315 ? 5.348 14.266 -7.711 1 70.75 315 TYR A O 1
ATOM 2449 N N . LEU A 1 316 ? 5.16 16.453 -7.293 1 67.31 316 LEU A N 1
ATOM 2450 C CA . LEU A 1 316 ? 4.191 16.672 -8.359 1 67.31 316 LEU A CA 1
ATOM 2451 C C . LEU A 1 316 ? 4.855 16.562 -9.727 1 67.31 316 LEU A C 1
ATOM 2453 O O . LEU A 1 316 ? 4.199 16.203 -10.719 1 67.31 316 LEU A O 1
ATOM 2457 N N . LEU A 1 317 ? 6.078 17 -9.789 1 58.94 317 LEU A N 1
ATOM 2458 C CA . LEU A 1 317 ? 6.797 16.953 -11.055 1 58.94 317 LEU A CA 1
ATOM 2459 C C . LEU A 1 317 ? 7.375 15.555 -11.297 1 58.94 317 LEU A C 1
ATOM 2461 O O . LEU A 1 317 ? 7.605 15.164 -12.438 1 58.94 317 LEU A O 1
ATOM 2465 N N . ALA A 1 318 ? 7.605 14.852 -10.234 1 53.22 318 ALA A N 1
ATOM 2466 C CA . ALA A 1 318 ? 8.164 13.508 -10.359 1 53.22 318 ALA A CA 1
ATOM 2467 C C . ALA A 1 318 ? 7.176 12.57 -11.039 1 53.22 318 ALA A C 1
ATOM 2469 O O . ALA A 1 318 ? 7.574 11.68 -11.805 1 53.22 318 ALA A O 1
ATOM 2470 N N . ASP A 1 319 ? 5.922 12.734 -10.766 1 48.53 319 ASP A N 1
ATOM 2471 C CA . ASP A 1 319 ? 4.902 11.883 -11.367 1 48.53 319 ASP A CA 1
ATOM 2472 C C . ASP A 1 319 ? 4.727 12.211 -12.852 1 48.53 319 ASP A C 1
ATOM 2474 O O . ASP A 1 319 ? 4.301 11.352 -13.633 1 48.53 319 ASP A O 1
ATOM 2478 N N . LEU A 1 320 ? 5.027 13.375 -13.312 1 39.56 320 LEU A N 1
ATOM 2479 C CA . LEU A 1 320 ? 4.898 13.766 -14.711 1 39.56 320 LEU A CA 1
ATOM 2480 C C . LEU A 1 320 ? 6.027 13.172 -15.547 1 39.56 320 LEU A C 1
ATOM 2482 O O . LEU A 1 320 ? 5.863 12.945 -16.75 1 39.56 320 LEU A O 1
ATOM 2486 N N . GLU A 1 321 ? 7.094 12.977 -15.023 1 37.28 321 GLU A N 1
ATOM 2487 C CA . GLU A 1 321 ? 8.203 12.453 -15.812 1 37.28 321 GLU A CA 1
ATOM 2488 C C . GLU A 1 321 ? 8.172 10.93 -15.875 1 37.28 321 GLU A C 1
ATOM 2490 O O . GLU A 1 321 ? 9.008 10.312 -16.531 1 37.28 321 GLU A O 1
ATOM 2495 N N . ALA A 1 322 ? 7.23 10.445 -15.141 1 35.72 322 ALA A N 1
ATOM 2496 C CA . ALA A 1 322 ? 7.145 9 -15.336 1 35.72 322 ALA A CA 1
ATOM 2497 C C . ALA A 1 322 ? 6.18 8.656 -16.469 1 35.72 322 ALA A C 1
ATOM 2499 O O . ALA A 1 322 ? 5.141 9.297 -16.625 1 35.72 322 ALA A O 1
ATOM 2500 N N . MET B 1 1 ? -68 -82.5 -16.984 1 18.12 1 MET B N 1
ATOM 2501 C CA . MET B 1 1 ? -66.625 -82.188 -16.703 1 18.12 1 MET B CA 1
ATOM 2502 C C . MET B 1 1 ? -66.5 -81 -15.781 1 18.12 1 MET B C 1
ATOM 2504 O O . MET B 1 1 ? -67.375 -80.125 -15.742 1 18.12 1 MET B O 1
ATOM 2508 N N . GLY B 1 2 ? -65.25 -80.5 -15.211 1 17.8 2 GLY B N 1
ATOM 2509 C CA . GLY B 1 2 ? -64.875 -80.062 -13.883 1 17.8 2 GLY B CA 1
ATOM 2510 C C . GLY B 1 2 ? -65.188 -78.625 -13.602 1 17.8 2 GLY B C 1
ATOM 2511 O O . GLY B 1 2 ? -65.562 -77.875 -14.5 1 17.8 2 GLY B O 1
ATOM 2512 N N . ASN B 1 3 ? -64.25 -77.688 -12.852 1 18.11 3 ASN B N 1
ATOM 2513 C CA . ASN B 1 3 ? -64.25 -77.062 -11.516 1 18.11 3 ASN B CA 1
ATOM 2514 C C . ASN B 1 3 ? -64.5 -75.562 -11.547 1 18.11 3 ASN B C 1
ATOM 2516 O O . ASN B 1 3 ? -64.438 -75 -12.609 1 18.11 3 ASN B O 1
ATOM 2520 N N . PRO B 1 4 ? -63.438 -74.625 -10.891 1 18.09 4 PRO B N 1
ATOM 2521 C CA . PRO B 1 4 ? -63.531 -73.812 -9.656 1 18.09 4 PRO B CA 1
ATOM 2522 C C . PRO B 1 4 ? 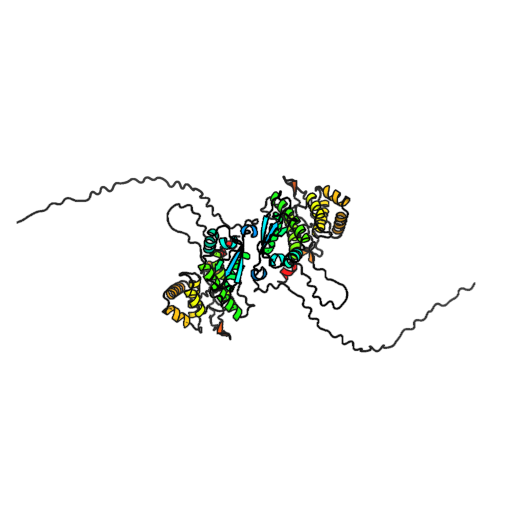-63.844 -72.312 -9.906 1 18.09 4 PRO B C 1
ATOM 2524 O O . PRO B 1 4 ? -64.875 -71.875 -9.539 1 18.09 4 PRO B O 1
ATOM 2527 N N . ASN B 1 5 ? -62.688 -71.438 -9.703 1 18.27 5 ASN B N 1
ATOM 2528 C CA . ASN B 1 5 ? -62.469 -70.5 -8.617 1 18.27 5 ASN B CA 1
ATOM 2529 C C . ASN B 1 5 ? -62.906 -69.062 -8.992 1 18.27 5 ASN B C 1
ATOM 2531 O O . ASN B 1 5 ? -63 -68.75 -10.18 1 18.27 5 ASN B O 1
ATOM 2535 N N . GLU B 1 6 ? -62.906 -67.875 -8.07 1 18.25 6 GLU B N 1
ATOM 2536 C CA . GLU B 1 6 ? -63.719 -66.875 -7.336 1 18.25 6 GLU B CA 1
ATOM 2537 C C . GLU B 1 6 ? -63.438 -65.5 -7.848 1 18.25 6 GLU B C 1
ATOM 2539 O O . GLU B 1 6 ? -64.375 -64.75 -8.078 1 18.25 6 GLU B O 1
ATOM 2544 N N . HIS B 1 7 ? -62.094 -64.938 -7.832 1 18.28 7 HIS B N 1
ATOM 2545 C CA . HIS B 1 7 ? -61.812 -63.812 -6.938 1 18.28 7 HIS B CA 1
ATOM 2546 C C . HIS B 1 7 ? -62.281 -62.5 -7.547 1 18.28 7 HIS B C 1
ATOM 2548 O O . HIS B 1 7 ? -62.406 -62.375 -8.766 1 18.28 7 HIS B O 1
ATOM 2554 N N . GLU B 1 8 ? -62.5 -61.25 -6.754 1 17.94 8 GLU B N 1
ATOM 2555 C CA . GLU B 1 8 ? -63.312 -60.156 -6.273 1 17.94 8 GLU B CA 1
ATOM 2556 C C . GLU B 1 8 ? -62.906 -58.812 -6.891 1 17.94 8 GLU B C 1
ATOM 2558 O O . GLU B 1 8 ? -63.75 -57.938 -7.145 1 17.94 8 GLU B O 1
ATOM 2563 N N . CYS B 1 9 ? -61.531 -58.406 -7.219 1 16.12 9 CYS B N 1
ATOM 2564 C CA . CYS B 1 9 ? -60.938 -57.281 -6.516 1 16.12 9 CYS B CA 1
ATOM 2565 C C . CYS B 1 9 ? -61.281 -55.969 -7.223 1 16.12 9 CYS B C 1
ATOM 2567 O O . CYS B 1 9 ? -60.438 -55.406 -7.93 1 16.12 9 CYS B O 1
ATOM 2569 N N . ALA B 1 10 ? -62.188 -55.781 -8.133 1 19.66 10 ALA B N 1
ATOM 2570 C CA . ALA B 1 10 ? -62.094 -54.688 -9.102 1 19.66 10 ALA B CA 1
ATOM 2571 C C . ALA B 1 10 ? -62.188 -53.344 -8.406 1 19.66 10 ALA B C 1
ATOM 2573 O O . ALA B 1 10 ? -63.125 -53.094 -7.633 1 19.66 10 ALA B O 1
ATOM 2574 N N . VAL B 1 11 ? -61.094 -52.5 -8.414 1 20.62 11 VAL B N 1
ATOM 2575 C CA . VAL B 1 11 ? -60.375 -51.344 -7.887 1 20.62 11 VAL B CA 1
ATOM 2576 C C . VAL B 1 11 ? -61.156 -50.094 -8.164 1 20.62 11 VAL B C 1
ATOM 2578 O O . VAL B 1 11 ? -61.625 -49.875 -9.289 1 20.62 11 VAL B O 1
ATOM 2581 N N . SER B 1 12 ? -61.812 -49.531 -7.094 1 18.83 12 SER B N 1
ATOM 2582 C CA . SER B 1 12 ? -62.75 -48.5 -6.734 1 18.83 12 SER B CA 1
ATOM 2583 C C . SER B 1 12 ? -62.219 -47.125 -7.145 1 18.83 12 SER B C 1
ATOM 2585 O O . SER B 1 12 ? -61.094 -46.781 -6.832 1 18.83 12 SER B O 1
ATOM 2587 N N . ALA B 1 13 ? -62.75 -46.562 -8.219 1 21.52 13 ALA B N 1
ATOM 2588 C CA . ALA B 1 13 ? -62.594 -45.406 -9.117 1 21.52 13 ALA B CA 1
ATOM 2589 C C . ALA B 1 13 ? -62.812 -44.094 -8.383 1 21.52 13 ALA B C 1
ATOM 2591 O O . ALA B 1 13 ? -63.062 -43.062 -9.008 1 21.52 13 ALA B O 1
ATOM 2592 N N . GLY B 1 14 ? -62.625 -44.188 -6.949 1 19.17 14 GLY B N 1
ATOM 2593 C CA . GLY B 1 14 ? -63.312 -43.125 -6.223 1 19.17 14 GLY B CA 1
ATOM 2594 C C . GLY B 1 14 ? -62.719 -41.75 -6.484 1 19.17 14 GLY B C 1
ATOM 2595 O O . GLY B 1 14 ? -62.969 -40.812 -5.734 1 19.17 14 GLY B O 1
ATOM 2596 N N . ASN B 1 15 ? -62.125 -41.594 -7.727 1 20.91 15 ASN B N 1
ATOM 2597 C CA . ASN B 1 15 ? -61.094 -40.531 -7.734 1 20.91 15 ASN B CA 1
ATOM 2598 C C . ASN B 1 15 ? -61.688 -39.156 -7.426 1 20.91 15 ASN B C 1
ATOM 2600 O O . ASN B 1 15 ? -62.594 -38.719 -8.117 1 20.91 15 ASN B O 1
ATOM 2604 N N . ASP B 1 16 ? -61.812 -38.875 -6.113 1 19.36 16 ASP B N 1
ATOM 2605 C CA . ASP B 1 16 ? -62.312 -37.719 -5.34 1 19.36 16 ASP B CA 1
ATOM 2606 C C . ASP B 1 16 ? -61.812 -36.406 -5.914 1 19.36 16 ASP B C 1
ATOM 2608 O O . ASP B 1 16 ? -60.656 -36.312 -6.355 1 19.36 16 ASP B O 1
ATOM 2612 N N . SER B 1 17 ? -62.719 -35.594 -6.332 1 20.7 17 SER B N 1
ATOM 2613 C CA . SER B 1 17 ? -62.875 -34.344 -7.082 1 20.7 17 SER B CA 1
ATOM 2614 C C . SER B 1 17 ? -62.25 -33.156 -6.332 1 20.7 17 SER B C 1
ATOM 2616 O O . SER B 1 17 ? -62.719 -32.031 -6.43 1 20.7 17 SER B O 1
ATOM 2618 N N . PRO B 1 18 ? -61.094 -33.438 -5.648 1 19.88 18 PRO B N 1
ATOM 2619 C CA . PRO B 1 18 ? -60.844 -32.375 -4.691 1 19.88 18 PRO B CA 1
ATOM 2620 C C . PRO B 1 18 ? -60.781 -30.984 -5.355 1 19.88 18 PRO B C 1
ATOM 2622 O O . PRO B 1 18 ? -60.156 -30.844 -6.418 1 19.88 18 PRO B O 1
ATOM 2625 N N . LYS B 1 19 ? -61.906 -30.297 -5.145 1 20.03 19 LYS B N 1
ATOM 2626 C CA . LYS B 1 19 ? -62.062 -28.906 -5.582 1 20.03 19 LYS B CA 1
ATOM 2627 C C . LYS B 1 19 ? -60.844 -28.078 -5.293 1 20.03 19 LYS B C 1
ATOM 2629 O O . LYS B 1 19 ? -60.062 -28.375 -4.371 1 20.03 19 LYS B O 1
ATOM 2634 N N . LYS B 1 20 ? -60.656 -27.047 -6.094 1 19.22 20 LYS B N 1
ATOM 2635 C CA . LYS B 1 20 ? -59.75 -26.078 -6.727 1 19.22 20 LYS B CA 1
ATOM 2636 C C . LYS B 1 20 ? -59.406 -24.953 -5.766 1 19.22 20 LYS B C 1
ATOM 2638 O O . LYS B 1 20 ? -60.188 -24.016 -5.559 1 19.22 20 LYS B O 1
ATOM 2643 N N . SER B 1 21 ? -59.25 -25.281 -4.441 1 18.61 21 SER B N 1
ATOM 2644 C CA . SER B 1 21 ? -59.156 -24.078 -3.615 1 18.61 21 SER B CA 1
ATOM 2645 C C . SER B 1 21 ? -58.156 -23.094 -4.195 1 18.61 21 SER B C 1
ATOM 2647 O O . SER B 1 21 ? -57.031 -23.453 -4.527 1 18.61 21 SER B O 1
ATOM 2649 N N . GLN B 1 22 ? -58.719 -22.141 -4.781 1 18.8 22 GLN B N 1
ATOM 2650 C CA . GLN B 1 22 ? -58.219 -20.969 -5.508 1 18.8 22 GLN B CA 1
ATOM 2651 C C . GLN B 1 22 ? -57.281 -20.156 -4.641 1 18.8 22 GLN B C 1
ATOM 2653 O O . GLN B 1 22 ? -56.875 -19.031 -5.012 1 18.8 22 GLN B O 1
ATOM 2658 N N . SER B 1 23 ? -56.875 -20.719 -3.506 1 19.78 23 SER B N 1
ATOM 2659 C CA . SER B 1 23 ? -56.375 -19.625 -2.68 1 19.78 23 SER B CA 1
ATOM 2660 C C . SER B 1 23 ? -55.312 -18.828 -3.422 1 19.78 23 SER B C 1
ATOM 2662 O O . SER B 1 23 ? -54.344 -19.406 -3.939 1 19.78 23 SER B O 1
ATOM 2664 N N . ALA B 1 24 ? -55.688 -17.688 -3.973 1 20.53 24 ALA B N 1
ATOM 2665 C CA . ALA B 1 24 ? -55.094 -16.547 -4.645 1 20.53 24 ALA B CA 1
ATOM 2666 C C . ALA B 1 24 ? -53.812 -16.125 -3.971 1 20.53 24 ALA B C 1
ATOM 2668 O O . ALA B 1 24 ? -53.625 -16.328 -2.768 1 20.53 24 ALA B O 1
ATOM 2669 N N . SER B 1 25 ? -52.75 -15.812 -4.898 1 21.28 25 SER B N 1
ATOM 2670 C CA . SER B 1 25 ? -51.344 -15.484 -5.109 1 21.28 25 SER B CA 1
ATOM 2671 C C . SER B 1 25 ? -50.969 -14.227 -4.348 1 21.28 25 SER B C 1
ATOM 2673 O O . SER B 1 25 ? -50.938 -13.133 -4.922 1 21.28 25 SER B O 1
ATOM 2675 N N . GLN B 1 26 ? -51.656 -13.891 -3.258 1 19.77 26 GLN B N 1
ATOM 2676 C CA . GLN B 1 26 ? -51.25 -12.555 -2.814 1 19.77 26 GLN B CA 1
ATOM 2677 C C . GLN B 1 26 ? -49.75 -12.453 -2.678 1 19.77 26 GLN B C 1
ATOM 2679 O O . GLN B 1 26 ? -49.125 -13.211 -1.919 1 19.77 26 GLN B O 1
ATOM 2684 N N . SER B 1 27 ? -49.219 -12.141 -3.805 1 21.69 27 SER B N 1
ATOM 2685 C CA . SER B 1 27 ? -47.812 -11.836 -4.035 1 21.69 27 SER B CA 1
ATOM 2686 C C . SER B 1 27 ? -47.25 -10.891 -2.971 1 21.69 27 SER B C 1
ATOM 2688 O O . SER B 1 27 ? -47.625 -9.711 -2.943 1 21.69 27 SER B O 1
ATOM 2690 N N . ASN B 1 28 ? -47.562 -11.219 -1.763 1 20.16 28 ASN B N 1
ATOM 2691 C CA . ASN B 1 28 ? -46.906 -10.32 -0.823 1 20.16 28 ASN B CA 1
ATOM 2692 C C . ASN B 1 28 ? -45.438 -10.086 -1.196 1 20.16 28 ASN B C 1
ATOM 2694 O O . ASN B 1 28 ? -44.656 -11.031 -1.278 1 20.16 28 ASN B O 1
ATOM 2698 N N . ARG B 1 29 ? -45.25 -9.062 -1.988 1 22.44 29 ARG B N 1
ATOM 2699 C CA . ARG B 1 29 ? -44.031 -8.375 -2.412 1 22.44 29 ARG B CA 1
ATOM 2700 C C . ARG B 1 29 ? -43.094 -8.164 -1.235 1 22.44 29 ARG B C 1
ATOM 2702 O O . ARG B 1 29 ? -43.188 -7.168 -0.521 1 22.44 29 ARG B O 1
ATOM 2709 N N . SER B 1 30 ? -43.125 -9.102 -0.31 1 23.55 30 SER B N 1
ATOM 2710 C CA . SER B 1 30 ? -42.156 -8.719 0.731 1 23.55 30 SER B CA 1
ATOM 2711 C C . SER B 1 30 ? -40.78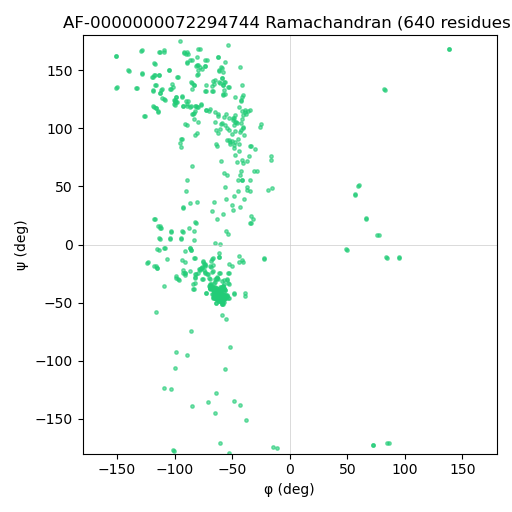1 -8.422 0.146 1 23.55 30 SER B C 1
ATOM 2713 O O . SER B 1 30 ? -40.2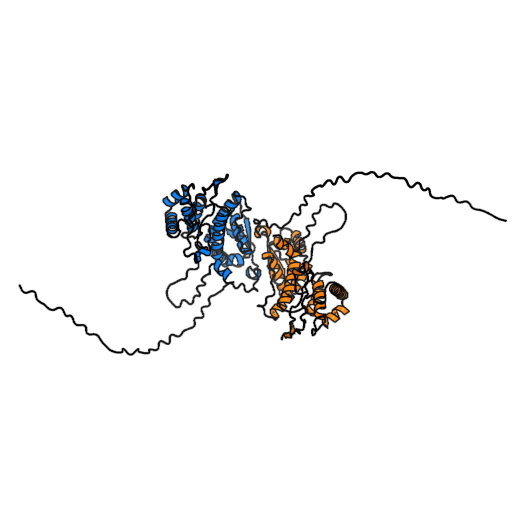5 -9.219 -0.623 1 23.55 30 SER B O 1
ATOM 2715 N N . THR B 1 31 ? -40.531 -7.121 -0.045 1 24.41 31 THR B N 1
ATOM 2716 C CA . THR B 1 31 ? -39.344 -6.355 -0.403 1 24.41 31 THR B CA 1
ATOM 2717 C C . THR B 1 31 ? -38.125 -6.883 0.336 1 24.41 31 THR B C 1
ATOM 2719 O O . THR B 1 31 ? -37.969 -6.684 1.546 1 24.41 31 THR B O 1
ATOM 2722 N N . ALA B 1 32 ? -37.875 -8.117 0.187 1 22.78 32 ALA B N 1
ATOM 2723 C CA . ALA B 1 32 ? -36.594 -8.594 0.74 1 22.78 32 ALA B CA 1
ATOM 2724 C C . ALA B 1 32 ? -35.469 -7.652 0.371 1 22.78 32 ALA B C 1
ATOM 2726 O O . ALA B 1 32 ? -35.062 -7.57 -0.795 1 22.78 32 ALA B O 1
ATOM 2727 N N . GLN B 1 33 ? -35.5 -6.457 0.998 1 23.88 33 GLN B N 1
ATOM 2728 C CA . GLN B 1 33 ? -34.344 -5.574 1 1 23.88 33 GLN B CA 1
ATOM 2729 C C . GLN B 1 33 ? -33.062 -6.348 1.289 1 23.88 33 GLN B C 1
ATOM 2731 O O . GLN B 1 33 ? -32.844 -6.797 2.418 1 23.88 33 GLN B O 1
ATOM 2736 N N . SER B 1 34 ? -32.812 -7.359 0.503 1 24.61 34 SER B N 1
ATOM 2737 C CA . SER B 1 34 ? -31.578 -8.148 0.612 1 24.61 34 SER B CA 1
ATOM 2738 C C . SER B 1 34 ? -30.375 -7.262 0.929 1 24.61 34 SER B C 1
ATOM 2740 O O . SER B 1 34 ? -30.156 -6.246 0.265 1 24.61 34 SER B O 1
ATOM 2742 N N . LYS B 1 35 ? -29.797 -7.402 2.154 1 25.12 35 LYS B N 1
ATOM 2743 C CA . LYS B 1 35 ? -28.562 -6.918 2.752 1 25.12 35 LYS B CA 1
ATOM 2744 C C . LYS B 1 35 ? -27.359 -7.195 1.842 1 25.12 35 LYS B C 1
ATOM 2746 O O . LYS B 1 35 ? -26.75 -8.266 1.915 1 25.12 35 LYS B O 1
ATOM 2751 N N . SER B 1 36 ? -27.578 -7.227 0.499 1 28.09 36 SER B N 1
ATOM 2752 C CA . SER B 1 36 ? -26.375 -7.23 -0.343 1 28.09 36 SER B CA 1
ATOM 2753 C C . SER B 1 36 ? -25.266 -6.398 0.276 1 28.09 36 SER B C 1
ATOM 2755 O O . SER B 1 36 ? -25.25 -5.172 0.145 1 28.09 36 SER B O 1
ATOM 2757 N N . THR B 1 37 ? -24.891 -6.707 1.503 1 24.5 37 THR B N 1
ATOM 2758 C CA . THR B 1 37 ? -23.953 -5.961 2.334 1 24.5 37 THR B CA 1
ATOM 2759 C C . THR B 1 37 ? -22.656 -5.711 1.584 1 24.5 37 THR B C 1
ATOM 2761 O O . THR B 1 37 ? -22.172 -4.578 1.524 1 24.5 37 THR B O 1
ATOM 2764 N N . ALA B 1 38 ? -21.484 -6.711 1.604 1 26.11 38 ALA B N 1
ATOM 2765 C CA . ALA B 1 38 ? -20.219 -6.168 2.082 1 26.11 38 ALA B CA 1
ATOM 2766 C C . ALA B 1 38 ? -19.438 -5.516 0.945 1 26.11 38 ALA B C 1
ATOM 2768 O O . ALA B 1 38 ? -18.875 -6.207 0.093 1 26.11 38 ALA B O 1
ATOM 2769 N N . MET B 1 39 ? -19.891 -4.863 -0.035 1 29.23 39 MET B N 1
ATOM 2770 C CA . MET B 1 39 ? -19.047 -3.877 -0.71 1 29.23 39 MET B CA 1
ATOM 2771 C C . MET B 1 39 ? -17.844 -3.512 0.147 1 29.23 39 MET B C 1
ATOM 2773 O O . MET B 1 39 ? -17.984 -2.965 1.241 1 29.23 39 MET B O 1
ATOM 2777 N N . MET B 1 40 ? -16.891 -4.371 0.272 1 29.55 40 MET B N 1
ATOM 2778 C CA . MET B 1 40 ? -15.844 -3.666 1.015 1 29.55 40 MET B CA 1
ATOM 2779 C C . MET B 1 40 ? -15.805 -2.189 0.633 1 29.55 40 MET B C 1
ATOM 2781 O O . MET B 1 40 ? -15.312 -1.831 -0.436 1 29.55 40 MET B O 1
ATOM 2785 N N . LYS B 1 41 ? -16.781 -1.529 0.555 1 31.48 41 LYS B N 1
ATOM 2786 C CA . LYS B 1 41 ? -16.828 -0.09 0.792 1 31.48 41 LYS B CA 1
ATOM 2787 C C . LYS B 1 41 ? -15.609 0.375 1.586 1 31.48 41 LYS B C 1
ATOM 2789 O O . LYS B 1 41 ? -15.57 0.236 2.811 1 31.48 41 LYS B O 1
ATOM 2794 N N . LEU B 1 42 ? -14.5 -0.051 1.2 1 36.94 42 LEU B N 1
ATOM 2795 C CA . LEU B 1 42 ? -13.562 0.77 1.964 1 36.94 42 LEU B CA 1
ATOM 2796 C C . LEU B 1 42 ? -14.172 2.131 2.285 1 36.94 42 LEU B C 1
ATOM 2798 O O . LEU B 1 42 ? -14.461 2.916 1.38 1 36.94 42 LEU B O 1
ATOM 2802 N N . GLU B 1 43 ? -15.141 2.127 2.975 1 42.66 43 GLU B N 1
ATOM 2803 C CA . GLU B 1 43 ? -15.531 3.422 3.523 1 42.66 43 GLU B CA 1
ATOM 2804 C C . GLU B 1 43 ? -14.336 4.359 3.635 1 42.66 43 GLU B C 1
ATOM 2806 O O . GLU B 1 43 ? -13.281 3.979 4.156 1 42.66 43 GLU B O 1
ATOM 2811 N N . PRO B 1 44 ? -14.188 5.27 2.732 1 51.84 44 PRO B N 1
ATOM 2812 C CA . PRO B 1 44 ? -13.086 6.227 2.604 1 51.84 44 PRO B CA 1
ATOM 2813 C C . PRO B 1 44 ? -12.344 6.453 3.92 1 51.84 44 PRO B C 1
ATOM 2815 O O . PRO B 1 44 ? -11.156 6.805 3.914 1 51.84 44 PRO B O 1
ATOM 2818 N N . ASP B 1 45 ? -13.023 5.93 5.094 1 66.88 45 ASP B N 1
ATOM 2819 C CA . ASP B 1 45 ? -12.422 6.492 6.301 1 66.88 45 ASP B CA 1
ATOM 2820 C C . ASP B 1 45 ? -11.695 5.414 7.105 1 66.88 45 ASP B C 1
ATOM 2822 O O . ASP B 1 45 ? -11.211 5.68 8.211 1 66.88 45 ASP B O 1
ATOM 2826 N N . VAL B 1 46 ? -11.633 4.062 6.48 1 82 46 VAL B N 1
ATOM 2827 C CA . VAL B 1 46 ? -10.922 3.076 7.289 1 82 46 VAL B CA 1
ATOM 2828 C C . VAL B 1 46 ? -9.453 3.02 6.875 1 82 46 VAL B C 1
ATOM 2830 O O . VAL B 1 46 ? -9.148 2.828 5.695 1 82 46 VAL B O 1
ATOM 2833 N N . LEU B 1 47 ? -8.648 3.154 7.852 1 91.38 47 LEU B N 1
ATOM 2834 C CA . LEU B 1 47 ? -7.211 3.109 7.59 1 91.38 47 LEU B CA 1
ATOM 2835 C C . LEU B 1 47 ? -6.715 1.669 7.535 1 91.38 47 LEU B C 1
ATOM 2837 O O . LEU B 1 47 ? -7.191 0.813 8.281 1 91.38 47 LEU B O 1
ATOM 2841 N N . PHE B 1 48 ? -5.895 1.318 6.629 1 92.69 48 PHE B N 1
ATOM 2842 C CA . PHE B 1 48 ? -5.227 0.024 6.535 1 92.69 48 PHE B CA 1
ATOM 2843 C C . PHE B 1 48 ? -4.617 -0.372 7.871 1 92.69 48 PHE B C 1
ATOM 2845 O O . PHE B 1 48 ? -4.738 -1.522 8.297 1 92.69 48 PHE B O 1
ATOM 2852 N N . THR B 1 49 ? -4.004 0.547 8.547 1 90.31 49 THR B N 1
ATOM 2853 C CA . THR B 1 49 ? -3.264 0.269 9.773 1 90.31 49 THR B CA 1
ATOM 2854 C C . THR B 1 49 ? -4.223 -0.007 10.93 1 90.31 49 THR B C 1
ATOM 2856 O O . THR B 1 49 ? -3.822 -0.569 11.953 1 90.31 49 THR B O 1
ATOM 2859 N N . ASP B 1 50 ? -5.473 0.424 10.742 1 89.94 50 ASP B N 1
ATOM 2860 C CA . ASP B 1 50 ? -6.48 0.043 11.727 1 89.94 50 ASP B CA 1
ATOM 2861 C C . ASP B 1 50 ? -6.785 -1.451 11.648 1 89.94 50 ASP B C 1
ATOM 2863 O O . ASP B 1 50 ? -7.023 -2.096 12.672 1 89.94 50 ASP B O 1
ATOM 2867 N N . THR B 1 51 ? -6.656 -2.002 10.516 1 90.5 51 THR B N 1
ATOM 2868 C CA . THR B 1 51 ? -7.039 -3.393 10.289 1 90.5 51 THR B CA 1
ATOM 2869 C C . THR B 1 51 ? -5.852 -4.324 10.539 1 90.5 51 THR B C 1
ATOM 2871 O O . THR B 1 51 ? -6.035 -5.477 10.93 1 90.5 51 THR B O 1
ATOM 2874 N N . MET B 1 52 ? -4.691 -3.799 10.367 1 91.94 52 MET B N 1
ATOM 2875 C CA . MET B 1 52 ? -3.514 -4.656 10.43 1 91.94 52 MET B CA 1
ATOM 2876 C C . MET B 1 52 ? -3.207 -5.051 11.875 1 91.94 52 MET B C 1
ATOM 2878 O O . MET B 1 52 ? -2.562 -6.074 12.117 1 91.94 52 MET B O 1
ATOM 2882 N N . GLY B 1 53 ? -3.695 -4.25 12.859 1 88.69 53 GLY B N 1
ATOM 2883 C CA . GLY B 1 53 ? -3.459 -4.523 14.273 1 88.69 53 GLY B CA 1
ATOM 2884 C C . GLY B 1 53 ? -2.029 -4.246 14.703 1 88.69 53 GLY B C 1
ATOM 2885 O O . GLY B 1 53 ? -1.216 -3.777 13.898 1 88.69 53 GLY B O 1
ATOM 2886 N N . MET B 1 54 ? -1.666 -4.621 15.961 1 88.31 54 MET B N 1
ATOM 2887 C CA . MET B 1 54 ? -0.352 -4.289 16.5 1 88.31 54 MET B CA 1
ATOM 2888 C C . MET B 1 54 ? 0.471 -5.547 16.75 1 88.31 54 MET B C 1
ATOM 2890 O O . MET B 1 54 ? 1.694 -5.477 16.891 1 88.31 54 MET B O 1
ATOM 2894 N N . GLU B 1 55 ? -0.199 -6.672 16.859 1 89.31 55 GLU B N 1
ATOM 2895 C CA . GLU B 1 55 ? 0.536 -7.91 17.094 1 89.31 55 GLU B CA 1
ATOM 2896 C C . GLU B 1 55 ? 1.279 -8.367 15.852 1 89.31 55 GLU B C 1
ATOM 2898 O O . GLU B 1 55 ? 0.717 -8.375 14.75 1 89.31 55 GLU B O 1
ATOM 2903 N N . THR B 1 56 ? 2.562 -8.703 16.047 1 90.5 56 THR B N 1
ATOM 2904 C CA . THR B 1 56 ? 3.363 -9.203 14.938 1 90.5 56 THR B CA 1
ATOM 2905 C C . THR B 1 56 ? 3.832 -10.633 15.203 1 90.5 56 THR B C 1
ATOM 2907 O O . THR B 1 56 ? 4.09 -11 16.359 1 90.5 56 THR B O 1
ATOM 2910 N N . ILE B 1 57 ? 3.918 -11.375 14.148 1 89.94 57 ILE B N 1
ATOM 2911 C CA . ILE B 1 57 ? 4.367 -12.758 14.242 1 89.94 57 ILE B CA 1
ATOM 2912 C C . ILE B 1 57 ? 5.637 -12.945 13.414 1 89.94 57 ILE B C 1
ATOM 2914 O O . ILE B 1 57 ? 5.797 -12.32 12.367 1 89.94 57 ILE B O 1
ATOM 2918 N N . MET B 1 58 ? 6.496 -13.789 13.945 1 91.31 58 MET B N 1
ATOM 2919 C CA . MET B 1 58 ? 7.688 -14.18 13.203 1 91.31 58 MET B CA 1
ATOM 2920 C C . MET B 1 58 ? 7.488 -15.531 12.523 1 91.31 58 MET B C 1
ATOM 2922 O O . MET B 1 58 ? 7.129 -16.516 13.18 1 91.31 58 MET B O 1
ATOM 2926 N N . LEU B 1 59 ? 7.727 -15.547 11.273 1 92.94 59 LEU B N 1
ATOM 2927 C CA . LEU B 1 59 ? 7.598 -16.781 10.492 1 92.94 59 LEU B CA 1
ATOM 2928 C C . LEU B 1 59 ? 8.938 -17.172 9.875 1 92.94 59 LEU B C 1
ATOM 2930 O O . LEU B 1 59 ? 9.523 -16.406 9.109 1 92.94 59 LEU B O 1
ATOM 2934 N N . LYS B 1 60 ? 9.391 -18.297 10.242 1 93.25 60 LYS B N 1
ATOM 2935 C CA . LYS B 1 60 ? 10.547 -18.891 9.57 1 93.25 60 LYS B CA 1
ATOM 2936 C C . LYS B 1 60 ? 10.117 -19.703 8.352 1 93.25 60 LYS B C 1
ATOM 2938 O O . LYS B 1 60 ? 9.406 -20.703 8.484 1 93.25 60 LYS B O 1
ATOM 2943 N N . VAL B 1 61 ? 10.562 -19.297 7.219 1 94.75 61 VAL B N 1
ATOM 2944 C CA . VAL B 1 61 ? 10.109 -19.906 5.973 1 94.75 61 VAL B CA 1
ATOM 2945 C C . VAL B 1 61 ? 11.273 -20.594 5.273 1 94.75 61 VAL B C 1
ATOM 2947 O O . VAL B 1 61 ? 12.352 -20.016 5.125 1 94.75 61 VAL B O 1
ATOM 2950 N N . GLY B 1 62 ? 11.039 -21.75 4.754 1 92.19 62 GLY B N 1
ATOM 2951 C CA . GLY B 1 62 ? 12.031 -22.516 4.027 1 92.19 62 GLY B CA 1
ATOM 2952 C C . GLY B 1 62 ? 12 -24 4.371 1 92.19 62 GLY B C 1
ATOM 2953 O O . GLY B 1 62 ? 11.289 -24.422 5.289 1 92.19 62 GLY B O 1
ATOM 2954 N N . PRO B 1 63 ? 12.727 -24.766 3.541 1 83.38 63 PRO B N 1
ATOM 2955 C CA . PRO B 1 63 ? 12.758 -26.203 3.805 1 83.38 63 PRO B CA 1
ATOM 2956 C C . PRO B 1 63 ? 13.305 -26.531 5.191 1 83.38 63 PRO B C 1
ATOM 2958 O O . PRO B 1 63 ? 14.023 -25.734 5.785 1 83.38 63 PRO B O 1
ATOM 2961 N N . SER B 1 64 ? 12.875 -27.594 5.695 1 75.88 64 SER B N 1
ATOM 2962 C CA . SER B 1 64 ? 13.281 -28.031 7.027 1 75.88 64 SER B CA 1
ATOM 2963 C C . SER B 1 64 ? 14.766 -28.359 7.078 1 75.88 64 SER B C 1
ATOM 2965 O O . SER B 1 64 ? 15.398 -28.234 8.125 1 75.88 64 SER B O 1
ATOM 2967 N N . ASP B 1 65 ? 15.297 -28.828 6.008 1 67.44 65 ASP B N 1
ATOM 2968 C CA . ASP B 1 65 ? 16.656 -29.359 6.039 1 67.44 65 ASP B CA 1
ATOM 2969 C C . ASP B 1 65 ? 17.688 -28.234 5.938 1 67.44 65 ASP B C 1
ATOM 2971 O O . ASP B 1 65 ? 18.891 -28.484 6.035 1 67.44 65 ASP B O 1
ATOM 2975 N N . ASP B 1 66 ? 17.5 -26.953 6.168 1 62.56 66 ASP B N 1
ATOM 2976 C CA . ASP B 1 66 ? 18.297 -25.75 6.262 1 62.56 66 ASP B CA 1
ATOM 2977 C C . ASP B 1 66 ? 19.219 -25.609 5.051 1 62.56 66 ASP B C 1
ATOM 2979 O O . ASP B 1 66 ? 20 -24.656 4.965 1 62.56 66 ASP B O 1
ATOM 2983 N N . ILE B 1 67 ? 19.328 -26.547 4.086 1 59.41 67 ILE B N 1
ATOM 2984 C CA . ILE B 1 67 ? 20.281 -26.484 2.99 1 59.41 67 ILE B CA 1
ATOM 2985 C C . ILE B 1 67 ? 19.953 -25.312 2.072 1 59.41 67 ILE B C 1
ATOM 2987 O O . ILE B 1 67 ? 20.859 -24.656 1.542 1 59.41 67 ILE B O 1
ATOM 2991 N N . HIS B 1 68 ? 18.688 -25.172 1.838 1 66.06 68 HIS B N 1
ATOM 2992 C CA . HIS B 1 68 ? 18.359 -24.141 0.854 1 66.06 68 HIS B CA 1
ATOM 2993 C C . HIS B 1 68 ? 18.078 -22.797 1.526 1 66.06 68 HIS B C 1
ATOM 2995 O O . HIS B 1 68 ? 17.672 -21.844 0.865 1 66.06 68 HIS B O 1
ATOM 3001 N N . GLY B 1 69 ? 18.359 -22.672 2.744 1 80.88 69 GLY B N 1
ATOM 3002 C CA . GLY B 1 69 ? 18.328 -21.406 3.445 1 80.88 69 GLY B CA 1
ATOM 3003 C C . GLY B 1 69 ? 16.922 -21.031 3.912 1 80.88 69 GLY B C 1
ATOM 3004 O O . GLY B 1 69 ? 15.93 -21.469 3.342 1 80.88 69 GLY B O 1
ATOM 3005 N N . ASN B 1 70 ? 16.75 -20.656 5.004 1 89.69 70 ASN B N 1
ATOM 3006 C CA . ASN B 1 70 ? 15.523 -20.125 5.59 1 89.69 70 ASN B CA 1
ATOM 3007 C C . ASN B 1 70 ? 15.586 -18.609 5.766 1 89.69 70 ASN B C 1
ATOM 3009 O O . ASN B 1 70 ? 16.672 -18.031 5.73 1 89.69 70 ASN B O 1
ATOM 3013 N N . MET B 1 71 ? 14.461 -18.047 5.684 1 91.94 71 MET B N 1
ATOM 3014 C CA . MET B 1 71 ? 14.328 -16.625 5.98 1 91.94 71 MET B CA 1
ATOM 3015 C C . MET B 1 71 ? 13.219 -16.391 7 1 91.94 71 MET B C 1
ATOM 3017 O O . MET B 1 71 ? 12.227 -17.125 7.031 1 91.94 71 MET B O 1
ATOM 3021 N N . VAL B 1 72 ? 13.438 -15.391 7.816 1 92.38 72 VAL B N 1
ATOM 3022 C CA . VAL B 1 72 ? 12.43 -15.031 8.812 1 92.38 72 VAL B CA 1
ATOM 3023 C C . VAL B 1 72 ? 11.672 -13.789 8.367 1 92.38 72 VAL B C 1
ATOM 3025 O O . VAL B 1 72 ? 12.273 -12.828 7.871 1 92.38 72 VAL B O 1
ATOM 3028 N N . PHE B 1 73 ? 10.375 -13.859 8.492 1 94.12 73 PHE B N 1
ATOM 3029 C CA . PHE B 1 73 ? 9.492 -12.742 8.164 1 94.12 73 PHE B CA 1
ATOM 3030 C C . PHE B 1 73 ? 8.711 -12.297 9.398 1 94.12 73 PHE B C 1
ATOM 3032 O O . PHE B 1 73 ? 8.25 -13.125 10.18 1 94.12 73 PHE B O 1
ATOM 3039 N N . SER B 1 74 ? 8.656 -11 9.68 1 93.25 74 SER B N 1
ATOM 3040 C CA . SER B 1 74 ? 7.77 -10.43 10.688 1 93.25 74 SER B CA 1
ATOM 3041 C C . SER B 1 74 ? 6.527 -9.82 10.047 1 93.25 74 SER B C 1
ATOM 3043 O O . SER B 1 74 ? 6.629 -8.93 9.203 1 93.25 74 SER B O 1
ATOM 3045 N N . ILE B 1 75 ? 5.402 -10.32 10.414 1 94.56 75 ILE B N 1
ATOM 3046 C CA . ILE B 1 75 ? 4.156 -9.93 9.758 1 94.56 75 ILE B CA 1
ATOM 3047 C C . ILE B 1 75 ? 3.1 -9.609 10.812 1 94.56 75 ILE B C 1
ATOM 3049 O O . ILE B 1 75 ? 2.992 -10.305 11.828 1 94.56 75 ILE B O 1
ATOM 3053 N N . HIS B 1 76 ? 2.395 -8.492 10.617 1 94.12 76 HIS B N 1
ATOM 3054 C CA . HIS B 1 76 ? 1.267 -8.195 11.492 1 94.12 76 HIS B CA 1
ATOM 3055 C C . HIS B 1 76 ? 0.229 -9.312 11.461 1 94.12 76 HIS B C 1
ATOM 3057 O O . HIS B 1 76 ? -0.235 -9.695 10.383 1 94.12 76 HIS B O 1
ATOM 3063 N N . LYS B 1 77 ? -0.14 -9.766 12.57 1 92.88 77 LYS B N 1
ATOM 3064 C CA . LYS B 1 77 ? -0.934 -10.977 12.766 1 92.88 77 LYS B CA 1
ATOM 3065 C C . LYS B 1 77 ? -2.27 -10.875 12.031 1 92.88 77 LYS B C 1
ATOM 3067 O O . LYS B 1 77 ? -2.695 -11.828 11.375 1 92.88 77 LYS B O 1
ATOM 3072 N N . ASN B 1 78 ? -2.957 -9.742 12.141 1 94 78 ASN B N 1
ATOM 3073 C CA . ASN B 1 78 ? -4.285 -9.586 11.555 1 94 78 ASN B CA 1
ATOM 3074 C C . ASN B 1 78 ? -4.238 -9.695 10.031 1 94 78 ASN B C 1
ATOM 3076 O O . ASN B 1 78 ? -5.211 -10.125 9.406 1 94 78 ASN B O 1
ATOM 3080 N N . LEU B 1 79 ? -3.123 -9.336 9.438 1 95.31 79 LEU B N 1
ATOM 3081 C CA . LEU B 1 79 ? -2.984 -9.469 7.992 1 95.31 79 LEU B CA 1
ATOM 3082 C C . LEU B 1 79 ? -2.971 -10.938 7.582 1 95.31 79 LEU B C 1
ATOM 3084 O O . LEU B 1 79 ? -3.605 -11.32 6.594 1 95.31 79 LEU B O 1
ATOM 3088 N N . LEU B 1 80 ? -2.273 -11.734 8.328 1 94 80 LEU B N 1
ATOM 3089 C CA . LEU B 1 80 ? -2.215 -13.164 8.055 1 94 80 LEU B CA 1
ATOM 3090 C C . LEU B 1 80 ? -3.584 -13.812 8.234 1 94 80 LEU B C 1
ATOM 3092 O O . LEU B 1 80 ? -4.035 -14.578 7.379 1 94 80 LEU B O 1
ATOM 3096 N N . ILE B 1 81 ? -4.223 -13.469 9.32 1 93.69 81 ILE B N 1
ATOM 3097 C CA . ILE B 1 81 ? -5.523 -14.039 9.648 1 93.69 81 ILE B CA 1
ATOM 3098 C C . ILE B 1 81 ? -6.531 -13.695 8.555 1 93.69 81 ILE B C 1
ATOM 3100 O O . ILE B 1 81 ? -7.328 -14.547 8.148 1 93.69 81 ILE B O 1
ATOM 3104 N N . ALA B 1 82 ? -6.469 -12.516 8.047 1 94.06 82 ALA B N 1
ATOM 3105 C CA . ALA B 1 82 ? -7.414 -12.039 7.039 1 94.06 82 ALA B CA 1
ATOM 3106 C C . ALA B 1 82 ? -7.133 -12.68 5.684 1 94.06 82 ALA B C 1
ATOM 3108 O O . ALA B 1 82 ? -8.023 -12.781 4.84 1 94.06 82 ALA B O 1
ATOM 3109 N N . SER B 1 83 ? -5.953 -13.141 5.395 1 94.75 83 SER B N 1
ATOM 3110 C CA . SER B 1 83 ? -5.531 -13.547 4.059 1 94.75 83 SER B CA 1
ATOM 3111 C C . SER B 1 83 ? -5.793 -15.031 3.822 1 94.75 83 SER B C 1
ATOM 3113 O O . SER B 1 83 ? -5.879 -15.484 2.678 1 94.75 83 SER B O 1
ATOM 3115 N N . SER B 1 84 ? -5.848 -15.789 4.863 1 94.62 84 SER B N 1
ATOM 3116 C CA . SER B 1 84 ? -5.832 -17.234 4.73 1 94.62 84 SER B CA 1
ATOM 3117 C C . SER B 1 84 ? -6.602 -17.906 5.863 1 94.62 84 SER B C 1
ATOM 3119 O O . SER B 1 84 ? -6.375 -17.609 7.039 1 94.62 84 SER B O 1
ATOM 3121 N N . ARG B 1 85 ? -7.395 -18.875 5.496 1 92.56 85 ARG B N 1
ATOM 3122 C CA . ARG B 1 85 ? -8.117 -19.656 6.492 1 92.56 85 ARG B CA 1
ATOM 3123 C C . ARG B 1 85 ? -7.168 -20.531 7.305 1 92.56 85 ARG B C 1
ATOM 3125 O O . ARG B 1 85 ? -7.359 -20.719 8.508 1 92.56 85 ARG B O 1
ATOM 3132 N N . ARG B 1 86 ? -6.254 -21.016 6.699 1 92.12 86 ARG B N 1
ATOM 3133 C CA . ARG B 1 86 ? -5.277 -21.859 7.379 1 92.12 86 ARG B CA 1
ATOM 3134 C C . ARG B 1 86 ? -4.48 -21.062 8.406 1 92.12 86 ARG B C 1
ATOM 3136 O O . ARG B 1 86 ? -4.262 -21.516 9.523 1 92.12 86 ARG B O 1
ATOM 3143 N N . PHE B 1 87 ? -4.027 -19.906 8.047 1 93.06 87 PHE B N 1
ATOM 3144 C CA . PHE B 1 87 ? -3.322 -19.062 9 1 93.06 87 PHE B CA 1
ATOM 3145 C C . PHE B 1 87 ? -4.242 -18.641 10.141 1 93.06 87 PHE B C 1
ATOM 3147 O O . PHE B 1 87 ? -3.812 -18.562 11.289 1 93.06 87 PHE B O 1
ATOM 3154 N N . ALA B 1 88 ? -5.492 -18.312 9.797 1 92.94 88 ALA B N 1
ATOM 3155 C CA . ALA B 1 88 ? -6.461 -17.953 10.828 1 92.94 88 ALA B CA 1
ATOM 3156 C C . ALA B 1 88 ? -6.594 -19.062 11.867 1 92.94 88 ALA B C 1
ATOM 3158 O O . ALA B 1 88 ? -6.57 -18.797 13.07 1 92.94 88 ALA B O 1
ATOM 3159 N N . LYS B 1 89 ? -6.707 -20.266 11.391 1 90.5 89 LYS B N 1
ATOM 3160 C CA . LYS B 1 89 ? -6.816 -21.422 12.289 1 90.5 89 LYS B CA 1
ATOM 3161 C C . LYS B 1 89 ? -5.543 -21.594 13.109 1 90.5 89 LYS B C 1
ATOM 3163 O O . LYS B 1 89 ? -5.605 -21.828 14.32 1 90.5 89 LYS B O 1
ATOM 3168 N N . MET B 1 90 ? -4.449 -21.453 12.492 1 86.5 90 MET B N 1
ATOM 3169 C CA . MET B 1 90 ? -3.146 -21.641 13.125 1 86.5 90 MET B CA 1
ATOM 3170 C C . MET B 1 90 ? -2.936 -20.609 14.234 1 86.5 90 MET B C 1
ATOM 3172 O O . MET B 1 90 ? -2.416 -20.938 15.305 1 86.5 90 MET B O 1
ATOM 3176 N N . LEU B 1 91 ? -3.342 -19.391 14.047 1 87.06 91 LEU B N 1
ATOM 3177 C CA . LEU B 1 91 ? -2.994 -18.297 14.938 1 87.06 91 LEU B CA 1
ATOM 3178 C C . LEU B 1 91 ? -4.102 -18.047 15.961 1 87.06 91 LEU B C 1
ATOM 3180 O O . LEU B 1 91 ? -3.873 -17.406 16.984 1 87.06 91 LEU B O 1
ATOM 3184 N N . ARG B 1 92 ? -5.305 -18.281 15.68 1 80.56 92 ARG B N 1
ATOM 3185 C CA . ARG B 1 92 ? -6.379 -18.125 16.656 1 80.56 92 ARG B CA 1
ATOM 3186 C C . ARG B 1 92 ? -6.273 -19.188 17.75 1 80.56 92 ARG B C 1
ATOM 3188 O O . ARG B 1 92 ? -6.691 -18.953 18.891 1 80.56 92 ARG B O 1
ATOM 3195 N N . THR B 1 93 ? -5.844 -20.266 17.359 1 69.5 93 THR B N 1
ATOM 3196 C CA . THR B 1 93 ? -5.734 -21.359 18.312 1 69.5 93 THR B CA 1
ATOM 3197 C C . THR B 1 93 ? -4.566 -21.141 19.266 1 69.5 93 THR B C 1
ATOM 3199 O O . THR B 1 93 ? -4.531 -21.703 20.359 1 69.5 93 THR B O 1
ATOM 3202 N N . THR B 1 94 ? -3.711 -20.219 18.812 1 63.31 94 THR B N 1
ATOM 3203 C CA . THR B 1 94 ? -2.52 -20.031 19.625 1 63.31 94 THR B CA 1
ATOM 3204 C C . THR B 1 94 ? -2.709 -18.875 20.594 1 63.31 94 THR B C 1
ATOM 3206 O O . THR B 1 94 ? -3.258 -17.828 20.234 1 63.31 94 THR B O 1
ATOM 3209 N N . GLY B 1 95 ? -3.23 -18.984 21.75 1 59.25 95 GLY B N 1
ATOM 3210 C CA . GLY B 1 95 ? -3.34 -17.984 22.812 1 59.25 95 GLY B CA 1
ATOM 3211 C C . GLY B 1 95 ? -2.447 -16.781 22.594 1 59.25 95 GLY B C 1
ATOM 3212 O O . GLY B 1 95 ? -1.9 -16.594 21.5 1 59.25 95 GLY B O 1
ATOM 3213 N N . PRO B 1 96 ? -2.389 -15.844 23.594 1 56.94 96 PRO B N 1
ATOM 3214 C CA . PRO B 1 96 ? -1.554 -14.648 23.484 1 56.94 96 PRO B CA 1
ATOM 3215 C C . PRO B 1 96 ? -0.126 -14.961 23.047 1 56.94 96 PRO B C 1
ATOM 3217 O O . PRO B 1 96 ? 0.507 -15.867 23.594 1 56.94 96 PRO B O 1
ATOM 3220 N N . LEU B 1 97 ? 0.184 -14.633 21.844 1 55.16 97 LEU B N 1
ATOM 3221 C CA . LEU B 1 97 ? 1.445 -14.992 21.219 1 55.16 97 LEU B CA 1
ATOM 3222 C C . LEU B 1 97 ? 2.625 -14.367 21.953 1 55.16 97 LEU B C 1
ATOM 3224 O O . LEU B 1 97 ? 2.572 -13.195 22.328 1 55.16 97 LEU B O 1
ATOM 3228 N N . ASP B 1 98 ? 3.373 -15.258 22.562 1 58.81 98 ASP B N 1
ATOM 3229 C CA . ASP B 1 98 ? 4.703 -14.797 22.953 1 58.81 98 ASP B CA 1
ATOM 3230 C C . ASP B 1 98 ? 5.406 -14.117 21.781 1 58.81 98 ASP B C 1
ATOM 3232 O O . ASP B 1 98 ? 5.508 -14.688 20.688 1 58.81 98 ASP B O 1
ATOM 3236 N N . ARG B 1 99 ? 5.574 -12.852 21.812 1 59.19 99 ARG B N 1
ATOM 3237 C CA . ARG B 1 99 ? 6.199 -12.031 20.781 1 59.19 99 ARG B CA 1
ATOM 3238 C C . ARG B 1 99 ? 7.43 -12.719 20.203 1 59.19 99 ARG B C 1
ATOM 3240 O O . ARG B 1 99 ? 7.852 -12.414 19.094 1 59.19 99 ARG B O 1
ATOM 3247 N N . ASN B 1 100 ? 7.844 -13.75 20.969 1 61.5 100 ASN B N 1
ATOM 3248 C CA . ASN B 1 100 ? 9.039 -14.453 20.5 1 61.5 100 ASN B CA 1
ATOM 3249 C C . ASN B 1 100 ? 8.695 -15.789 19.859 1 61.5 100 ASN B C 1
ATOM 3251 O O . ASN B 1 100 ? 9.586 -16.531 19.453 1 61.5 100 ASN B O 1
ATOM 3255 N N . GLN B 1 101 ? 7.43 -15.969 19.766 1 70.75 101 GLN B N 1
ATOM 3256 C CA . GLN B 1 101 ? 7.078 -17.25 19.156 1 70.75 101 GLN B CA 1
ATOM 3257 C C . GLN B 1 101 ? 7.258 -17.219 17.641 1 70.75 101 GLN B C 1
ATOM 3259 O O . GLN B 1 101 ? 6.762 -16.312 16.984 1 70.75 101 GLN B O 1
ATOM 3264 N N . MET B 1 102 ? 8.141 -18.156 17.203 1 81 102 MET B N 1
ATOM 3265 C CA . MET B 1 102 ? 8.438 -18.297 15.781 1 81 102 MET B CA 1
ATOM 3266 C C . MET B 1 102 ? 7.676 -19.469 15.188 1 81 102 MET B C 1
ATOM 3268 O O . MET B 1 102 ? 7.699 -20.578 15.742 1 81 102 MET B O 1
ATOM 3272 N N . TYR B 1 103 ? 6.91 -19.266 14.18 1 86.75 103 TYR B N 1
ATOM 3273 C CA . TYR B 1 103 ? 6.23 -20.312 13.422 1 86.75 103 TYR B CA 1
ATOM 3274 C C . TYR B 1 103 ? 7.012 -20.672 12.172 1 86.75 103 TYR B C 1
ATOM 3276 O O . TYR B 1 103 ? 7.664 -19.812 11.562 1 86.75 103 TYR B O 1
ATOM 3284 N N . SER B 1 104 ? 6.965 -21.969 11.844 1 90.25 104 SER B N 1
ATOM 3285 C CA . SER B 1 104 ? 7.727 -22.422 10.688 1 90.25 104 SER B CA 1
ATOM 3286 C C . SER B 1 104 ? 6.801 -22.844 9.547 1 90.25 104 SER B C 1
ATOM 3288 O O . SER B 1 104 ? 5.797 -23.516 9.773 1 90.25 104 SER B O 1
ATOM 3290 N N . ILE B 1 105 ? 7.125 -22.391 8.445 1 91.25 105 ILE B N 1
ATOM 3291 C CA . ILE B 1 105 ? 6.457 -22.797 7.211 1 91.25 105 ILE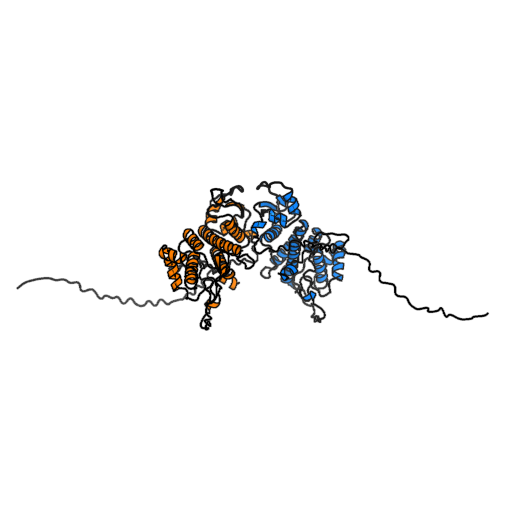 B CA 1
ATOM 3292 C C . ILE B 1 105 ? 7.453 -23.516 6.301 1 91.25 105 ILE B C 1
ATOM 3294 O O . ILE B 1 105 ? 8.406 -22.906 5.809 1 91.25 105 ILE B O 1
ATOM 3298 N N . HIS B 1 106 ? 7.215 -24.75 6.012 1 91.19 106 HIS B N 1
ATOM 3299 C CA . HIS B 1 106 ? 8.156 -25.547 5.234 1 91.19 106 HIS B CA 1
ATOM 3300 C C . HIS B 1 106 ? 7.613 -25.828 3.834 1 91.19 106 HIS B C 1
ATOM 3302 O O . HIS B 1 106 ? 8.328 -26.359 2.982 1 91.19 106 HIS B O 1
ATOM 3308 N N . ASP B 1 107 ? 6.441 -25.406 3.539 1 87.5 107 ASP B N 1
ATOM 3309 C CA . ASP B 1 107 ? 5.719 -25.797 2.332 1 87.5 107 ASP B CA 1
ATOM 3310 C C . ASP B 1 107 ? 6.086 -24.891 1.156 1 87.5 107 ASP B C 1
ATOM 3312 O O . ASP B 1 107 ? 5.59 -25.094 0.042 1 87.5 107 ASP B O 1
ATOM 3316 N N . THR B 1 108 ? 6.914 -23.922 1.463 1 91.44 108 THR B N 1
ATOM 3317 C CA . THR B 1 108 ? 7.25 -22.984 0.401 1 91.44 108 THR B CA 1
ATOM 3318 C C . THR B 1 108 ? 8.656 -22.406 0.602 1 91.44 108 THR B C 1
ATOM 3320 O O . THR B 1 108 ? 9.242 -22.578 1.673 1 91.44 108 THR B O 1
ATOM 3323 N N . SER B 1 109 ? 9.203 -21.844 -0.475 1 92.44 109 SER B N 1
ATOM 3324 C CA . SER B 1 109 ? 10.508 -21.188 -0.394 1 92.44 109 SER B CA 1
ATOM 3325 C C . SER B 1 109 ? 10.383 -19.75 0.064 1 92.44 109 SER B C 1
ATOM 3327 O O . SER B 1 109 ? 9.32 -19.141 -0.072 1 92.44 109 SER B O 1
ATOM 3329 N N . PRO B 1 110 ? 11.469 -19.172 0.6 1 93.69 110 PRO B N 1
ATOM 3330 C CA . PRO B 1 110 ? 11.469 -17.75 0.978 1 93.69 110 PRO B CA 1
ATOM 3331 C C . PRO B 1 110 ? 11.141 -16.828 -0.194 1 93.69 110 PRO B C 1
ATOM 3333 O O . PRO B 1 110 ? 10.453 -15.828 -0.018 1 93.69 110 PRO B O 1
ATOM 3336 N N . ALA B 1 111 ? 11.586 -17.188 -1.368 1 92.75 111 ALA B N 1
ATOM 3337 C CA . ALA B 1 111 ? 11.359 -16.359 -2.547 1 92.75 111 ALA B CA 1
ATOM 3338 C C . ALA B 1 111 ? 9.875 -16.219 -2.854 1 92.75 111 ALA B C 1
ATOM 3340 O O . ALA B 1 111 ? 9.383 -15.133 -3.148 1 92.75 111 ALA B O 1
ATOM 3341 N N . ILE B 1 112 ? 9.156 -17.297 -2.723 1 95.56 112 ILE B N 1
ATOM 3342 C CA . ILE B 1 112 ? 7.723 -17.297 -2.992 1 95.56 112 ILE B CA 1
ATOM 3343 C C . ILE B 1 112 ? 6.984 -16.562 -1.873 1 95.56 112 ILE B C 1
ATOM 3345 O O . ILE B 1 112 ? 6.082 -15.766 -2.135 1 95.56 112 ILE B O 1
ATOM 3349 N N . PHE B 1 113 ? 7.422 -16.828 -0.691 1 96.25 113 PHE B N 1
ATOM 3350 C CA . PHE B 1 113 ? 6.762 -16.219 0.457 1 96.25 113 PHE B CA 1
ATOM 3351 C C . PHE B 1 113 ? 6.918 -14.703 0.428 1 96.25 113 PHE B C 1
ATOM 3353 O O . PHE B 1 113 ? 6.031 -13.969 0.875 1 96.25 113 PHE B O 1
ATOM 3360 N N . LYS B 1 114 ? 7.984 -14.258 -0.126 1 95.38 114 LYS B N 1
ATOM 3361 C CA . LYS B 1 114 ? 8.203 -12.82 -0.281 1 95.38 114 LYS B CA 1
ATOM 3362 C C . LYS B 1 114 ? 7.098 -12.188 -1.12 1 95.38 114 LYS B C 1
ATOM 3364 O O . LYS B 1 114 ? 6.652 -11.07 -0.832 1 95.38 114 LYS B O 1
ATOM 3369 N N . TYR B 1 115 ? 6.66 -12.836 -2.129 1 96.69 115 TYR B N 1
ATOM 3370 C CA . TYR B 1 115 ? 5.578 -12.328 -2.961 1 96.69 115 TYR B CA 1
ATOM 3371 C C . TYR B 1 115 ? 4.277 -12.242 -2.172 1 96.69 115 TYR B C 1
ATOM 3373 O O . TYR B 1 115 ? 3.527 -11.273 -2.301 1 96.69 115 TYR B O 1
ATOM 3381 N N . PHE B 1 116 ? 4.051 -13.273 -1.414 1 97.25 116 PHE B N 1
ATOM 3382 C CA . PHE B 1 116 ? 2.875 -13.273 -0.552 1 97.25 116 PHE B CA 1
ATOM 3383 C C . PHE B 1 116 ? 2.943 -12.125 0.449 1 97.25 116 PHE B C 1
ATOM 3385 O O . PHE B 1 116 ? 1.971 -11.383 0.622 1 97.25 116 PHE B O 1
ATOM 3392 N N . ASN B 1 117 ? 4.098 -11.977 1.075 1 96.81 117 ASN B N 1
ATOM 3393 C CA . ASN B 1 117 ? 4.324 -10.883 2.012 1 96.81 117 ASN B CA 1
ATOM 3394 C C . ASN B 1 117 ? 4.082 -9.523 1.357 1 96.81 117 ASN B C 1
ATOM 3396 O O . ASN B 1 117 ? 3.473 -8.641 1.96 1 96.81 117 ASN B O 1
ATOM 3400 N N . GLU B 1 118 ? 4.586 -9.359 0.149 1 96.12 118 GLU B N 1
ATOM 3401 C CA . GLU B 1 118 ? 4.363 -8.141 -0.62 1 96.12 118 GLU B CA 1
ATOM 3402 C C . GLU B 1 118 ? 2.873 -7.875 -0.817 1 96.12 118 GLU B C 1
ATOM 3404 O O . GLU B 1 118 ? 2.402 -6.754 -0.612 1 96.12 118 GLU B O 1
ATOM 3409 N N . TYR B 1 119 ? 2.152 -8.891 -1.19 1 96.38 119 TYR B N 1
ATOM 3410 C CA . TYR B 1 119 ? 0.72 -8.75 -1.429 1 96.38 119 TYR B CA 1
ATOM 3411 C C . TYR B 1 119 ? -0.011 -8.359 -0.151 1 96.38 119 TYR B C 1
ATOM 3413 O O . TYR B 1 119 ? -0.972 -7.586 -0.19 1 96.38 119 TYR B O 1
ATOM 3421 N N . LEU B 1 120 ? 0.372 -8.883 1.014 1 96.56 120 LEU B N 1
ATOM 3422 C CA . LEU B 1 120 ? -0.275 -8.602 2.291 1 96.56 120 LEU B CA 1
ATOM 3423 C C . LEU B 1 120 ? -0.272 -7.105 2.584 1 96.56 120 LEU B C 1
ATOM 3425 O O . LEU B 1 120 ? -1.268 -6.562 3.064 1 96.56 120 LEU B O 1
ATOM 3429 N N . TYR B 1 121 ? 0.826 -6.508 2.221 1 94.5 121 TYR B N 1
ATOM 3430 C CA . TYR B 1 121 ? 0.988 -5.125 2.652 1 94.5 121 TYR B CA 1
ATOM 3431 C C . TYR B 1 121 ? 0.615 -4.156 1.535 1 94.5 121 TYR B C 1
ATOM 3433 O O . TYR B 1 121 ? 0.223 -3.018 1.797 1 94.5 121 TYR B O 1
ATOM 3441 N N . THR B 1 122 ? 0.758 -4.594 0.324 1 93 122 THR B N 1
ATOM 3442 C CA . THR B 1 122 ? 0.601 -3.627 -0.756 1 93 122 THR B CA 1
ATOM 3443 C C . THR B 1 122 ? -0.571 -4.008 -1.656 1 93 122 THR B C 1
ATOM 3445 O O . THR B 1 122 ? -1.029 -3.195 -2.463 1 93 122 THR B O 1
ATOM 3448 N N . HIS B 1 123 ? -1.011 -5.254 -1.608 1 92.19 123 HIS B N 1
ATOM 3449 C CA . HIS B 1 123 ? -2.049 -5.82 -2.463 1 92.19 123 HIS B CA 1
ATOM 3450 C C . HIS B 1 123 ? -1.595 -5.883 -3.916 1 92.19 123 HIS B C 1
ATOM 3452 O O . HIS B 1 123 ? -2.422 -5.891 -4.832 1 92.19 123 HIS B O 1
ATOM 3458 N N . ARG B 1 124 ? -0.243 -5.879 -4.066 1 91.44 124 ARG B N 1
ATOM 3459 C CA . ARG B 1 124 ? 0.326 -5.984 -5.406 1 91.44 124 ARG B CA 1
ATOM 3460 C C . ARG B 1 124 ? 1.079 -7.301 -5.578 1 91.44 124 ARG B C 1
ATOM 3462 O O . ARG B 1 124 ? 1.703 -7.793 -4.637 1 91.44 124 ARG B O 1
ATOM 3469 N N . ILE B 1 125 ? 0.976 -7.754 -6.762 1 94.75 125 ILE B N 1
ATOM 3470 C CA . ILE B 1 125 ? 1.729 -8.938 -7.168 1 94.75 125 ILE B CA 1
ATOM 3471 C C . ILE B 1 125 ? 2.781 -8.547 -8.203 1 94.75 125 ILE B C 1
ATOM 3473 O O . ILE B 1 125 ? 2.475 -7.867 -9.188 1 94.75 125 ILE B O 1
ATOM 3477 N N . PRO B 1 126 ? 4.012 -8.969 -8 1 93.31 126 PRO B N 1
ATOM 3478 C CA . PRO B 1 126 ? 5.039 -8.656 -8.992 1 93.31 126 PRO B CA 1
ATOM 3479 C C . PRO B 1 126 ? 4.691 -9.188 -10.383 1 93.31 126 PRO B C 1
ATOM 3481 O O . PRO B 1 126 ? 4.281 -10.344 -10.523 1 93.31 126 PRO B O 1
ATOM 3484 N N . VAL B 1 127 ? 4.93 -8.383 -11.312 1 93.75 127 VAL B N 1
ATOM 3485 C CA . VAL B 1 127 ? 4.496 -8.719 -12.664 1 93.75 127 VAL B CA 1
ATOM 3486 C C . VAL B 1 127 ? 5.711 -9.055 -13.531 1 93.75 127 VAL B C 1
ATOM 3488 O O . VAL B 1 127 ? 6.852 -8.828 -13.117 1 93.75 127 VAL B O 1
ATOM 3491 N N . VAL B 1 128 ? 5.422 -9.633 -14.695 1 92 128 VAL B N 1
ATOM 3492 C CA . VAL B 1 128 ? 6.422 -9.836 -15.734 1 92 128 VAL B CA 1
ATOM 3493 C C . VAL B 1 128 ? 6.461 -8.625 -16.656 1 92 128 VAL B C 1
ATOM 3495 O O . VAL B 1 128 ? 5.43 -8.203 -17.188 1 92 128 VAL B O 1
ATOM 3498 N N . SER B 1 129 ? 7.641 -8.086 -16.734 1 88.56 129 SER B N 1
ATOM 3499 C CA . SER B 1 129 ? 7.797 -6.883 -17.531 1 88.56 129 SER B CA 1
ATOM 3500 C C . SER B 1 129 ? 8.75 -7.121 -18.703 1 88.56 129 SER B C 1
ATOM 3502 O O . SER B 1 129 ? 9.633 -7.977 -18.625 1 88.56 129 SER B O 1
ATOM 3504 N N . ARG B 1 130 ? 8.57 -6.316 -19.734 1 86.19 130 ARG B N 1
ATOM 3505 C CA . ARG B 1 130 ? 9.438 -6.398 -20.906 1 86.19 130 ARG B CA 1
ATOM 3506 C C . ARG B 1 130 ? 10.852 -5.934 -20.578 1 86.19 130 ARG B C 1
ATOM 3508 O O . ARG B 1 130 ? 11.797 -6.246 -21.312 1 86.19 130 ARG B O 1
ATOM 3515 N N . ARG B 1 131 ? 11 -5.207 -19.531 1 87 131 ARG B N 1
ATOM 3516 C CA . ARG B 1 131 ? 12.297 -4.68 -19.141 1 87 131 ARG B CA 1
ATOM 3517 C C . ARG B 1 131 ? 13.172 -5.781 -18.531 1 87 131 ARG B C 1
ATOM 3519 O O . ARG B 1 131 ? 14.391 -5.625 -18.438 1 87 131 ARG B O 1
ATOM 3526 N N . LEU B 1 132 ? 12.586 -6.859 -18.203 1 88.5 132 LEU B N 1
ATOM 3527 C CA . LEU B 1 132 ? 13.32 -7.996 -17.656 1 88.5 132 LEU B CA 1
ATOM 3528 C C . LEU B 1 132 ? 13.984 -8.805 -18.766 1 88.5 132 LEU B C 1
ATOM 3530 O O . LEU B 1 132 ? 13.461 -8.883 -19.875 1 88.5 132 LEU B O 1
ATOM 3534 N N . SER B 1 133 ? 15.125 -9.312 -18.375 1 91.88 133 SER B N 1
ATOM 3535 C CA . SER B 1 133 ? 15.719 -10.273 -19.297 1 91.88 133 SER B CA 1
ATOM 3536 C C . SER B 1 133 ? 14.82 -11.492 -19.484 1 91.88 133 SER B C 1
ATOM 3538 O O . SER B 1 133 ? 13.945 -11.758 -18.656 1 91.88 133 SER B O 1
ATOM 3540 N N . LYS B 1 134 ? 15.039 -12.242 -20.547 1 89.56 134 LYS B N 1
ATOM 3541 C CA . LYS B 1 134 ? 14.242 -13.438 -20.812 1 89.56 134 LYS B CA 1
ATOM 3542 C C . LYS B 1 134 ? 14.367 -14.445 -19.672 1 89.56 134 LYS B C 1
ATOM 3544 O O . LYS B 1 134 ? 13.383 -15.062 -19.281 1 89.56 134 LYS B O 1
ATOM 3549 N N . ALA B 1 135 ? 15.562 -14.578 -19.188 1 92.75 135 ALA B N 1
ATOM 3550 C CA . ALA B 1 135 ? 15.789 -15.484 -18.062 1 92.75 135 ALA B CA 1
ATOM 3551 C C . ALA B 1 135 ? 15.008 -15.031 -16.844 1 92.75 135 ALA B C 1
ATOM 3553 O O . ALA B 1 135 ? 14.406 -15.859 -16.141 1 92.75 135 ALA B O 1
ATOM 3554 N N . GLU B 1 136 ? 14.984 -13.727 -16.656 1 93.44 136 GLU B N 1
ATOM 3555 C CA . GLU B 1 136 ? 14.258 -13.164 -15.523 1 93.44 136 GLU B CA 1
ATOM 3556 C C . GLU B 1 136 ? 12.75 -13.328 -15.703 1 93.44 136 GLU B C 1
ATOM 3558 O O . GLU B 1 136 ? 12.023 -13.578 -14.734 1 93.44 136 GLU B O 1
ATOM 3563 N N . GLN B 1 137 ? 12.32 -13.172 -16.875 1 93 137 GLN B N 1
ATOM 3564 C CA . GLN B 1 137 ? 10.906 -13.375 -17.188 1 93 137 GLN B CA 1
ATOM 3565 C C . GLN B 1 137 ? 10.484 -14.812 -16.875 1 93 137 GLN B C 1
ATOM 3567 O O . GLN B 1 137 ? 9.453 -15.047 -16.25 1 93 137 GLN B O 1
ATOM 3572 N N . GLY B 1 138 ? 11.273 -15.734 -17.328 1 93.62 138 GLY B N 1
ATOM 3573 C CA . GLY B 1 138 ? 10.992 -17.141 -17.062 1 93.62 138 GLY B CA 1
ATOM 3574 C C . GLY B 1 138 ? 10.961 -17.469 -15.586 1 93.62 138 GLY B C 1
ATOM 3575 O O . GLY B 1 138 ? 10.078 -18.203 -15.125 1 93.62 138 GLY B O 1
ATOM 3576 N N . THR B 1 139 ? 11.906 -16.922 -14.875 1 94.75 139 THR B N 1
ATOM 3577 C CA . THR B 1 139 ? 11.969 -17.141 -13.438 1 94.75 139 THR B CA 1
ATOM 3578 C C . THR B 1 139 ? 10.734 -16.578 -12.75 1 94.75 139 THR B C 1
ATOM 3580 O O . THR B 1 139 ? 10.156 -17.219 -11.867 1 94.75 139 THR B O 1
ATOM 3583 N N . ARG B 1 140 ? 10.328 -15.414 -13.164 1 95.56 140 ARG B N 1
ATOM 3584 C CA . ARG B 1 140 ? 9.141 -14.781 -12.586 1 95.56 140 ARG B CA 1
ATOM 3585 C C . ARG B 1 140 ? 7.898 -15.625 -12.828 1 95.56 140 ARG B C 1
ATOM 3587 O O . ARG B 1 140 ? 7.074 -15.797 -11.93 1 95.56 140 ARG B O 1
ATOM 3594 N N . ILE B 1 141 ? 7.762 -16.141 -13.977 1 95.12 141 ILE B N 1
ATOM 3595 C CA . ILE B 1 141 ? 6.609 -16.984 -14.312 1 95.12 141 ILE B CA 1
ATOM 3596 C C . ILE B 1 141 ? 6.598 -18.219 -13.43 1 95.12 141 ILE B C 1
ATOM 3598 O O . ILE B 1 141 ? 5.559 -18.594 -12.875 1 95.12 141 ILE B O 1
ATOM 3602 N N . LEU B 1 142 ? 7.715 -18.844 -13.312 1 96.69 142 LEU B N 1
ATOM 3603 C CA . LEU B 1 142 ? 7.852 -20.016 -12.461 1 96.69 142 LEU B CA 1
ATOM 3604 C C . LEU B 1 142 ? 7.449 -19.688 -11.023 1 96.69 142 LEU B C 1
ATOM 3606 O O . LEU B 1 142 ? 6.688 -20.438 -10.406 1 96.69 142 LEU B O 1
ATOM 3610 N N . GLU B 1 143 ? 7.93 -18.594 -10.57 1 96.5 143 GLU B N 1
ATOM 3611 C CA . GLU B 1 143 ? 7.648 -18.172 -9.195 1 96.5 143 GLU B CA 1
ATOM 3612 C C . GLU B 1 143 ? 6.168 -17.859 -9.008 1 96.5 143 GLU B C 1
ATOM 3614 O O . GLU B 1 143 ? 5.59 -18.172 -7.961 1 96.5 143 GLU B O 1
ATOM 3619 N N . LEU B 1 144 ? 5.582 -17.25 -9.969 1 97.81 144 LEU B N 1
ATOM 3620 C CA . LEU B 1 144 ? 4.156 -16.938 -9.906 1 97.81 144 LEU B CA 1
ATOM 3621 C C . LEU B 1 144 ? 3.332 -18.219 -9.852 1 97.81 144 LEU B C 1
ATOM 3623 O O . LEU B 1 144 ? 2.346 -18.297 -9.117 1 97.81 144 LEU B O 1
ATOM 3627 N N . CYS B 1 145 ? 3.688 -19.203 -10.625 1 97.56 145 CYS B N 1
ATOM 3628 C CA . CYS B 1 145 ? 2.992 -20.484 -10.578 1 97.56 145 CYS B CA 1
ATOM 3629 C C . CYS B 1 145 ? 3.127 -21.125 -9.211 1 97.56 145 CYS B C 1
ATOM 3631 O O . CYS B 1 145 ? 2.15 -21.656 -8.664 1 97.56 145 CYS B O 1
ATOM 3633 N N . GLN B 1 146 ? 4.316 -21.078 -8.672 1 96.88 146 GLN B N 1
ATOM 3634 C CA . GLN B 1 146 ? 4.531 -21.609 -7.332 1 96.88 146 GLN B CA 1
ATOM 3635 C C . GLN B 1 146 ? 3.732 -20.828 -6.289 1 96.88 146 GLN B C 1
ATOM 3637 O O . GLN B 1 146 ? 3.23 -21.422 -5.324 1 96.88 146 GLN B O 1
ATOM 3642 N N . LEU B 1 147 ? 3.688 -19.531 -6.438 1 97.75 147 LEU B N 1
ATOM 3643 C CA . LEU B 1 147 ? 2.885 -18.703 -5.551 1 97.75 147 LEU B CA 1
ATOM 3644 C C . LEU B 1 147 ? 1.425 -19.141 -5.562 1 97.75 147 LEU B C 1
ATOM 3646 O O . LEU B 1 147 ? 0.779 -19.203 -4.516 1 97.75 147 LEU B O 1
ATOM 3650 N N . TYR B 1 148 ? 0.884 -19.422 -6.77 1 98.06 148 TYR B N 1
ATOM 3651 C CA . TYR B 1 148 ? -0.499 -19.875 -6.879 1 98.06 148 TYR B CA 1
ATOM 3652 C C . TYR B 1 148 ? -0.712 -21.156 -6.102 1 98.06 148 TYR B C 1
ATOM 3654 O O . TYR B 1 148 ? -1.685 -21.297 -5.352 1 98.06 148 TYR B O 1
ATOM 3662 N N . VAL B 1 149 ? 0.154 -22.094 -6.301 1 97.12 149 VAL B N 1
ATOM 3663 C CA . VAL B 1 149 ? 0.045 -23.391 -5.637 1 97.12 149 VAL B CA 1
ATOM 3664 C C . VAL B 1 149 ? 0.096 -23.203 -4.121 1 97.12 149 VAL B C 1
ATOM 3666 O O . VAL B 1 149 ? -0.699 -23.797 -3.389 1 97.12 149 VAL B O 1
ATOM 3669 N N . PHE B 1 150 ? 0.993 -22.375 -3.68 1 95.81 150 PHE B N 1
ATOM 3670 C CA . PHE B 1 150 ? 1.088 -22.047 -2.262 1 95.81 150 PHE B CA 1
ATOM 3671 C C . PHE B 1 150 ? -0.218 -21.453 -1.754 1 95.81 150 PHE B C 1
ATOM 3673 O O . PHE B 1 150 ? -0.718 -21.844 -0.697 1 95.81 150 PHE B O 1
ATOM 3680 N N . ALA B 1 151 ? -0.69 -20.469 -2.457 1 96.94 151 ALA B N 1
ATOM 3681 C CA . ALA B 1 151 ? -1.925 -19.781 -2.074 1 96.94 151 ALA B CA 1
ATOM 3682 C C . ALA B 1 151 ? -3.082 -20.766 -1.955 1 96.94 151 ALA B C 1
ATOM 3684 O O . ALA B 1 151 ? -3.902 -20.672 -1.041 1 96.94 151 ALA B O 1
ATOM 3685 N N . GLU B 1 152 ? -3.109 -21.719 -2.883 1 95.38 152 GLU B N 1
ATOM 3686 C CA . GLU B 1 152 ? -4.133 -22.75 -2.83 1 95.38 152 GLU B CA 1
ATOM 3687 C C . GLU B 1 152 ? -3.957 -23.641 -1.603 1 95.38 152 GLU B C 1
ATOM 3689 O O . GLU B 1 152 ? -4.922 -23.922 -0.89 1 95.38 152 GLU B O 1
ATOM 3694 N N . MET B 1 153 ? -2.795 -24.031 -1.384 1 93.5 153 MET B N 1
ATOM 3695 C CA . MET B 1 153 ? -2.475 -24.922 -0.269 1 93.5 153 MET B CA 1
ATOM 3696 C C . MET B 1 153 ? -2.863 -24.281 1.062 1 93.5 153 MET B C 1
ATOM 3698 O O . MET B 1 153 ? -3.336 -24.969 1.969 1 93.5 153 MET B O 1
ATOM 3702 N N . PHE B 1 154 ? -2.682 -23.016 1.188 1 94.62 154 PHE B N 1
ATOM 3703 C CA . PHE B 1 154 ? -2.936 -22.312 2.441 1 94.62 154 PHE B CA 1
ATOM 3704 C C . PHE B 1 154 ? -4.34 -21.719 2.457 1 94.62 154 PHE B C 1
ATOM 3706 O O . PHE B 1 154 ? -4.68 -20.938 3.344 1 94.62 154 PHE B O 1
ATOM 3713 N N . GLU B 1 155 ? -5.145 -21.984 1.442 1 94.56 155 GLU B N 1
ATOM 3714 C CA . GLU B 1 155 ? -6.551 -21.609 1.374 1 94.56 155 GLU B CA 1
ATOM 3715 C C . GLU B 1 155 ? -6.707 -20.094 1.465 1 94.56 155 GLU B C 1
ATOM 3717 O O . GLU B 1 155 ? -7.488 -19.594 2.277 1 94.56 155 GLU B O 1
ATOM 3722 N N . MET B 1 156 ? -5.992 -19.438 0.66 1 95.12 156 MET B N 1
ATOM 3723 C CA . MET B 1 156 ? -6.055 -17.969 0.626 1 95.12 156 MET B CA 1
ATOM 3724 C C . MET B 1 156 ? -7.277 -17.5 -0.151 1 95.12 156 MET B C 1
ATOM 3726 O O . MET B 1 156 ? -7.961 -18.297 -0.789 1 95.12 156 MET B O 1
ATOM 3730 N N . ASP B 1 157 ? -7.5 -16.203 0.002 1 91.5 157 ASP B N 1
ATOM 3731 C CA . ASP B 1 157 ? -8.703 -15.625 -0.6 1 91.5 157 ASP B CA 1
ATOM 3732 C C . ASP B 1 157 ? -8.688 -15.789 -2.117 1 91.5 157 ASP B C 1
ATOM 3734 O O . ASP B 1 157 ? -7.625 -15.719 -2.744 1 91.5 157 ASP B O 1
ATOM 3738 N N . ASN B 1 158 ? -9.852 -15.906 -2.695 1 92.56 158 ASN B N 1
ATOM 3739 C CA . ASN B 1 158 ? -10.016 -16.125 -4.129 1 92.56 158 ASN B CA 1
ATOM 3740 C C . ASN B 1 158 ? -9.492 -14.938 -4.934 1 92.56 158 ASN B C 1
ATOM 3742 O O . ASN B 1 158 ? -8.969 -15.109 -6.035 1 92.56 158 ASN B O 1
ATOM 3746 N N . THR B 1 159 ? -9.719 -13.773 -4.434 1 92.5 159 THR B N 1
ATOM 3747 C CA . THR B 1 159 ? -9.234 -12.594 -5.133 1 92.5 159 THR B CA 1
ATOM 3748 C C . THR B 1 159 ? -7.734 -12.688 -5.387 1 92.5 159 THR B C 1
ATOM 3750 O O . THR B 1 159 ? -7.266 -12.367 -6.48 1 92.5 159 THR B O 1
ATOM 3753 N N . PHE B 1 160 ? -7.051 -13.117 -4.383 1 95.75 160 PHE B N 1
ATOM 3754 C CA . PHE B 1 160 ? -5.605 -13.266 -4.523 1 95.75 160 PHE B CA 1
ATOM 3755 C C . PHE B 1 160 ? -5.273 -14.32 -5.574 1 95.75 160 PHE B C 1
ATOM 3757 O O . PHE B 1 160 ? -4.438 -14.086 -6.449 1 95.75 160 PHE B O 1
ATOM 3764 N N . LEU B 1 161 ? -5.902 -15.445 -5.535 1 95.94 161 LEU B N 1
ATOM 3765 C CA . LEU B 1 161 ? -5.691 -16.5 -6.512 1 95.94 161 LEU B CA 1
ATOM 3766 C C . LEU B 1 161 ? -5.992 -16.016 -7.922 1 95.94 161 LEU B C 1
ATOM 3768 O O . LEU B 1 161 ? -5.207 -16.25 -8.844 1 95.94 161 LEU B O 1
ATOM 3772 N N . ASN B 1 162 ? -7.09 -15.336 -8.055 1 94.88 162 ASN B N 1
ATOM 3773 C CA . ASN B 1 162 ? -7.488 -14.812 -9.359 1 94.88 162 ASN B CA 1
ATOM 3774 C C . ASN B 1 162 ? -6.484 -13.789 -9.883 1 94.88 162 ASN B C 1
ATOM 3776 O O . ASN B 1 162 ? -6.152 -13.789 -11.07 1 94.88 162 ASN B O 1
ATOM 3780 N N . LYS B 1 163 ? -5.988 -13.008 -9.023 1 94.62 163 LYS B N 1
ATOM 3781 C CA . LYS B 1 163 ? -4.992 -12.023 -9.438 1 94.62 163 LYS B CA 1
ATOM 3782 C C . LYS B 1 163 ? -3.701 -12.703 -9.891 1 94.62 163 LYS B C 1
ATOM 3784 O O . LYS B 1 163 ? -3.053 -12.25 -10.836 1 94.62 163 LYS B O 1
ATOM 3789 N N . ILE B 1 164 ? -3.32 -13.766 -9.203 1 97.19 164 ILE B N 1
ATOM 3790 C CA . ILE B 1 164 ? -2.092 -14.469 -9.562 1 97.19 164 ILE B CA 1
ATOM 3791 C C . ILE B 1 164 ? -2.229 -15.062 -10.961 1 97.19 164 ILE B C 1
ATOM 3793 O O . ILE B 1 164 ? -1.338 -14.898 -11.805 1 97.19 164 ILE B O 1
ATOM 3797 N N . ILE B 1 165 ? -3.297 -15.758 -11.18 1 96 165 ILE B N 1
ATOM 3798 C CA . ILE B 1 165 ? -3.439 -16.406 -12.477 1 96 165 ILE B CA 1
ATOM 3799 C C . ILE B 1 165 ? -3.504 -15.359 -13.578 1 96 165 ILE B C 1
ATOM 3801 O O . ILE B 1 165 ? -2.977 -15.562 -14.672 1 96 165 ILE B O 1
ATOM 3805 N N . ASP B 1 166 ? -4.191 -14.219 -13.352 1 93.38 166 ASP B N 1
ATOM 3806 C CA . ASP B 1 166 ? -4.168 -13.117 -14.312 1 93.38 166 ASP B CA 1
ATOM 3807 C C . ASP B 1 166 ? -2.736 -12.688 -14.617 1 93.38 166 ASP B C 1
ATOM 3809 O O . ASP B 1 166 ? -2.383 -12.461 -15.781 1 93.38 166 ASP B O 1
ATOM 3813 N N . THR B 1 167 ? -1.982 -12.578 -13.602 1 94.75 167 THR B N 1
ATOM 3814 C CA . THR B 1 167 ? -0.6 -12.141 -13.75 1 94.75 167 THR B CA 1
ATOM 3815 C C . THR B 1 167 ? 0.214 -13.164 -14.531 1 94.75 167 THR B C 1
ATOM 3817 O O . THR B 1 167 ? 1.093 -12.805 -15.312 1 94.75 167 THR B O 1
ATOM 3820 N N . ILE B 1 168 ? -0.04 -14.406 -14.281 1 96.06 168 ILE B N 1
ATOM 3821 C CA . ILE B 1 168 ? 0.612 -15.477 -15.031 1 96.06 168 ILE B CA 1
ATOM 3822 C C . ILE B 1 168 ? 0.258 -15.359 -16.516 1 96.06 168 ILE B C 1
ATOM 3824 O O . ILE B 1 168 ? 1.141 -15.383 -17.375 1 96.06 168 ILE B O 1
ATOM 3828 N N . GLN B 1 169 ? -1.054 -15.203 -16.797 1 93.31 169 GLN B N 1
ATOM 3829 C CA . GLN B 1 169 ? -1.515 -15.07 -18.172 1 93.31 169 GLN B CA 1
ATOM 3830 C C . GLN B 1 169 ? -0.853 -13.875 -18.859 1 93.31 169 GLN B C 1
ATOM 3832 O O . GLN B 1 169 ? -0.266 -14.023 -19.938 1 93.31 169 GLN B O 1
ATOM 3837 N N . ASP B 1 170 ? -0.917 -12.797 -18.234 1 91 170 ASP B N 1
ATOM 3838 C CA . ASP B 1 170 ? -0.32 -11.586 -18.797 1 91 170 ASP B CA 1
ATOM 3839 C C . ASP B 1 170 ? 1.188 -11.75 -18.969 1 91 170 ASP B C 1
ATOM 3841 O O . ASP B 1 170 ? 1.756 -11.273 -19.953 1 91 170 ASP B O 1
ATOM 3845 N N . GLY B 1 171 ? 1.742 -12.344 -17.984 1 92.25 171 GLY B N 1
ATOM 3846 C CA . GLY B 1 171 ? 3.178 -12.555 -18.062 1 92.25 171 GLY B CA 1
ATOM 3847 C C . GLY B 1 171 ? 3.594 -13.398 -19.25 1 92.25 171 GLY B C 1
ATOM 3848 O O . GLY B 1 171 ? 4.574 -13.086 -19.938 1 92.25 171 GLY B O 1
ATOM 3849 N N . LEU B 1 172 ? 2.92 -14.445 -19.484 1 92.38 172 LEU B N 1
ATOM 3850 C CA . LEU B 1 172 ? 3.203 -15.305 -20.625 1 92.38 172 LEU B CA 1
ATOM 3851 C C . LEU B 1 172 ? 2.98 -14.555 -21.938 1 92.38 172 LEU B C 1
ATOM 3853 O O . LEU B 1 172 ? 3.727 -14.742 -22.906 1 92.38 172 LEU B O 1
ATOM 3857 N N . ALA B 1 173 ? 1.974 -13.742 -21.969 1 88.56 173 ALA B N 1
ATOM 3858 C CA . ALA B 1 173 ? 1.717 -12.922 -23.141 1 88.56 173 ALA B CA 1
ATOM 3859 C C . ALA B 1 173 ? 2.857 -11.938 -23.391 1 88.56 173 ALA B C 1
ATOM 3861 O O . ALA B 1 173 ? 3.348 -11.82 -24.516 1 88.56 173 ALA B O 1
ATOM 3862 N N . VAL B 1 174 ? 3.271 -11.297 -22.375 1 86.69 174 VAL B N 1
ATOM 3863 C CA . VAL B 1 174 ? 4.332 -10.305 -22.453 1 86.69 174 VAL B CA 1
ATOM 3864 C C . VAL B 1 174 ? 5.637 -10.969 -22.906 1 86.69 174 VAL B C 1
ATOM 3866 O O . VAL B 1 174 ? 6.367 -10.43 -23.734 1 86.69 174 VAL B O 1
ATOM 3869 N N . SER B 1 175 ? 5.922 -12.125 -22.359 1 89 175 SER B N 1
ATOM 3870 C CA . SER B 1 175 ? 7.168 -12.828 -22.656 1 89 175 SER B CA 1
ATOM 3871 C C . SER B 1 175 ? 7.059 -13.617 -23.953 1 89 175 SER B C 1
ATOM 3873 O O . SER B 1 175 ? 8.062 -14.125 -24.469 1 89 175 SER B O 1
ATOM 3875 N N . SER B 1 176 ? 5.828 -13.734 -24.438 1 88.69 176 SER B N 1
ATOM 3876 C CA . SER B 1 176 ? 5.559 -14.516 -25.641 1 88.69 176 SER B CA 1
ATOM 3877 C C . SER B 1 176 ? 6.051 -15.953 -25.5 1 88.69 176 SER B C 1
ATOM 3879 O O . SER B 1 176 ? 6.707 -16.484 -26.391 1 88.69 176 SER B O 1
ATOM 3881 N N . THR B 1 177 ? 5.801 -16.531 -24.359 1 90.44 177 THR B N 1
ATOM 3882 C CA . THR B 1 177 ? 6.191 -17.906 -24.078 1 90.44 177 THR B CA 1
ATOM 3883 C C . THR B 1 177 ? 5.008 -18.703 -23.547 1 90.44 177 THR B C 1
ATOM 3885 O O . THR B 1 177 ? 3.951 -18.141 -23.25 1 90.44 177 THR B O 1
ATOM 3888 N N . PHE B 1 178 ? 5.176 -20.016 -23.531 1 90.81 178 PHE B N 1
ATOM 3889 C CA . PHE B 1 178 ? 4.211 -20.953 -22.938 1 90.81 178 PHE B CA 1
ATOM 3890 C C . PHE B 1 178 ? 4.789 -21.625 -21.703 1 90.81 178 PHE B C 1
ATOM 3892 O O . PHE B 1 178 ? 5.996 -21.562 -21.469 1 90.81 178 PHE B O 1
ATOM 3899 N N . LEU B 1 179 ? 3.852 -22.219 -21.016 1 93.69 179 LEU B N 1
ATOM 3900 C CA . LEU B 1 179 ? 4.332 -23.031 -19.922 1 93.69 179 LEU B CA 1
ATOM 3901 C C . LEU B 1 179 ? 5.105 -24.25 -20.438 1 93.69 179 LEU B C 1
ATOM 3903 O O . LEU B 1 179 ? 4.648 -24.938 -21.344 1 93.69 179 LEU B O 1
ATOM 3907 N N . SER B 1 180 ? 6.281 -24.469 -19.859 1 90.62 180 SER B N 1
ATOM 3908 C CA . SER B 1 180 ? 7.059 -25.641 -20.234 1 90.62 180 SER B CA 1
ATOM 3909 C C . SER B 1 180 ? 6.441 -26.922 -19.688 1 90.62 180 SER B C 1
ATOM 3911 O O . SER B 1 180 ? 5.711 -26.891 -18.688 1 90.62 180 SER B O 1
ATOM 3913 N N . PHE B 1 181 ? 6.805 -27.984 -20.328 1 90.88 181 PHE B N 1
ATOM 3914 C CA . PHE B 1 181 ? 6.34 -29.297 -19.875 1 90.88 181 PHE B CA 1
ATOM 3915 C C . PHE B 1 181 ? 6.762 -29.547 -18.438 1 90.88 181 PHE B C 1
ATOM 3917 O O . PHE B 1 181 ? 5.965 -30.016 -17.625 1 90.88 181 PHE B O 1
ATOM 3924 N N . SER B 1 182 ? 7.988 -29.266 -18.141 1 92.12 182 SER B N 1
ATOM 3925 C CA . SER B 1 182 ? 8.523 -29.5 -16.797 1 92.12 182 SER B CA 1
ATOM 3926 C C . SER B 1 182 ? 7.75 -28.719 -15.742 1 92.12 182 SER B C 1
ATOM 3928 O O . SER B 1 182 ? 7.465 -29.234 -14.664 1 92.12 182 SER B O 1
ATOM 3930 N N . LEU B 1 183 ? 7.449 -27.516 -16.031 1 93.94 183 LEU B N 1
ATOM 3931 C CA . LEU B 1 183 ? 6.695 -26.672 -15.102 1 93.94 183 LEU B CA 1
ATOM 3932 C C . LEU B 1 183 ? 5.281 -27.219 -14.914 1 93.94 183 LEU B C 1
ATOM 3934 O O . LEU B 1 183 ? 4.789 -27.297 -13.789 1 93.94 183 LEU B O 1
ATOM 3938 N N . VAL B 1 184 ? 4.613 -27.594 -15.992 1 94.56 184 VAL B N 1
ATOM 3939 C CA . VAL B 1 184 ? 3.262 -28.141 -15.93 1 94.56 184 VAL B CA 1
ATOM 3940 C C . VAL B 1 184 ? 3.254 -29.406 -15.086 1 94.56 184 VAL B C 1
ATOM 3942 O O . VAL B 1 184 ? 2.379 -29.594 -14.242 1 94.56 184 VAL B O 1
ATOM 3945 N N . ARG B 1 185 ? 4.215 -30.266 -15.336 1 93.12 185 ARG B N 1
ATOM 3946 C CA . ARG B 1 185 ? 4.32 -31.484 -14.562 1 93.12 185 ARG B CA 1
ATOM 3947 C C . ARG B 1 185 ? 4.457 -31.188 -13.078 1 93.12 185 ARG B C 1
ATOM 3949 O O . ARG B 1 185 ? 3.797 -31.828 -12.25 1 93.12 185 ARG B O 1
ATOM 3956 N N . ASN B 1 186 ? 5.293 -30.266 -12.727 1 92.69 186 ASN B N 1
ATOM 3957 C CA . ASN B 1 186 ? 5.484 -29.859 -11.336 1 92.69 186 ASN B CA 1
ATOM 3958 C C . ASN B 1 186 ? 4.199 -29.312 -10.734 1 92.69 186 ASN B C 1
ATOM 3960 O O . ASN B 1 186 ? 3.869 -29.609 -9.586 1 92.69 186 ASN B O 1
ATOM 3964 N N . ILE B 1 187 ? 3.49 -28.469 -11.469 1 95 187 ILE B N 1
ATOM 3965 C CA . ILE B 1 187 ? 2.219 -27.906 -11.023 1 95 187 ILE B CA 1
ATOM 3966 C C . ILE B 1 187 ? 1.238 -29.031 -10.719 1 95 187 ILE B C 1
ATOM 3968 O O . ILE B 1 187 ? 0.595 -29.047 -9.664 1 95 187 ILE B O 1
ATOM 3972 N N . LEU B 1 188 ? 1.148 -30 -11.609 1 93.69 188 LEU B N 1
ATOM 3973 C CA . LEU B 1 188 ? 0.213 -31.109 -11.453 1 93.69 188 LEU B CA 1
ATOM 3974 C C . LEU B 1 188 ? 0.548 -31.938 -10.219 1 93.69 188 LEU B C 1
ATOM 3976 O O . LEU B 1 188 ? -0.349 -32.469 -9.555 1 93.69 188 LEU B O 1
ATOM 3980 N N . GLU B 1 189 ? 1.748 -31.984 -9.836 1 92 189 GLU B N 1
ATOM 3981 C CA . GLU B 1 189 ? 2.207 -32.781 -8.703 1 92 189 GLU B CA 1
ATOM 3982 C C . GLU B 1 189 ? 1.871 -32.094 -7.379 1 92 189 GLU B C 1
ATOM 3984 O O . GLU B 1 189 ? 1.738 -32.781 -6.348 1 92 189 GLU B O 1
ATOM 3989 N N . HIS B 1 190 ? 1.659 -30.812 -7.379 1 91.56 190 HIS B N 1
ATOM 3990 C CA . HIS B 1 190 ? 1.591 -30.109 -6.102 1 91.56 190 HIS B CA 1
ATOM 3991 C C . HIS B 1 190 ? 0.269 -29.375 -5.957 1 91.56 190 HIS B C 1
ATOM 3993 O O . HIS B 1 190 ? -0.063 -28.891 -4.867 1 91.56 190 HIS B O 1
ATOM 3999 N N . SER B 1 191 ? -0.441 -29.203 -7 1 92.31 191 SER B N 1
ATOM 4000 C CA . SER B 1 191 ? -1.703 -28.484 -6.945 1 92.31 191 SER B CA 1
ATOM 4001 C C . SER B 1 191 ? -2.877 -29.422 -6.699 1 92.31 191 SER B C 1
ATOM 4003 O O . SER B 1 191 ? -2.732 -30.641 -6.805 1 92.31 191 SER B O 1
ATOM 4005 N N . LYS B 1 192 ? -4 -28.875 -6.324 1 90.06 192 LYS B N 1
ATOM 4006 C CA . LYS B 1 192 ? -5.211 -29.641 -6.055 1 90.06 192 LYS B CA 1
ATOM 4007 C C . LYS B 1 192 ? -5.93 -30.016 -7.348 1 90.06 192 LYS B C 1
ATOM 4009 O O . LYS B 1 192 ? -5.863 -29.281 -8.336 1 90.06 192 LYS B O 1
ATOM 4014 N N . PRO B 1 193 ? -6.684 -31.125 -7.242 1 88.56 193 PRO B N 1
ATOM 4015 C CA . PRO B 1 193 ? -7.516 -31.438 -8.406 1 88.56 193 PRO B CA 1
ATOM 4016 C C . PRO B 1 193 ? -8.531 -30.344 -8.727 1 88.56 193 PRO B C 1
ATOM 4018 O O . PRO B 1 193 ? -9.031 -29.672 -7.816 1 88.56 193 PRO B O 1
ATOM 4021 N N . GLU B 1 194 ? -8.727 -30.031 -9.922 1 86.44 194 GLU B N 1
ATOM 4022 C CA . GLU B 1 194 ? -9.703 -29.078 -10.43 1 86.44 194 GLU B CA 1
ATOM 4023 C C . GLU B 1 194 ? -9.234 -27.641 -10.211 1 86.44 194 GLU B C 1
ATOM 4025 O O . GLU B 1 194 ? -10.023 -26.703 -10.328 1 86.44 194 GLU B O 1
ATOM 4030 N N . SER B 1 195 ? -8 -27.484 -9.781 1 93.69 195 SER B N 1
ATOM 4031 C CA . SER B 1 195 ? -7.414 -26.156 -9.656 1 93.69 195 SER B CA 1
ATOM 4032 C C . SER B 1 195 ? -7.531 -25.375 -10.961 1 93.69 195 SER B C 1
ATOM 4034 O O . SER B 1 195 ? -7.273 -25.906 -12.039 1 93.69 195 SER B O 1
ATOM 4036 N N . PRO B 1 196 ? -7.91 -24.125 -10.906 1 93.94 196 PRO B N 1
ATOM 4037 C CA . PRO B 1 196 ? -7.902 -23.297 -12.117 1 93.94 196 PRO B CA 1
ATOM 4038 C C . PRO B 1 196 ? -6.539 -23.281 -12.812 1 93.94 196 PRO B C 1
ATOM 4040 O O . PRO B 1 196 ? -6.469 -23.172 -14.039 1 93.94 196 PRO B O 1
ATOM 4043 N N . LEU B 1 197 ? -5.508 -23.406 -12.039 1 97 197 LEU B N 1
ATOM 4044 C CA . LEU B 1 197 ? -4.176 -23.422 -12.633 1 97 197 LEU B CA 1
ATOM 4045 C C . LEU B 1 197 ? -3.965 -24.672 -13.477 1 97 197 LEU B C 1
ATOM 4047 O O . LEU B 1 197 ? -3.305 -24.625 -14.516 1 97 197 LEU B O 1
ATOM 4051 N N . ARG B 1 198 ? -4.465 -25.797 -13.055 1 95.25 198 ARG B N 1
ATOM 4052 C CA . ARG B 1 198 ? -4.406 -27 -13.859 1 95.25 198 ARG B CA 1
ATOM 4053 C C . ARG B 1 198 ? -5.191 -26.844 -15.156 1 95.25 198 ARG B C 1
ATOM 4055 O O . ARG B 1 198 ? -4.75 -27.297 -16.219 1 95.25 198 ARG B O 1
ATOM 4062 N N . LYS B 1 199 ? -6.367 -26.219 -15.031 1 93.19 199 LYS B N 1
ATOM 4063 C CA . LYS B 1 199 ? -7.145 -25.938 -16.234 1 93.19 199 LYS B CA 1
ATOM 4064 C C . LYS B 1 199 ? -6.344 -25.078 -17.219 1 93.19 199 LYS B C 1
ATOM 4066 O O . LYS B 1 199 ? -6.371 -25.328 -18.422 1 93.19 199 LYS B O 1
ATOM 4071 N N . PHE B 1 200 ? -5.734 -24.125 -16.672 1 95.62 200 PHE B N 1
ATOM 4072 C CA . PHE B 1 200 ? -4.918 -23.234 -17.5 1 95.62 200 PHE B CA 1
ATOM 4073 C C . PHE B 1 200 ? -3.77 -24.016 -18.141 1 95.62 200 PHE B C 1
ATOM 4075 O O . PHE B 1 200 ? -3.434 -23.781 -19.312 1 95.62 200 PHE B O 1
ATOM 4082 N N . CYS B 1 201 ? -3.145 -24.906 -17.422 1 95.19 201 CYS B N 1
ATOM 4083 C CA . CYS B 1 201 ? -2.096 -25.766 -17.953 1 95.19 201 CYS B CA 1
ATOM 4084 C C . CYS B 1 201 ? -2.607 -26.562 -19.141 1 95.19 201 CYS B C 1
ATOM 4086 O O . CYS B 1 201 ? -1.927 -26.672 -20.172 1 95.19 201 CYS B O 1
ATOM 4088 N N . ALA B 1 202 ? -3.746 -27.109 -19 1 93.12 202 ALA B N 1
ATOM 4089 C CA . ALA B 1 202 ? -4.348 -27.891 -20.078 1 93.12 202 ALA B CA 1
ATOM 4090 C C . ALA B 1 202 ? -4.613 -27.031 -21.297 1 93.12 202 ALA B C 1
ATOM 4092 O O . ALA B 1 202 ? -4.352 -27.438 -22.422 1 93.12 202 ALA B O 1
ATOM 4093 N N . ALA B 1 203 ? -5.145 -25.828 -21.062 1 90.75 203 ALA B N 1
ATOM 4094 C CA . ALA B 1 203 ? -5.395 -24.891 -22.156 1 90.75 203 ALA B CA 1
ATOM 4095 C C . ALA B 1 203 ? -4.102 -24.531 -22.875 1 90.75 203 ALA B C 1
ATOM 4097 O O . ALA B 1 203 ? -4.074 -24.438 -24.094 1 90.75 203 ALA B O 1
ATOM 4098 N N . ASN B 1 204 ? -3.109 -24.297 -22.109 1 91.38 204 ASN B N 1
ATOM 4099 C CA . ASN B 1 204 ? -1.793 -24 -22.672 1 91.38 204 ASN B CA 1
ATOM 4100 C C . ASN B 1 204 ? -1.264 -25.156 -23.516 1 91.38 204 ASN B C 1
ATOM 4102 O O . ASN B 1 204 ? -0.745 -24.938 -24.609 1 91.38 204 ASN B O 1
ATOM 4106 N N . ALA B 1 205 ? -1.387 -26.359 -23.016 1 90.06 205 ALA B N 1
ATOM 4107 C CA . ALA B 1 205 ? -0.953 -27.547 -23.75 1 90.06 205 ALA B CA 1
ATOM 4108 C C . ALA B 1 205 ? -1.728 -27.703 -25.062 1 90.06 205 ALA B C 1
ATOM 4110 O O . ALA B 1 205 ? -1.146 -28 -26.094 1 90.06 205 ALA B O 1
ATOM 4111 N N . LEU B 1 206 ? -3 -27.484 -24.969 1 87.81 206 LEU B N 1
ATOM 4112 C CA . LEU B 1 206 ? -3.859 -27.562 -26.141 1 87.81 206 LEU B CA 1
ATOM 4113 C C . LEU B 1 206 ? -3.424 -26.578 -27.219 1 87.81 206 LEU B C 1
ATOM 4115 O O . LEU B 1 206 ? -3.248 -26.938 -28.375 1 87.81 206 LEU B O 1
ATOM 4119 N N . TYR B 1 207 ? -3.242 -25.391 -26.781 1 86.31 207 TYR B N 1
ATOM 4120 C CA . TYR B 1 207 ? -2.85 -24.344 -27.734 1 86.31 207 TYR B CA 1
ATOM 4121 C C . TYR B 1 207 ? -1.476 -24.641 -28.328 1 86.31 207 TYR B C 1
ATOM 4123 O O . TYR B 1 207 ? -1.258 -24.469 -29.531 1 86.31 207 TYR B O 1
ATOM 4131 N N . SER B 1 208 ? -0.557 -25.109 -27.5 1 84.56 208 SER B N 1
ATOM 4132 C CA . SER B 1 208 ? 0.775 -25.484 -27.953 1 84.56 208 SER B CA 1
ATOM 4133 C C . SER B 1 208 ? 0.701 -26.562 -29.031 1 84.56 208 SER B C 1
ATOM 4135 O O . SER B 1 208 ? 1.492 -26.562 -29.969 1 84.56 208 SER B O 1
ATOM 4137 N N . ALA B 1 209 ? -0.186 -27.438 -28.844 1 83.12 209 ALA B N 1
ATOM 4138 C CA . ALA B 1 209 ? -0.356 -28.531 -29.797 1 83.12 209 ALA B CA 1
ATOM 4139 C C . ALA B 1 209 ? -0.852 -28.016 -31.141 1 83.12 209 ALA B C 1
ATOM 4141 O O . ALA B 1 209 ? -0.657 -28.672 -32.188 1 83.12 209 ALA B O 1
ATOM 4142 N N . MET B 1 210 ? -1.454 -26.891 -31.125 1 79.25 210 MET B N 1
ATOM 4143 C CA . MET B 1 210 ? -2.047 -26.328 -32.344 1 79.25 210 MET B CA 1
ATOM 4144 C C . MET B 1 210 ? -1.065 -25.406 -33.031 1 79.25 210 MET B C 1
ATOM 4146 O O . MET B 1 210 ? -1.312 -24.984 -34.188 1 79.25 210 MET B O 1
ATOM 4150 N N . VAL B 1 211 ? -0.068 -25.047 -32.406 1 75.62 211 VAL B N 1
ATOM 4151 C CA . VAL B 1 211 ? 0.948 -24.188 -33 1 75.62 211 VAL B CA 1
ATOM 4152 C C . VAL B 1 211 ? 2.006 -25.047 -33.688 1 75.62 211 VAL B C 1
ATOM 4154 O O . VAL B 1 211 ? 2.697 -25.828 -33.031 1 75.62 211 VAL B O 1
ATOM 4157 N N . PRO B 1 212 ? 2.189 -24.859 -34.969 1 80.06 212 PRO B N 1
ATOM 4158 C CA . PRO B 1 212 ? 3.166 -25.672 -35.688 1 80.06 212 PRO B CA 1
ATOM 4159 C C . PRO B 1 212 ? 4.602 -25.406 -35.25 1 80.06 212 PRO B C 1
ATOM 4161 O O . PRO B 1 212 ? 4.961 -24.266 -34.938 1 80.06 212 PRO B O 1
ATOM 4164 N N . GLY B 1 213 ? 5.418 -26.469 -35.156 1 78.31 213 GLY B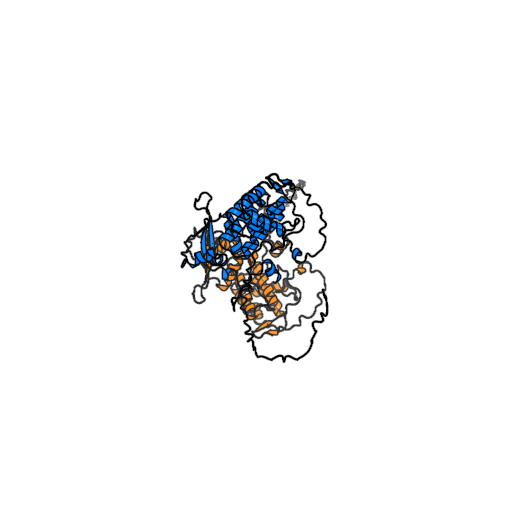 N 1
ATOM 4165 C CA . GLY B 1 213 ? 6.844 -26.312 -34.938 1 78.31 213 GLY B CA 1
ATOM 4166 C C . GLY B 1 213 ? 7.215 -26.406 -33.469 1 78.31 213 GLY B C 1
ATOM 4167 O O . GLY B 1 213 ? 8.398 -26.438 -33.125 1 78.31 213 GLY B O 1
ATOM 4168 N N . LEU B 1 214 ? 6.203 -26.391 -32.656 1 82 214 LEU B N 1
ATOM 4169 C CA . LEU B 1 214 ? 6.508 -26.484 -31.25 1 82 214 LEU B CA 1
ATOM 4170 C C . LEU B 1 214 ? 6.652 -27.938 -30.828 1 82 214 LEU B C 1
ATOM 4172 O O . LEU B 1 214 ? 5.906 -28.812 -31.297 1 82 214 LEU B O 1
ATOM 4176 N N . ASP B 1 215 ? 7.625 -28.156 -30 1 83.62 215 ASP B N 1
ATOM 4177 C CA . ASP B 1 215 ? 7.809 -29.484 -29.438 1 83.62 215 ASP B CA 1
ATOM 4178 C C . ASP B 1 215 ? 6.723 -29.797 -28.406 1 83.62 215 ASP B C 1
ATOM 4180 O O . ASP B 1 215 ? 6.66 -29.172 -27.344 1 83.62 215 ASP B O 1
ATOM 4184 N N . THR B 1 216 ? 5.918 -30.781 -28.719 1 85.69 216 THR B N 1
ATOM 4185 C CA . THR B 1 216 ? 4.809 -31.141 -27.844 1 85.69 216 THR B CA 1
ATOM 4186 C C . THR B 1 216 ? 5.012 -32.531 -27.25 1 85.69 216 THR B C 1
ATOM 4188 O O . THR B 1 216 ? 4.078 -33.094 -26.688 1 85.69 216 THR B O 1
ATOM 4191 N N . THR B 1 217 ? 6.223 -33.062 -27.312 1 90.75 217 THR B N 1
ATOM 4192 C CA . THR B 1 217 ? 6.5 -34.438 -26.859 1 90.75 217 THR B CA 1
ATOM 4193 C C . THR B 1 217 ? 6.184 -34.562 -25.375 1 90.75 217 THR B C 1
ATOM 4195 O O . THR B 1 217 ? 5.59 -35.562 -24.953 1 90.75 217 THR B O 1
ATOM 4198 N N . GLY B 1 218 ? 6.57 -33.688 -24.656 1 90.38 218 GLY B N 1
ATOM 4199 C CA . GLY B 1 218 ? 6.281 -33.719 -23.234 1 90.38 218 GLY B CA 1
ATOM 4200 C C . GLY B 1 218 ? 4.797 -33.719 -22.922 1 90.38 218 GLY B C 1
ATOM 4201 O O . GLY B 1 218 ? 4.328 -34.469 -22.094 1 90.38 218 GLY B O 1
ATOM 4202 N N . PHE B 1 219 ? 4.07 -32.938 -23.562 1 90.75 219 PHE B N 1
ATOM 4203 C CA . PHE B 1 219 ? 2.631 -32.844 -23.344 1 90.75 219 PHE B CA 1
ATOM 4204 C C . PHE B 1 219 ? 1.933 -34.094 -23.812 1 90.75 219 PHE B C 1
ATOM 4206 O O . PHE B 1 219 ? 0.97 -34.562 -23.188 1 90.75 219 PHE B O 1
ATOM 4213 N N . GLN B 1 220 ? 2.428 -34.656 -24.922 1 90.75 220 GLN B N 1
ATOM 4214 C CA . GLN B 1 220 ? 1.887 -35.938 -25.375 1 90.75 220 GLN B CA 1
ATOM 4215 C C . GLN B 1 220 ? 2.078 -37 -24.312 1 90.75 220 GLN B C 1
ATOM 4217 O O . GLN B 1 220 ? 1.17 -37.781 -24.047 1 90.75 220 GLN B O 1
ATOM 4222 N N . TRP B 1 221 ? 3.221 -37 -23.781 1 92.81 221 TRP B N 1
ATOM 4223 C CA . TRP B 1 221 ? 3.502 -37.938 -22.703 1 92.81 221 TRP B CA 1
ATOM 4224 C C . TRP B 1 221 ? 2.541 -37.719 -21.531 1 92.81 221 TRP B C 1
ATOM 4226 O O . TRP B 1 221 ? 1.999 -38.688 -20.984 1 92.81 221 TRP B O 1
ATOM 4236 N N . LEU B 1 222 ? 2.314 -36.531 -21.125 1 91.88 222 LEU B N 1
ATOM 4237 C CA . LEU B 1 222 ? 1.428 -36.219 -20.016 1 91.88 222 LEU B CA 1
ATOM 4238 C C . LEU B 1 222 ? -0.001 -36.656 -20.312 1 91.88 222 LEU B C 1
ATOM 4240 O O . LEU B 1 222 ? -0.678 -37.219 -19.453 1 91.88 222 LEU B O 1
ATOM 4244 N N . ILE B 1 223 ? -0.487 -36.438 -21.484 1 90.88 223 ILE B N 1
ATOM 4245 C CA . ILE B 1 223 ? -1.828 -36.812 -21.922 1 90.88 223 ILE B CA 1
ATOM 4246 C C . ILE B 1 223 ? -2 -38.312 -21.828 1 90.88 223 ILE B C 1
ATOM 4248 O O . ILE B 1 223 ? -3.039 -38.812 -21.391 1 90.88 223 ILE B O 1
ATOM 4252 N N . LYS B 1 224 ? -0.935 -39.031 -22.125 1 92.88 224 LYS B N 1
ATOM 4253 C CA . LYS B 1 224 ? -0.989 -40.469 -22.188 1 92.88 224 LYS B CA 1
ATOM 4254 C C . LYS B 1 224 ? -0.85 -41.094 -20.781 1 92.88 224 LYS B C 1
ATOM 4256 O O . LYS B 1 224 ? -1.399 -42.156 -20.516 1 92.88 224 LYS B O 1
ATOM 4261 N N . ASN B 1 225 ? -0.173 -40.375 -19.906 1 93 225 ASN B N 1
ATOM 4262 C CA . ASN B 1 225 ? 0.243 -41.031 -18.672 1 93 225 ASN B CA 1
ATOM 4263 C C . ASN B 1 225 ? -0.436 -40.406 -17.453 1 93 225 ASN B C 1
ATOM 4265 O O . ASN B 1 225 ? -0.25 -40.875 -16.328 1 93 225 ASN B O 1
ATOM 4269 N N . SER B 1 226 ? -1.179 -39.406 -17.625 1 92.44 226 SER B N 1
ATOM 4270 C CA . SER B 1 226 ? -1.928 -38.781 -16.531 1 92.44 226 SER B CA 1
ATOM 4271 C C . SER B 1 226 ? -3.408 -38.688 -16.875 1 92.44 226 SER B C 1
ATOM 4273 O O . SER B 1 226 ? -3.801 -37.812 -17.672 1 92.44 226 SER B O 1
ATOM 4275 N N . GLU B 1 227 ? -4.195 -39.469 -16.172 1 91.81 227 GLU B N 1
ATOM 4276 C CA . GLU B 1 227 ? -5.637 -39.438 -16.406 1 91.81 227 GLU B CA 1
ATOM 4277 C C . GLU B 1 227 ? -6.234 -38.094 -16.031 1 91.81 227 GLU B C 1
ATOM 4279 O O . GLU B 1 227 ? -7.133 -37.594 -16.719 1 91.81 227 GLU B O 1
ATOM 4284 N N . GLU B 1 228 ? -5.746 -37.531 -15.039 1 90.81 228 GLU B N 1
ATOM 4285 C CA . GLU B 1 228 ? -6.246 -36.219 -14.586 1 90.81 228 GLU B CA 1
ATOM 4286 C C . GLU B 1 228 ? -5.961 -35.125 -15.609 1 90.81 228 GLU B C 1
ATOM 4288 O O . GLU B 1 228 ? -6.824 -34.312 -15.898 1 90.81 228 GLU B O 1
ATOM 4293 N N . PHE B 1 229 ? -4.805 -35.156 -16.062 1 92.56 229 PHE B N 1
ATOM 4294 C CA . PHE B 1 229 ? -4.441 -34.156 -17.047 1 92.56 229 PHE B CA 1
ATOM 4295 C C . PHE B 1 229 ? -5.246 -34.344 -18.328 1 92.56 229 PHE B C 1
ATOM 4297 O O . PHE B 1 229 ? -5.703 -33.375 -18.938 1 92.56 229 PHE B O 1
ATOM 4304 N N . LEU B 1 230 ? -5.316 -35.625 -18.781 1 90.75 230 LEU B N 1
ATOM 4305 C CA . LEU B 1 230 ? -6.109 -35.906 -19.969 1 90.75 230 LEU B CA 1
ATOM 4306 C C . LEU B 1 230 ? -7.531 -35.375 -19.812 1 90.75 230 LEU B C 1
ATOM 4308 O O . LEU B 1 230 ? -8.07 -34.75 -20.734 1 90.75 230 LEU B O 1
ATOM 4312 N N . ALA B 1 231 ? -8.086 -35.625 -18.734 1 90.69 231 ALA B N 1
ATOM 4313 C CA . ALA B 1 231 ? -9.453 -35.156 -18.484 1 90.69 231 ALA B CA 1
ATOM 4314 C C . ALA B 1 231 ? -9.547 -33.656 -18.641 1 90.69 231 ALA B C 1
ATOM 4316 O O . ALA B 1 231 ? -10.461 -33.125 -19.312 1 90.69 231 ALA B O 1
ATOM 4317 N N . GLU B 1 232 ? -8.672 -32.906 -18.031 1 89.69 232 GLU B N 1
ATOM 4318 C CA . GLU B 1 232 ? -8.68 -31.453 -18.141 1 89.69 232 GLU B CA 1
ATOM 4319 C C . GLU B 1 232 ? -8.422 -31.016 -19.562 1 89.69 232 GLU B C 1
ATOM 4321 O O . GLU B 1 232 ? -9.031 -30.047 -20.047 1 89.69 232 GLU B O 1
ATOM 4326 N N . PHE B 1 233 ? -7.516 -31.688 -20.172 1 90.12 233 PHE B N 1
ATOM 4327 C CA . PHE B 1 233 ? -7.184 -31.391 -21.562 1 90.12 233 PHE B CA 1
ATOM 4328 C C . PHE B 1 233 ? -8.414 -31.531 -22.453 1 90.12 233 PHE B C 1
ATOM 4330 O O . PHE B 1 233 ? -8.695 -30.641 -23.266 1 90.12 233 PHE B O 1
ATOM 4337 N N . MET B 1 234 ? -9.148 -32.562 -22.281 1 88.06 234 MET B N 1
ATOM 4338 C CA . MET B 1 234 ? -10.352 -32.812 -23.078 1 88.06 234 MET B CA 1
ATOM 4339 C C . MET B 1 234 ? -11.398 -31.734 -22.797 1 88.06 234 MET B C 1
ATOM 4341 O O . MET B 1 234 ? -12.109 -31.312 -23.703 1 88.06 234 MET B O 1
ATOM 4345 N N . LYS B 1 235 ? -11.57 -31.344 -21.594 1 87 235 LYS B N 1
ATOM 4346 C CA . LYS B 1 235 ? -12.492 -30.266 -21.25 1 87 235 LYS B CA 1
ATOM 4347 C C . LYS B 1 235 ? -12.156 -28.984 -22.016 1 87 235 LYS B C 1
ATOM 4349 O O . LYS B 1 235 ? -13.047 -28.297 -22.516 1 87 235 LYS B O 1
ATOM 4354 N N . MET B 1 236 ? -10.828 -28.703 -22.078 1 86.44 236 MET B N 1
ATOM 4355 C CA . MET B 1 236 ? -10.406 -27.484 -22.766 1 86.44 236 MET B CA 1
ATOM 4356 C C . MET B 1 236 ? -10.617 -27.609 -24.266 1 86.44 236 MET B C 1
ATOM 4358 O O . MET B 1 236 ? -10.93 -26.625 -24.938 1 86.44 236 MET B O 1
ATOM 4362 N N . LEU B 1 237 ? -10.422 -28.766 -24.766 1 82.62 237 LEU B N 1
ATOM 4363 C CA . LEU B 1 237 ? -10.648 -29.031 -26.188 1 82.62 237 LEU B CA 1
ATOM 4364 C C . LEU B 1 237 ? -12.086 -28.719 -26.578 1 82.62 237 LEU B C 1
ATOM 4366 O O . LEU B 1 237 ? -12.336 -28.188 -27.656 1 82.62 237 LEU B O 1
ATOM 4370 N N . VAL B 1 238 ? -12.969 -28.891 -25.688 1 79 238 VAL B N 1
ATOM 4371 C CA . VAL B 1 238 ? -14.383 -28.641 -25.938 1 79 238 VAL B CA 1
ATOM 4372 C C . VAL B 1 238 ? -14.688 -27.156 -25.75 1 79 238 VAL B C 1
ATOM 4374 O O . VAL B 1 238 ? -15.461 -26.578 -26.531 1 79 238 VAL B O 1
ATOM 4377 N N . LYS B 1 239 ? -14.102 -26.562 -24.812 1 78.44 239 LYS B N 1
ATOM 4378 C CA . LYS B 1 239 ? -14.461 -25.219 -24.391 1 78.44 239 LYS B CA 1
ATOM 4379 C C . LYS B 1 239 ? -13.773 -24.172 -25.266 1 78.44 239 LYS B C 1
ATOM 4381 O O . LYS B 1 239 ? -14.305 -23.078 -25.469 1 78.44 239 LYS B O 1
ATOM 4386 N N . LEU B 1 240 ? -12.609 -24.484 -25.688 1 73.62 240 LEU B N 1
ATOM 4387 C CA . LEU B 1 240 ? -11.852 -23.469 -26.406 1 73.62 240 LEU B CA 1
ATOM 4388 C C . LEU B 1 240 ? -11.906 -23.688 -27.906 1 73.62 240 LEU B C 1
ATOM 4390 O O . LEU B 1 240 ? -11.961 -24.828 -28.359 1 73.62 240 LEU B O 1
ATOM 4394 N N . THR B 1 241 ? -12.133 -22.516 -28.453 1 65.75 241 THR B N 1
ATOM 4395 C CA . THR B 1 241 ? -12.07 -22.609 -29.906 1 65.75 241 THR B CA 1
ATOM 4396 C C . THR B 1 241 ? -10.625 -22.688 -30.375 1 65.75 241 THR B C 1
ATOM 4398 O O . THR B 1 241 ? -9.703 -22.281 -29.656 1 65.75 241 THR B O 1
ATOM 4401 N N . LYS B 1 242 ? -10.406 -23.328 -31.5 1 63.53 242 LYS B N 1
ATOM 4402 C CA . LYS B 1 242 ? -9.078 -23.594 -32.031 1 63.53 242 LYS B CA 1
ATOM 4403 C C . LYS B 1 242 ? -8.258 -22.312 -32.125 1 63.53 242 LYS B C 1
ATOM 4405 O O . LYS B 1 242 ? -7.027 -22.344 -32.031 1 63.53 242 LYS B O 1
ATOM 4410 N N . ALA B 1 243 ? -8.867 -21.203 -32.062 1 66.31 243 ALA B N 1
ATOM 4411 C CA . ALA B 1 243 ? -8.094 -20 -32.344 1 66.31 243 ALA B CA 1
ATOM 4412 C C . ALA B 1 243 ? -7.91 -19.141 -31.094 1 66.31 243 ALA B C 1
ATOM 4414 O O . ALA B 1 243 ? -7.301 -18.078 -31.156 1 66.31 243 ALA B O 1
ATOM 4415 N N . THR B 1 244 ? -8.219 -19.797 -30.031 1 78 244 THR B N 1
ATOM 4416 C CA . THR B 1 244 ? -8.164 -18.922 -28.859 1 78 244 THR B CA 1
ATOM 4417 C C . THR B 1 244 ? -6.844 -19.094 -28.125 1 78 244 THR B C 1
ATOM 4419 O O . THR B 1 244 ? -6.48 -20.203 -27.734 1 78 244 THR B O 1
ATOM 4422 N N . ASP B 1 245 ? -6.094 -18.047 -27.953 1 83.81 245 ASP B N 1
ATOM 4423 C CA . ASP B 1 245 ? -4.852 -18.031 -27.188 1 83.81 245 ASP B CA 1
ATOM 4424 C C . ASP B 1 245 ? -5.125 -17.844 -25.688 1 83.81 245 ASP B C 1
ATOM 4426 O O . ASP B 1 245 ? -5.598 -16.797 -25.266 1 83.81 245 ASP B O 1
ATOM 4430 N N . PRO B 1 246 ? -4.867 -18.812 -24.891 1 84.94 246 PRO B N 1
ATOM 4431 C CA . PRO B 1 246 ? -5.219 -18.734 -23.469 1 84.94 246 PRO B CA 1
ATOM 4432 C C . PRO B 1 246 ? -4.406 -17.688 -22.719 1 84.94 246 PRO B C 1
ATOM 4434 O O . PRO B 1 246 ? -4.738 -17.344 -21.578 1 84.94 246 PRO B O 1
ATOM 4437 N N . ARG B 1 247 ? -3.391 -17.141 -23.219 1 86.88 247 ARG B N 1
ATOM 4438 C CA . ARG B 1 247 ? -2.561 -16.125 -22.578 1 86.88 247 ARG B CA 1
ATOM 4439 C C . ARG B 1 247 ? -3.25 -14.766 -22.609 1 86.88 247 ARG B C 1
ATOM 4441 O O . ARG B 1 247 ? -2.9 -13.875 -21.828 1 86.88 247 ARG B O 1
ATOM 4448 N N . ILE B 1 248 ? -4.23 -14.664 -23.547 1 83.38 248 ILE B N 1
ATOM 4449 C CA . ILE B 1 248 ? -4.879 -13.375 -23.75 1 83.38 248 ILE B CA 1
ATOM 4450 C C . ILE B 1 248 ? -6.223 -13.352 -23.016 1 83.38 248 ILE B C 1
ATOM 4452 O O . ILE B 1 248 ? -7.07 -14.219 -23.234 1 83.38 248 ILE B O 1
ATOM 4456 N N . ARG B 1 249 ? -6.355 -12.336 -22.156 1 83.69 249 ARG B N 1
ATOM 4457 C CA . ARG B 1 249 ? -7.625 -12.086 -21.469 1 83.69 249 ARG B CA 1
ATOM 4458 C C . ARG B 1 249 ? -8.461 -11.062 -22.234 1 83.69 249 ARG B C 1
ATOM 4460 O O . ARG B 1 249 ? -8.25 -9.852 -22.094 1 83.69 249 ARG B O 1
ATOM 4467 N N . ASP B 1 250 ? -9.281 -11.492 -23.109 1 73.69 250 ASP B N 1
ATOM 4468 C CA . ASP B 1 250 ? -10.008 -10.664 -24.062 1 73.69 250 ASP B CA 1
ATOM 4469 C C . ASP B 1 250 ? -11.359 -10.227 -23.5 1 73.69 250 ASP B C 1
ATOM 4471 O O . ASP B 1 250 ? -12.266 -11.039 -23.344 1 73.69 250 ASP B O 1
ATOM 4475 N N . VAL B 1 251 ? -11.477 -8.938 -23.047 1 64.94 251 VAL B N 1
ATOM 4476 C CA . VAL B 1 251 ? -12.68 -8.367 -22.453 1 64.94 251 VAL B CA 1
ATOM 4477 C C . VAL B 1 251 ? -13.805 -8.344 -23.484 1 64.94 251 VAL B C 1
ATOM 4479 O O . VAL B 1 251 ? -14.977 -8.516 -23.141 1 64.94 251 VAL B O 1
ATOM 4482 N N . LYS B 1 252 ? -13.508 -7.965 -24.719 1 54 252 LYS B N 1
ATOM 4483 C CA . LYS B 1 252 ? -14.539 -7.867 -25.75 1 54 252 LYS B CA 1
ATOM 4484 C C . LYS B 1 252 ? -15.195 -9.219 -26 1 54 252 LYS B C 1
ATOM 4486 O O . LYS B 1 252 ? -16.219 -9.305 -26.688 1 54 252 LYS B O 1
ATOM 4491 N N . GLN B 1 253 ? -14.734 -10.266 -25.531 1 44.31 253 GLN B N 1
ATOM 4492 C CA . GLN B 1 253 ? -15.375 -11.547 -25.812 1 44.31 253 GLN B CA 1
ATOM 4493 C C . GLN B 1 253 ? -16.766 -11.625 -25.172 1 44.31 253 GLN B C 1
ATOM 4495 O O . GLN B 1 253 ? -17.531 -12.531 -25.453 1 44.31 253 GLN B O 1
ATOM 4500 N N . GLU B 1 254 ? -17.094 -10.805 -24.219 1 41.91 254 GLU B N 1
ATOM 4501 C CA . GLU B 1 254 ? -18.516 -10.891 -23.906 1 41.91 254 GLU B CA 1
ATOM 4502 C C . GLU B 1 254 ? -19.375 -10.586 -25.125 1 41.91 254 GLU B C 1
ATOM 4504 O O . GLU B 1 254 ? -20.422 -11.203 -25.312 1 41.91 254 GLU B O 1
ATOM 4509 N N . TYR B 1 255 ? -19.188 -9.219 -25.703 1 32.34 255 TYR B N 1
ATOM 4510 C CA . TYR B 1 255 ? -20.031 -8.906 -26.844 1 32.34 255 TYR B CA 1
ATOM 4511 C C . TYR B 1 255 ? -19.422 -9.438 -28.141 1 32.34 255 TYR B C 1
ATOM 4513 O O . TYR B 1 255 ? -19.625 -8.867 -29.219 1 32.34 255 TYR B O 1
ATOM 4521 N N . ALA B 1 256 ? -18.578 -10.125 -28.156 1 32.91 256 ALA B N 1
ATOM 4522 C CA . ALA B 1 256 ? -18.047 -10.664 -29.406 1 32.91 256 ALA B CA 1
ATOM 4523 C C . ALA B 1 256 ? -19.125 -11.383 -30.203 1 32.91 256 ALA B C 1
ATOM 4525 O O . ALA B 1 256 ? -19.422 -12.555 -29.938 1 32.91 256 ALA B O 1
ATOM 4526 N N . LYS B 1 257 ? -20.297 -10.727 -30.406 1 28.94 257 LYS B N 1
ATOM 4527 C CA . LYS B 1 257 ? -20.906 -11.328 -31.578 1 28.94 257 LYS B CA 1
ATOM 4528 C C . LYS B 1 257 ? -19.906 -11.453 -32.719 1 28.94 257 LYS B C 1
ATOM 4530 O O . LYS B 1 257 ? -18.797 -10.922 -32.656 1 28.94 257 LYS B O 1
ATOM 4535 N N . GLU B 1 258 ? -20.406 -11 -34.156 1 26.56 258 GLU B N 1
ATOM 4536 C CA . GLU B 1 258 ? -20.234 -11.344 -35.562 1 26.56 258 GLU B CA 1
ATOM 4537 C C . GLU B 1 258 ? -18.922 -10.789 -36.125 1 26.56 258 GLU B C 1
ATOM 4539 O O . GLU B 1 258 ? -18.672 -10.828 -37.312 1 26.56 258 GLU B O 1
ATOM 4544 N N . THR B 1 259 ? -18.297 -9.828 -35.594 1 26.75 259 THR B N 1
ATOM 4545 C CA . THR B 1 259 ? -17.438 -9.328 -36.656 1 26.75 259 THR B CA 1
ATOM 4546 C C . THR B 1 259 ? -16.359 -10.352 -37 1 26.75 259 THR B C 1
ATOM 4548 O O . THR B 1 259 ? -15.836 -11.039 -36.125 1 26.75 259 THR B O 1
ATOM 4551 N N . LYS B 1 260 ? -16.156 -10.523 -38.312 1 26.27 260 LYS B N 1
ATOM 4552 C CA . LYS B 1 260 ? -15.281 -11.289 -39.188 1 26.27 260 LYS B CA 1
ATOM 4553 C C . LYS B 1 260 ? -13.812 -11.102 -38.812 1 26.27 260 LYS B C 1
ATOM 4555 O O . LYS B 1 260 ? -13.297 -9.984 -38.844 1 26.27 260 LYS B O 1
ATOM 4560 N N . ILE B 1 261 ? -13.336 -11.859 -37.969 1 26.92 261 ILE B N 1
ATOM 4561 C CA . ILE B 1 261 ? -11.898 -11.961 -37.75 1 26.92 261 ILE B CA 1
ATOM 4562 C C . ILE B 1 261 ? -11.188 -12.109 -39.094 1 26.92 261 ILE B C 1
ATOM 4564 O O . ILE B 1 261 ? -11.461 -13.047 -39.844 1 26.92 261 ILE B O 1
ATOM 4568 N N . LYS B 1 262 ? -10.805 -11.055 -39.781 1 27.62 262 LYS B N 1
ATOM 4569 C CA . LYS B 1 262 ? -9.867 -11.383 -40.875 1 27.62 262 LYS B CA 1
ATOM 4570 C C . LYS B 1 262 ? -8.773 -12.328 -40.375 1 27.62 262 LYS B C 1
ATOM 4572 O O . LYS B 1 262 ? -8.133 -12.07 -39.344 1 27.62 262 LYS B O 1
ATOM 4577 N N . GLU B 1 263 ? -8.758 -13.648 -40.688 1 28.55 263 GLU B N 1
ATOM 4578 C CA . GLU B 1 263 ? -7.949 -14.867 -40.656 1 28.55 263 GLU B CA 1
ATOM 4579 C C . GLU B 1 263 ? -6.473 -14.555 -40.875 1 28.55 263 GLU B C 1
ATOM 4581 O O . GLU B 1 263 ? -5.973 -14.664 -42 1 28.55 263 GLU B O 1
ATOM 4586 N N . GLU B 1 264 ? -5.938 -13.359 -40.719 1 31.41 264 GLU B N 1
ATOM 4587 C CA . GLU B 1 264 ? -4.57 -13.539 -41.188 1 31.41 264 GLU B CA 1
ATOM 4588 C C . GLU B 1 264 ? -3.859 -14.656 -40.438 1 31.41 264 GLU B C 1
ATOM 4590 O O . GLU B 1 264 ? -4.102 -14.859 -39.25 1 31.41 264 GLU B O 1
ATOM 4595 N N . GLU B 1 265 ? -3.207 -15.648 -41.094 1 32.66 265 GLU B N 1
ATOM 4596 C CA . GLU B 1 265 ? -2.422 -16.859 -40.875 1 32.66 265 GLU B CA 1
ATOM 4597 C C . GLU B 1 265 ? -1.438 -16.703 -39.719 1 32.66 265 GLU B C 1
ATOM 4599 O O . GLU B 1 265 ? -0.696 -15.719 -39.656 1 32.66 265 GLU B O 1
ATOM 4604 N N . LEU B 1 266 ? -1.711 -17.172 -38.594 1 35.19 266 LEU B N 1
ATOM 4605 C CA . LEU B 1 266 ? -0.798 -17.516 -37.531 1 35.19 266 LEU B CA 1
ATOM 4606 C C . LEU B 1 266 ? 0.529 -18.031 -38.062 1 35.19 266 LEU B C 1
ATOM 4608 O O . LEU B 1 266 ? 0.824 -19.219 -38 1 35.19 266 LEU B O 1
ATOM 4612 N N . GLU B 1 267 ? 0.964 -17.719 -39.219 1 35.25 267 GLU B N 1
ATOM 4613 C CA . GLU B 1 267 ? 2.193 -18.312 -39.75 1 35.25 267 GLU B CA 1
ATOM 4614 C C . GLU B 1 267 ? 3.387 -17.969 -38.875 1 35.25 267 GLU B C 1
ATOM 4616 O O . GLU B 1 267 ? 4.535 -18.234 -39.25 1 35.25 267 GLU B O 1
ATOM 4621 N N . ASN B 1 268 ? 3.412 -17.109 -37.812 1 36.47 268 ASN B N 1
ATOM 4622 C CA . ASN B 1 268 ? 4.781 -16.812 -37.406 1 36.47 268 ASN B CA 1
ATOM 4623 C C . ASN B 1 268 ? 5.375 -17.906 -36.531 1 36.47 268 ASN B C 1
ATOM 4625 O O . ASN B 1 268 ? 4.816 -18.234 -35.469 1 36.47 268 ASN B O 1
ATOM 4629 N N . GLY B 1 269 ? 6.164 -18.922 -37.031 1 38.72 269 GLY B N 1
ATOM 4630 C CA . GLY B 1 269 ? 7.047 -19.891 -36.406 1 38.72 269 GLY B CA 1
ATOM 4631 C C . GLY B 1 269 ? 7.766 -19.359 -35.188 1 38.72 269 GLY B C 1
ATOM 4632 O O . GLY B 1 269 ? 8.18 -18.203 -35.156 1 38.72 269 GLY B O 1
ATOM 4633 N N . GLY B 1 270 ? 7.5 -19.922 -34 1 45.56 270 GLY B N 1
ATOM 4634 C CA . GLY B 1 270 ? 8.273 -19.703 -32.781 1 45.56 270 GLY B CA 1
ATOM 4635 C C . GLY B 1 270 ? 9.773 -19.688 -33.031 1 45.56 270 GLY B C 1
ATOM 4636 O O . GLY B 1 270 ? 10.289 -20.484 -33.812 1 45.56 270 GLY B O 1
ATOM 4637 N N . VAL B 1 271 ? 10.43 -18.609 -32.969 1 44.44 271 VAL B N 1
ATOM 4638 C CA . VAL B 1 271 ? 11.883 -18.516 -33.062 1 44.44 271 VAL B CA 1
ATOM 4639 C C . VAL B 1 271 ? 12.5 -18.875 -31.703 1 44.44 271 VAL B C 1
ATOM 4641 O O . VAL B 1 271 ? 12.117 -18.328 -30.672 1 44.44 271 VAL B O 1
ATOM 4644 N N . ALA B 1 272 ? 13.031 -20.047 -31.719 1 45.5 272 ALA B N 1
ATOM 4645 C CA . ALA B 1 272 ? 13.789 -20.422 -30.531 1 45.5 272 ALA B CA 1
ATOM 4646 C C . ALA B 1 272 ? 14.844 -19.359 -30.203 1 45.5 272 ALA B C 1
ATOM 4648 O O . ALA B 1 272 ? 15.594 -18.922 -31.078 1 45.5 272 ALA B O 1
ATOM 4649 N N . VAL B 1 273 ? 14.539 -18.719 -29.172 1 44.62 273 VAL B N 1
ATOM 4650 C CA . VAL B 1 273 ? 15.617 -17.844 -28.719 1 44.62 273 VAL B CA 1
ATOM 4651 C C . VAL B 1 273 ? 16.672 -18.656 -27.984 1 44.62 273 VAL B C 1
ATOM 4653 O O . VAL B 1 273 ? 16.406 -19.766 -27.531 1 44.62 273 VAL B O 1
ATOM 4656 N N . ASP B 1 274 ? 17.938 -18.125 -28.031 1 42.75 274 ASP B N 1
ATOM 4657 C CA . ASP B 1 274 ? 19.172 -18.781 -27.609 1 42.75 274 ASP B CA 1
ATOM 4658 C C . ASP B 1 274 ? 18.953 -19.609 -26.344 1 42.75 274 ASP B C 1
ATOM 4660 O O . ASP B 1 274 ? 19.578 -20.656 -26.156 1 42.75 274 ASP B O 1
ATOM 4664 N N . ASN B 1 275 ? 18.281 -19.156 -25.344 1 46.75 275 ASN B N 1
ATOM 4665 C CA . ASN B 1 275 ? 18.328 -19.938 -24.109 1 46.75 275 ASN B CA 1
ATOM 4666 C C . ASN B 1 275 ? 17.172 -20.938 -24.047 1 46.75 275 ASN B C 1
ATOM 4668 O O . ASN B 1 275 ? 16.766 -21.344 -22.953 1 46.75 275 ASN B O 1
ATOM 4672 N N . GLY B 1 276 ? 16.75 -21.453 -25.219 1 52.03 276 GLY B N 1
ATOM 4673 C CA . GLY B 1 276 ? 15.844 -22.578 -25.312 1 52.03 276 GLY B CA 1
ATOM 4674 C C . GLY B 1 276 ? 14.383 -22.172 -25.203 1 52.03 276 GLY B C 1
ATOM 4675 O O . GLY B 1 276 ? 13.492 -23.031 -25.219 1 52.03 276 GLY B O 1
ATOM 4676 N N . SER B 1 277 ? 14.219 -21 -24.828 1 58.94 277 SER B N 1
ATOM 4677 C CA . SER B 1 277 ? 12.797 -20.656 -24.734 1 58.94 277 SER B CA 1
ATOM 4678 C C . SER B 1 277 ? 12.242 -20.25 -26.094 1 58.94 277 SER B C 1
ATOM 4680 O O . SER B 1 277 ? 12.875 -19.5 -26.828 1 58.94 277 SER B O 1
ATOM 4682 N N . VAL B 1 278 ? 11.328 -21.094 -26.625 1 68.5 278 VAL B N 1
ATOM 4683 C CA . VAL B 1 278 ? 10.656 -20.797 -27.891 1 68.5 278 VAL B CA 1
ATOM 4684 C C . VAL B 1 278 ? 9.703 -19.625 -27.703 1 68.5 278 VAL B C 1
ATOM 4686 O O . VAL B 1 278 ? 8.891 -19.609 -26.781 1 68.5 278 VAL B O 1
ATOM 4689 N N . ILE B 1 279 ? 9.992 -18.594 -28.375 1 73.56 279 ILE B N 1
ATOM 4690 C CA . ILE B 1 279 ? 9.117 -17.422 -28.344 1 73.56 279 ILE B CA 1
ATOM 4691 C C . ILE B 1 279 ? 7.961 -17.625 -29.328 1 73.56 279 ILE B C 1
ATOM 4693 O O . ILE B 1 279 ? 8.164 -18.031 -30.469 1 73.56 279 ILE B O 1
ATOM 4697 N N . VAL B 1 280 ? 6.809 -17.625 -28.875 1 77.06 280 VAL B N 1
ATOM 4698 C CA . VAL B 1 280 ? 5.605 -17.719 -29.703 1 77.06 280 VAL B CA 1
ATOM 4699 C C . VAL B 1 280 ? 4.805 -16.422 -29.609 1 77.06 280 VAL B C 1
ATOM 4701 O O . VAL B 1 280 ? 4.281 -16.078 -28.547 1 77.06 280 VAL B O 1
ATOM 4704 N N . SER B 1 281 ? 4.664 -15.672 -30.656 1 77.12 281 SER B N 1
ATOM 4705 C CA . SER B 1 281 ? 3.936 -14.406 -30.688 1 77.12 281 SER B CA 1
ATOM 4706 C C . SER B 1 281 ? 2.484 -14.594 -30.266 1 77.12 281 SER B C 1
ATOM 4708 O O . SER B 1 281 ? 1.888 -15.641 -30.516 1 77.12 281 SER B O 1
ATOM 4710 N N . VAL B 1 282 ? 1.994 -13.617 -29.562 1 75.69 282 VAL B N 1
ATOM 4711 C CA . VAL B 1 282 ? 0.594 -13.602 -29.156 1 75.69 282 VAL B CA 1
ATOM 4712 C C . VAL B 1 282 ? -0.28 -13.133 -30.312 1 75.69 282 VAL B C 1
ATOM 4714 O O . VAL B 1 282 ? -0.044 -12.07 -30.891 1 75.69 282 VAL B O 1
ATOM 4717 N N . VAL B 1 283 ? -1.148 -14.008 -30.719 1 69.81 283 VAL B N 1
ATOM 4718 C CA . VAL B 1 283 ? -1.957 -13.68 -31.891 1 69.81 283 VAL B CA 1
ATOM 4719 C C . VAL B 1 283 ? -3.395 -14.141 -31.672 1 69.81 283 VAL B C 1
ATOM 4721 O O . VAL B 1 283 ? -3.643 -15.07 -30.906 1 69.81 283 VAL B O 1
ATOM 4724 N N . GLY B 1 284 ? -4.352 -13.422 -32.281 1 67.62 284 GLY B N 1
ATOM 4725 C CA . GLY B 1 284 ? -5.738 -13.859 -32.344 1 67.62 284 GLY B CA 1
ATOM 4726 C C . GLY B 1 284 ? -6.531 -13.477 -31.109 1 67.62 284 GLY B C 1
ATOM 4727 O O . GLY B 1 284 ? -6.059 -12.703 -30.281 1 67.62 284 GLY B O 1
ATOM 4728 N N . PRO B 1 285 ? -7.746 -14.008 -31.016 1 77.38 285 PRO B N 1
ATOM 4729 C CA . PRO B 1 285 ? -8.609 -13.711 -29.875 1 77.38 285 PRO B CA 1
ATOM 4730 C C . PRO B 1 285 ? -8.156 -14.414 -28.594 1 77.38 285 PRO B C 1
ATOM 4732 O O . PRO B 1 285 ? -7.457 -15.43 -28.656 1 77.38 285 PRO B O 1
ATOM 4735 N N . GLY B 1 286 ? -8.5 -13.805 -27.547 1 84.88 286 GLY B N 1
ATOM 4736 C CA . GLY B 1 286 ? -8.172 -14.375 -26.25 1 84.88 286 GLY B CA 1
ATOM 4737 C C . GLY B 1 286 ? -9.352 -15.078 -25.609 1 84.88 286 GLY B C 1
ATOM 4738 O O . GLY B 1 286 ? -10.352 -15.375 -26.266 1 84.88 286 GLY B O 1
ATOM 4739 N N . VAL B 1 287 ? -9.102 -15.539 -24.453 1 84.38 287 VAL B N 1
ATOM 4740 C CA . VAL B 1 287 ? -10.156 -16.172 -23.656 1 84.38 287 VAL B CA 1
ATOM 4741 C C . VAL B 1 287 ? -10.883 -15.117 -22.828 1 84.38 287 VAL B C 1
ATOM 4743 O O . VAL B 1 287 ? -10.398 -13.992 -22.688 1 84.38 287 VAL B O 1
ATOM 4746 N N . HIS B 1 288 ? -12.094 -15.539 -22.312 1 81.81 288 HIS B N 1
ATOM 4747 C CA . HIS B 1 288 ? -12.773 -14.656 -21.375 1 81.81 288 HIS B CA 1
ATOM 4748 C C . HIS B 1 288 ? -11.883 -14.336 -20.172 1 81.81 288 HIS B C 1
ATOM 4750 O O . HIS B 1 288 ? -11.203 -15.219 -19.656 1 81.81 288 HIS B O 1
ATOM 4756 N N . PRO B 1 289 ? -11.891 -13.125 -19.719 1 84.25 289 PRO B N 1
ATOM 4757 C CA . PRO B 1 289 ? -10.961 -12.711 -18.672 1 84.25 289 PRO B CA 1
ATOM 4758 C C . PRO B 1 289 ? -11.141 -13.516 -17.375 1 84.25 289 PRO B C 1
ATOM 4760 O O . PRO B 1 289 ? -10.188 -13.664 -16.609 1 84.25 289 PRO B O 1
ATOM 4763 N N . CYS B 1 290 ? -12.297 -14.055 -17.156 1 87.25 290 CYS B N 1
ATOM 4764 C CA . CYS B 1 290 ? -12.547 -14.789 -15.922 1 87.25 290 CYS B CA 1
ATOM 4765 C C . CYS B 1 290 ? -12.516 -16.297 -16.172 1 87.25 290 CYS B C 1
ATOM 4767 O O . CYS B 1 290 ? -12.945 -17.078 -15.312 1 87.25 290 CYS B O 1
ATOM 4769 N N . GLN B 1 291 ? -12.047 -16.719 -17.344 1 83.94 291 GLN B N 1
ATOM 4770 C CA . GLN B 1 291 ? -12.062 -18.125 -17.75 1 83.94 291 GLN B CA 1
ATOM 4771 C C . GLN B 1 291 ? -11.398 -19.016 -16.703 1 83.94 291 GLN B C 1
ATOM 4773 O O . GLN B 1 291 ? -11.828 -20.141 -16.469 1 83.94 291 GLN B O 1
ATOM 4778 N N . PHE B 1 292 ? -10.406 -18.453 -16.062 1 92.25 292 PHE B N 1
ATOM 4779 C CA . PHE B 1 292 ? -9.648 -19.281 -15.133 1 92.25 292 PHE B CA 1
ATOM 4780 C C . PHE B 1 292 ? -9.766 -18.734 -13.711 1 92.25 292 PHE B C 1
ATOM 4782 O O . PHE B 1 292 ? -8.883 -18.953 -12.883 1 92.25 292 PHE B O 1
ATOM 4789 N N . HIS B 1 293 ? -10.781 -17.984 -13.461 1 91.88 293 HIS B N 1
ATOM 4790 C CA . HIS B 1 293 ? -11.039 -17.422 -12.141 1 91.88 293 HIS B CA 1
ATOM 4791 C C . HIS B 1 293 ? -11.891 -18.375 -11.305 1 91.88 293 HIS B C 1
ATOM 4793 O O . HIS B 1 293 ? -12.555 -19.266 -11.844 1 91.88 293 HIS B O 1
ATOM 4799 N N . ILE B 1 294 ? -11.781 -18.234 -10 1 91.88 294 ILE B N 1
ATOM 4800 C CA . ILE B 1 294 ? -12.711 -18.828 -9.039 1 91.88 294 ILE B CA 1
ATOM 4801 C C . ILE B 1 294 ? -13.82 -17.828 -8.711 1 91.88 294 ILE B C 1
ATOM 4803 O O . ILE B 1 294 ? -13.539 -16.688 -8.336 1 91.88 294 ILE B O 1
ATOM 4807 N N . HIS B 1 295 ? -15.062 -18.219 -9.023 1 83.94 295 HIS B N 1
ATOM 4808 C CA . HIS B 1 295 ? -16.203 -17.375 -8.695 1 83.94 295 HIS B CA 1
ATOM 4809 C C . HIS B 1 295 ? -17.031 -17.984 -7.57 1 83.94 295 HIS B C 1
ATOM 4811 O O . HIS B 1 295 ? -17.094 -19.219 -7.434 1 83.94 295 HIS B O 1
ATOM 4817 N N . GLY B 1 296 ? -17.359 -17.469 -6.508 1 65.94 296 GLY B N 1
ATOM 4818 C CA . GLY B 1 296 ? -18.172 -18 -5.426 1 65.94 296 GLY B CA 1
ATOM 4819 C C . GLY B 1 296 ? -19.359 -18.812 -5.91 1 65.94 296 GLY B C 1
ATOM 4820 O O . GLY B 1 296 ? -19.906 -18.547 -6.984 1 65.94 296 GLY B O 1
ATOM 4821 N N . ARG B 1 297 ? -19.469 -20.125 -5.648 1 46.78 297 ARG B N 1
ATOM 4822 C CA . ARG B 1 297 ? -20.594 -21 -5.953 1 46.78 297 ARG B CA 1
ATOM 4823 C C . ARG B 1 297 ? -21.922 -20.312 -5.695 1 46.78 297 ARG B C 1
ATOM 4825 O O . ARG B 1 297 ? -22.125 -19.75 -4.617 1 46.78 297 ARG B O 1
ATOM 4832 N N . SER B 1 298 ? -22.609 -19.812 -6.68 1 37.19 298 SER B N 1
ATOM 4833 C CA . SER B 1 298 ? -24.047 -19.703 -6.469 1 37.19 298 SER B CA 1
ATOM 4834 C C . SER B 1 298 ? -24.625 -21.016 -5.926 1 37.19 298 SER B C 1
ATOM 4836 O O . SER B 1 298 ? -24.531 -22.047 -6.578 1 37.19 298 SER B O 1
ATOM 4838 N N . GLY B 1 299 ? -24.594 -21.328 -4.602 1 32.59 299 GLY B N 1
ATOM 4839 C CA . GLY B 1 299 ? -25.422 -22.422 -4.109 1 32.59 299 GLY B CA 1
ATOM 4840 C C . GLY B 1 299 ? -26.797 -22.469 -4.742 1 32.59 299 GLY B C 1
ATOM 4841 O O . GLY B 1 299 ? -27.594 -21.547 -4.562 1 32.59 299 GLY B O 1
ATOM 4842 N N . SER B 1 300 ? -27.141 -23.109 -5.684 1 30.22 300 SER B N 1
ATOM 4843 C CA . SER B 1 300 ? -28.469 -23.406 -6.207 1 30.22 300 SER B CA 1
ATOM 4844 C C . SER B 1 300 ? -29.344 -24.078 -5.152 1 30.22 300 SER B C 1
ATOM 4846 O O . SER B 1 300 ? -30.484 -24.484 -5.438 1 30.22 300 SER B O 1
ATOM 4848 N N . GLY B 1 301 ? -29.031 -24.891 -4.129 1 29.53 301 GLY B N 1
ATOM 4849 C CA . GLY B 1 301 ? -30.125 -25.703 -3.637 1 29.53 301 GLY B CA 1
ATOM 4850 C C . GLY B 1 301 ? -31.297 -24.906 -3.113 1 29.53 301 GLY B C 1
ATOM 4851 O O . GLY B 1 301 ? -31.188 -23.688 -2.949 1 29.53 301 GLY B O 1
ATOM 4852 N N . SER B 1 302 ? -32.469 -25.656 -2.338 1 29.3 302 SER B N 1
ATOM 4853 C CA . SER B 1 302 ? -33.812 -25.484 -1.856 1 29.3 302 SER B CA 1
ATOM 4854 C C . SER B 1 302 ? -33.938 -24.281 -0.915 1 29.3 302 SER B C 1
ATOM 4856 O O . SER B 1 302 ? -34.844 -23.453 -1.061 1 29.3 302 SER B O 1
ATOM 4858 N N . GLY B 1 303 ? -34.125 -24.656 0.543 1 30.67 303 GLY B N 1
ATOM 4859 C CA . GLY B 1 303 ? -34.812 -24.031 1.66 1 30.67 303 GLY B CA 1
ATOM 4860 C C . GLY B 1 303 ? -34.344 -22.609 1.928 1 30.67 303 GLY B C 1
ATOM 4861 O O . GLY B 1 303 ? -33.281 -22.203 1.446 1 30.67 303 GLY B O 1
ATOM 4862 N N . ALA B 1 304 ? -35.281 -21.672 2.664 1 28.81 304 ALA B N 1
ATOM 4863 C CA . ALA B 1 304 ? -35.312 -20.234 2.938 1 28.81 304 ALA B CA 1
ATOM 4864 C C . ALA B 1 304 ? -34 -19.781 3.586 1 28.81 304 ALA B C 1
ATOM 4866 O O . ALA B 1 304 ? -33.969 -19.406 4.762 1 28.81 304 ALA B O 1
ATOM 4867 N N . ALA B 1 305 ? -33 -20.672 3.635 1 26.97 305 ALA B N 1
ATOM 4868 C CA . ALA B 1 305 ? -31.938 -20.219 4.551 1 26.97 305 ALA B CA 1
ATOM 4869 C C . ALA B 1 305 ? -31.406 -18.844 4.141 1 26.97 305 ALA B C 1
ATOM 4871 O O . ALA B 1 305 ? -31.047 -18.641 2.979 1 26.97 305 ALA B O 1
ATOM 4872 N N . ASP B 1 306 ? -31.641 -17.766 4.848 1 29.94 306 ASP B N 1
ATOM 4873 C CA . ASP B 1 306 ? -31.312 -16.344 4.934 1 29.94 306 ASP B CA 1
ATOM 4874 C C . ASP B 1 306 ? -29.812 -16.125 4.715 1 29.94 306 ASP B C 1
ATOM 4876 O O . ASP B 1 306 ? -29.281 -15.07 5.051 1 29.94 306 ASP B O 1
ATOM 4880 N N . GLY B 1 307 ? -29.031 -17.172 4.691 1 30.05 307 GLY B N 1
ATOM 4881 C CA . GLY B 1 307 ? -27.609 -16.859 4.695 1 30.05 307 GLY B CA 1
ATOM 4882 C C . GLY B 1 307 ? -27.172 -16.109 3.463 1 30.05 307 GLY B C 1
ATOM 4883 O O . GLY B 1 307 ? -27.5 -16.484 2.338 1 30.05 307 GLY B O 1
ATOM 4884 N N . ALA B 1 308 ? -27.031 -14.844 3.469 1 31.16 308 ALA B N 1
ATOM 4885 C CA . ALA B 1 308 ? -26.453 -13.953 2.461 1 31.16 308 ALA B CA 1
ATOM 4886 C C . ALA B 1 308 ? -25.25 -14.594 1.781 1 31.16 308 ALA B C 1
ATOM 4888 O O . ALA B 1 308 ? -24.203 -14.781 2.406 1 31.16 308 ALA B O 1
ATOM 4889 N N . ASP B 1 309 ? -25.328 -15.508 1.003 1 34.81 309 ASP B N 1
ATOM 4890 C CA . ASP B 1 309 ? -24.328 -16.016 0.066 1 34.81 309 ASP B CA 1
ATOM 4891 C C . ASP B 1 309 ? -23.578 -14.867 -0.614 1 34.81 309 ASP B C 1
ATOM 4893 O O . ASP B 1 309 ? -24.156 -14.141 -1.427 1 34.81 309 ASP B O 1
ATOM 4897 N N . ASP B 1 310 ? -22.672 -14.117 0.019 1 37.72 310 ASP B N 1
ATOM 4898 C CA . ASP B 1 310 ? -21.75 -13.156 -0.562 1 37.72 310 ASP B CA 1
ATOM 4899 C C . ASP B 1 310 ? -21.125 -13.688 -1.853 1 37.72 310 ASP B C 1
ATOM 4901 O O . ASP B 1 310 ? -20.172 -14.469 -1.814 1 37.72 310 ASP B O 1
ATOM 4905 N N . ASP B 1 311 ? -21.734 -13.938 -2.826 1 42.38 311 ASP B N 1
ATOM 4906 C CA . ASP B 1 311 ? -21.203 -14.078 -4.18 1 42.38 311 ASP B CA 1
ATOM 4907 C C . ASP B 1 311 ? -20.047 -13.109 -4.422 1 42.38 311 ASP B C 1
ATOM 4909 O O . ASP B 1 311 ? -20.266 -11.898 -4.508 1 42.38 311 ASP B O 1
ATOM 4913 N N . GLU B 1 312 ? -18.875 -13.461 -4.051 1 52.97 312 GLU B N 1
ATOM 4914 C CA . GLU B 1 312 ? -17.719 -12.617 -4.316 1 52.97 312 GLU B CA 1
ATOM 4915 C C . GLU B 1 312 ? -17.625 -12.242 -5.789 1 52.97 312 GLU B C 1
ATOM 4917 O O . GLU B 1 312 ? -17.516 -13.117 -6.656 1 52.97 312 GLU B O 1
ATOM 4922 N N . ILE B 1 313 ? -18.172 -11.234 -6.203 1 56.12 313 ILE B N 1
ATOM 4923 C CA . ILE B 1 313 ? -18.031 -10.625 -7.52 1 56.12 313 ILE B CA 1
ATOM 4924 C C . ILE B 1 313 ? -16.562 -10.641 -7.949 1 56.12 313 ILE B C 1
ATOM 4926 O O . ILE B 1 313 ? -15.68 -10.398 -7.137 1 56.12 313 ILE B O 1
ATOM 4930 N N . CYS B 1 314 ? -16.391 -11.266 -9.156 1 74.19 314 CYS B N 1
ATOM 4931 C CA . CYS B 1 314 ? -15.055 -11.25 -9.734 1 74.19 314 CYS B CA 1
ATOM 4932 C C . CYS B 1 314 ? -14.398 -9.883 -9.555 1 74.19 314 CYS B C 1
ATOM 4934 O O . CYS B 1 314 ? -15.062 -8.852 -9.68 1 74.19 314 CYS B O 1
ATOM 4936 N N . TYR B 1 315 ? -13.242 -9.93 -9.008 1 70.62 315 TYR B N 1
ATOM 4937 C CA . TYR B 1 315 ? -12.562 -8.688 -8.664 1 70.62 315 TYR B CA 1
ATOM 4938 C C . TYR B 1 315 ? -12.492 -7.754 -9.867 1 70.62 315 TYR B C 1
ATOM 4940 O O . TYR B 1 315 ? -12.367 -6.539 -9.711 1 70.62 315 TYR B O 1
ATOM 4948 N N . LEU B 1 316 ? -12.555 -8.297 -11.078 1 67.06 316 LEU B N 1
ATOM 4949 C CA . LEU B 1 316 ? -12.562 -7.48 -12.289 1 67.06 316 LEU B CA 1
ATOM 4950 C C . LEU B 1 316 ? -13.859 -6.691 -12.406 1 67.06 316 LEU B C 1
ATOM 4952 O O . LEU B 1 316 ? -13.891 -5.617 -13.008 1 67.06 316 LEU B O 1
ATOM 4956 N N . LEU B 1 317 ? -14.922 -7.305 -11.969 1 58.69 317 LEU B N 1
ATOM 4957 C CA . LEU B 1 317 ? -16.219 -6.645 -12.047 1 58.69 317 LEU B CA 1
ATOM 4958 C C . LEU B 1 317 ? -16.422 -5.684 -10.883 1 58.69 317 LEU B C 1
ATOM 4960 O O . LEU B 1 317 ? -17.188 -4.727 -10.984 1 58.69 317 LEU B O 1
ATOM 4964 N N . ALA B 1 318 ? -15.75 -5.957 -9.812 1 52.88 318 ALA B N 1
ATOM 4965 C CA . ALA B 1 318 ? -15.883 -5.098 -8.641 1 52.88 318 ALA B CA 1
ATOM 4966 C C . ALA B 1 318 ? -15.312 -3.707 -8.906 1 52.88 318 ALA B C 1
ATOM 4968 O O . ALA B 1 318 ? -15.844 -2.709 -8.414 1 52.88 318 ALA B O 1
ATOM 4969 N N . ASP B 1 319 ? -14.242 -3.65 -9.664 1 48.66 319 ASP B N 1
ATOM 4970 C CA . ASP B 1 319 ? -13.633 -2.363 -9.984 1 48.66 319 ASP B CA 1
ATOM 4971 C C . ASP B 1 319 ? -14.5 -1.566 -10.953 1 48.66 319 ASP B C 1
ATOM 4973 O O . ASP B 1 319 ? -14.43 -0.336 -10.992 1 48.66 319 ASP B O 1
ATOM 4977 N N . LEU B 1 320 ? -15.32 -2.176 -11.75 1 39.72 320 LEU B N 1
ATOM 4978 C CA . LEU B 1 320 ? -16.188 -1.491 -12.695 1 39.72 320 LEU B CA 1
ATOM 4979 C C . LEU B 1 320 ? -17.375 -0.848 -11.977 1 39.72 320 LEU B C 1
ATOM 4981 O O . LEU B 1 320 ? -17.938 0.139 -12.461 1 39.72 320 LEU B O 1
ATOM 4985 N N . GLU B 1 321 ? -17.781 -1.364 -10.977 1 37.69 321 GLU B N 1
ATOM 4986 C CA . GLU B 1 321 ? -18.953 -0.804 -10.297 1 37.69 321 GLU B CA 1
ATOM 4987 C C . GLU B 1 321 ? -18.547 0.305 -9.336 1 37.69 321 GLU B C 1
ATOM 4989 O O . GLU B 1 321 ? -19.406 0.942 -8.719 1 37.69 321 GLU B O 1
ATOM 4994 N N . ALA B 1 322 ? -17.25 0.455 -9.25 1 36.31 322 ALA B N 1
ATOM 4995 C CA . ALA B 1 322 ? -16.906 1.614 -8.438 1 36.31 322 ALA B CA 1
ATOM 4996 C C . ALA B 1 322 ? -16.781 2.871 -9.289 1 36.31 322 ALA B C 1
ATOM 4998 O O . ALA B 1 322 ? -16.312 2.812 -10.43 1 36.31 322 ALA B O 1
#

Nearest PDB structures (foldseek):
  7x4x-assembly2_C  TM=7.867E-01  e=7.944E-04  Homo sapiens
  6w69-assembly1_A-2  TM=7.982E-01  e=3.455E-03  Homo sapiens
  9ety-assembly1_A  TM=7.241E-01  e=1.898E-03  Homo sapiens
  9ety-assembly1_B  TM=5.050E-01  e=4.609E-04  Homo sapiens
  9etx-assembly1_B  TM=5.108E-01  e=4.609E-04  Homo sapiens

Radius of gyration: 36.1 Å; Cα contacts (8 Å, |Δi|>4): 789; chains: 2; bounding box: 114×175×73 Å

pLDDT: mean 71.23, std 27.66, range [16.12, 98.06]